Protein AF-A0A166FFF7-F1 (afdb_monomer_lite)

Radius of gyration: 35.74 Å; chains: 1; bounding box: 76×116×112 Å

Foldseek 3Di:
DDDDDDDDDDDPPPDDLVRLLVLLVVLCVLVVHPVLRQRLQVPVLLVLQCVQPPDPLSNVLSVVSSVVSSVVSVLSSVQSVCVSVVHDGPDDDDDQDPVLCVCLLVDLDSQVSSLSCCVRPVVNVVVDDPQLNVCSVVVDGNVVSDDDDPVSCVVPPDDDDDPDDLDWDADPVRHTDDCPDPVPDDPDCVVVPDPSVVVVVVCPDPDDDDDDDDDDDDDDDDDDDDDDDDDDDDDDDDDDDDDDDDDDDDDDDDPDPDPDPPPPDDDQDADDFDDDPPPPPDDDDDDDDDDDDDDDDDDDDDDDDDDDDDDDDDDDDDDDDDDDDDDDDDDDDDDDPPPPPPPVPPPPPPPPDDLVNQDEDQLDLVCLLVNLVSLVVQCVVDDCRQLQCLQRVLVRYDPPGPVVVVSVPHDPSLSVQSNRGVVSVSVCCVPRVCHDVSLVVLVVVLLPDEQCDPVRVVPDQLNLLVVQLSSCVNRVVDDAFALVSLVSSCPRYPPVCVVVDDSVVRGGSVSVND

pLDDT: mean 71.14, std 25.32, range [26.3, 98.31]

Organism: NCBI:txid1759441

Secondary structure (DSSP, 8-state):
-------S--------HHHHHHHHHHHHHHTT-GGG---SSGGG-HHHHHHT-SSHHHHHHHHHHHHHHHHHHHHHHHHHHHHHTTPPPPPPPPPPPTHHHHTGGG---HHHHHHHHHHH-HHHHTTS-HHHHHHHHTT--HHHHSPPPHHHHHHS---PPPSS----EE-TTSPEEP---TTTSSS-GGGS---HHHHTTT-----------------------------------------------------------TTS----PPPPPPP--TTTT------------------------------PPP----------------------------------------GGGS--B---TTTHHHHHHHHHHHHTT-TTHHHHHHHHHTTSBPTT-HHHHHHHHS-HHHHHHHHH-HHHHHHHIIIIIIHHHHHHHHHHHHHT--TT-TT-TT--HHHHHHHHHHHHHHHS-PPTTSHHHHHHHTTT--GGGGGT--GGG--SHHHHH-

Sequence (514 aa):
MLLREGTATSQDDEYTHAELQELCTASADALGDKKACYTIDPQDTMLPVLLAASSVGELERAWRLLIQRISRAQEKLERNFLKAKKEEVPPSPATTDPVIYENLQNTWDAEEVMTHLYQKVPSMAKMLTNDESQRFDQGKHLRSALASPIALKAAFPDRSPEARPTEVYYNEDGARIHATDPDSLIPRRSALIPPVANRLRTLGPSIGNRGMLDGIASSHQRFYGSTQNWHPSQSISHPGSRGVINLDNDEDIIPSISHAPYMASYPRQPPLDPPDFNTQYAGAGGGGGGDNNDDSSDLVNLTTPMDLAEAFPQEEILRVGEDPAEGPAEGLEAMAVQEADHQDTVMEAETDLKLSDLPKWNGDFDSAIAYFHKITELAAMGGDLPVALGFWLGQTLEADSPVEEWYMTLSPRWKDYMRSHYVNYIDTIKHYFLGRPWQQHMQYEFEVQHFRQKGHEQETPHHYFIRHIRFVRMFLQVVPDSQDEVFHVTMNMPLGWNQHLTPTTIQDTATLQL

Structure (mmCIF, N/CA/C/O backbone):
data_AF-A0A166FFF7-F1
#
_entry.id   AF-A0A166FFF7-F1
#
loop_
_atom_site.group_PDB
_atom_site.id
_atom_site.type_symbol
_atom_site.label_atom_id
_atom_site.label_alt_id
_atom_site.label_comp_id
_atom_site.label_asym_id
_atom_site.label_entity_id
_atom_site.label_seq_id
_atom_site.pdbx_PDB_ins_code
_atom_site.Cartn_x
_atom_site.Cartn_y
_atom_site.Cartn_z
_atom_site.occupancy
_atom_site.B_iso_or_equiv
_atom_site.auth_seq_id
_atom_site.auth_comp_id
_atom_site.auth_asym_id
_atom_site.auth_atom_id
_atom_site.pdbx_PDB_model_num
ATOM 1 N N . MET A 1 1 ? -11.918 21.140 -16.656 1.00 27.05 1 MET A N 1
ATOM 2 C CA . MET A 1 1 ? -13.017 21.418 -15.712 1.00 27.05 1 MET A CA 1
ATOM 3 C C . MET A 1 1 ? -12.647 20.656 -14.445 1.00 27.05 1 MET A C 1
ATOM 5 O O . MET A 1 1 ? -13.048 19.518 -14.313 1.00 27.05 1 MET A O 1
ATOM 9 N N . LEU A 1 2 ? -11.624 21.044 -13.678 1.00 34.16 2 LEU A N 1
ATOM 10 C CA . LEU A 1 2 ? -11.377 22.323 -12.994 1.00 34.16 2 LEU A CA 1
ATOM 11 C C . LEU A 1 2 ? -12.589 22.760 -12.172 1.00 34.16 2 LEU A C 1
ATOM 13 O O . LEU A 1 2 ? -13.404 23.539 -12.658 1.00 34.16 2 LEU A O 1
ATOM 17 N N . LEU A 1 3 ? -12.655 22.260 -10.940 1.00 31.55 3 LEU A N 1
ATOM 18 C CA . LEU A 1 3 ? -13.171 23.015 -9.809 1.00 31.55 3 LEU A CA 1
ATOM 19 C C . LEU A 1 3 ? -12.056 23.094 -8.767 1.00 31.55 3 LEU A C 1
ATOM 21 O O . LEU A 1 3 ? -11.648 22.103 -8.172 1.00 31.55 3 LEU A O 1
ATOM 25 N N . ARG A 1 4 ? -11.522 24.309 -8.673 1.00 37.22 4 ARG A N 1
ATOM 26 C CA . ARG A 1 4 ? -10.721 24.849 -7.584 1.00 37.22 4 ARG A CA 1
ATOM 27 C C . ARG A 1 4 ? -11.678 25.719 -6.765 1.00 37.22 4 ARG A C 1
ATOM 29 O O . ARG A 1 4 ? -12.610 26.274 -7.341 1.00 37.22 4 ARG A O 1
ATOM 36 N N . GLU A 1 5 ? -11.334 25.881 -5.493 1.00 39.88 5 GLU A N 1
ATOM 37 C CA . GLU A 1 5 ? -11.946 26.746 -4.471 1.00 39.88 5 GLU A CA 1
ATOM 38 C C . GLU A 1 5 ? -12.995 26.073 -3.573 1.00 39.88 5 GLU A C 1
ATOM 40 O O . GLU A 1 5 ? -14.202 26.146 -3.767 1.00 39.88 5 GLU A O 1
ATOM 45 N N . GLY A 1 6 ? -12.449 25.442 -2.533 1.00 29.72 6 GLY A N 1
ATOM 46 C CA . GLY A 1 6 ? -13.094 24.986 -1.310 1.00 29.72 6 GLY A CA 1
ATOM 47 C C . GLY A 1 6 ? -11.965 24.594 -0.357 1.00 29.72 6 GLY A C 1
ATOM 48 O O . GLY A 1 6 ? -11.122 23.779 -0.706 1.00 29.72 6 GLY A O 1
ATOM 49 N N . THR A 1 7 ? -11.842 25.287 0.763 1.00 35.06 7 THR A N 1
ATOM 50 C CA . THR A 1 7 ? -10.675 25.327 1.655 1.00 35.06 7 THR A CA 1
ATOM 51 C C . THR A 1 7 ? -10.220 23.982 2.245 1.00 35.06 7 THR A C 1
ATOM 53 O O . THR A 1 7 ? -11.038 23.237 2.768 1.00 35.06 7 THR A O 1
ATOM 56 N N . ALA A 1 8 ? -8.887 23.842 2.302 1.00 38.41 8 ALA A N 1
ATOM 57 C CA . ALA A 1 8 ? -8.057 23.072 3.242 1.00 38.41 8 ALA A CA 1
ATOM 58 C C . ALA A 1 8 ? -7.886 21.547 3.041 1.00 38.41 8 ALA A C 1
ATOM 60 O O . ALA A 1 8 ? -8.779 20.750 3.292 1.00 38.41 8 ALA A O 1
ATOM 61 N N . THR A 1 9 ? -6.642 21.194 2.679 1.00 42.19 9 THR A N 1
ATOM 62 C CA . THR A 1 9 ? -5.917 19.953 3.022 1.00 42.19 9 THR A CA 1
ATOM 63 C C . THR A 1 9 ? -6.656 18.638 2.779 1.00 42.19 9 THR A C 1
ATOM 65 O O . THR A 1 9 ? -7.074 17.974 3.719 1.00 42.19 9 THR A O 1
ATOM 68 N N . SER A 1 10 ? -6.728 18.215 1.521 1.00 40.75 10 SER A N 1
ATOM 69 C CA . SER A 1 10 ? -6.822 16.792 1.206 1.00 40.75 10 SER A CA 1
ATOM 70 C C . SER A 1 10 ? -5.503 16.410 0.566 1.00 40.75 10 SER A C 1
ATOM 72 O O . SER A 1 10 ? -5.154 16.915 -0.499 1.00 40.75 10 SER A O 1
ATOM 74 N N . GLN A 1 11 ? -4.756 15.558 1.255 1.00 44.97 11 GLN A N 1
ATOM 75 C CA . GLN A 1 11 ? -3.847 14.616 0.623 1.00 44.97 11 GLN A CA 1
ATOM 76 C C . GLN A 1 11 ? -4.611 14.000 -0.566 1.00 44.97 11 GLN A C 1
ATOM 78 O O . GLN A 1 11 ? -5.812 13.737 -0.441 1.00 44.97 11 GLN A O 1
ATOM 83 N N . ASP A 1 12 ? -3.986 13.907 -1.742 1.00 46.84 12 ASP A N 1
ATOM 84 C CA . ASP A 1 12 ? -4.567 13.194 -2.884 1.00 46.84 12 ASP A CA 1
ATOM 85 C C . ASP A 1 12 ? -4.595 11.705 -2.509 1.00 46.84 12 ASP A C 1
ATOM 87 O O . ASP A 1 12 ? -3.730 10.928 -2.909 1.00 46.84 12 ASP A O 1
ATOM 91 N N . ASP A 1 13 ? -5.535 11.329 -1.645 1.00 57.41 13 ASP A N 1
ATOM 92 C CA . ASP A 1 13 ? -5.773 9.953 -1.251 1.00 57.41 13 ASP A CA 1
ATOM 93 C C . ASP A 1 13 ? -6.328 9.252 -2.493 1.00 57.41 13 ASP A C 1
ATOM 95 O O . ASP A 1 13 ? -7.512 9.340 -2.836 1.00 57.41 13 ASP A O 1
ATOM 99 N N . GLU A 1 14 ? -5.425 8.619 -3.241 1.00 72.88 14 GLU A N 1
ATOM 100 C CA . GLU A 1 14 ? -5.766 7.755 -4.361 1.00 72.88 14 GLU A CA 1
ATOM 101 C C . GLU A 1 14 ? -6.474 6.512 -3.812 1.00 72.88 14 GLU A C 1
ATOM 103 O O . GLU A 1 14 ? -5.850 5.494 -3.531 1.00 72.88 14 GLU A O 1
ATOM 108 N N . TYR A 1 15 ? -7.797 6.589 -3.651 1.00 79.00 15 TYR A N 1
ATOM 109 C CA . TYR A 1 15 ? -8.595 5.421 -3.288 1.00 79.00 15 TYR A CA 1
ATOM 110 C C . TYR A 1 15 ? -8.656 4.437 -4.457 1.00 79.00 15 TYR A C 1
ATOM 112 O O . TYR A 1 15 ? -9.075 4.774 -5.574 1.00 79.00 15 TYR A O 1
ATOM 120 N N . THR A 1 16 ? -8.314 3.183 -4.189 1.00 86.31 16 THR A N 1
ATOM 121 C CA . THR A 1 16 ? -8.591 2.073 -5.097 1.00 86.31 16 THR A CA 1
ATOM 122 C C . THR A 1 16 ? -10.103 1.865 -5.249 1.00 86.31 16 THR A C 1
ATOM 124 O O . THR A 1 16 ? -10.919 2.287 -4.426 1.00 86.31 16 THR A O 1
ATOM 127 N N . HIS A 1 17 ? -10.509 1.157 -6.309 1.00 86.94 17 HIS A N 1
ATOM 128 C CA . HIS A 1 17 ? -11.913 0.778 -6.507 1.00 86.94 17 HIS A CA 1
ATOM 129 C C . HIS A 1 17 ? -12.497 0.034 -5.290 1.00 86.94 17 HIS A C 1
ATOM 131 O O . HIS A 1 17 ? -13.647 0.272 -4.922 1.00 86.94 17 HIS A O 1
ATOM 137 N N . ALA A 1 18 ? -11.716 -0.865 -4.679 1.00 85.88 18 ALA A N 1
ATOM 138 C CA . ALA A 1 18 ? -12.151 -1.671 -3.541 1.00 85.88 18 ALA A CA 1
ATOM 139 C C . ALA A 1 18 ? -12.363 -0.811 -2.288 1.00 85.88 18 ALA A C 1
ATOM 141 O O . ALA A 1 18 ? -13.435 -0.876 -1.688 1.00 85.88 18 ALA A O 1
ATOM 142 N N . GLU A 1 19 ? -11.404 0.056 -1.963 1.00 87.56 19 GLU A N 1
ATOM 143 C CA . GLU A 1 19 ? -11.501 0.972 -0.820 1.00 87.56 19 GLU A CA 1
ATOM 144 C C . GLU A 1 19 ? -12.682 1.931 -0.980 1.00 87.56 19 GLU A C 1
ATOM 146 O O . GLU A 1 19 ? -13.482 2.109 -0.063 1.00 87.56 19 GLU A O 1
ATOM 151 N N . LEU A 1 20 ? -12.870 2.500 -2.176 1.00 89.38 20 LEU A N 1
ATOM 152 C CA . LEU A 1 20 ? -13.997 3.396 -2.424 1.00 89.38 20 LEU A CA 1
ATOM 153 C C . LEU A 1 20 ? -15.349 2.667 -2.307 1.00 89.38 20 LEU A C 1
ATOM 155 O O . LEU A 1 20 ? -16.333 3.250 -1.837 1.00 89.38 20 LEU A O 1
ATOM 159 N N . GLN A 1 21 ? -15.416 1.392 -2.709 1.00 94.44 21 GLN A N 1
ATOM 160 C CA . GLN A 1 21 ? -16.612 0.562 -2.549 1.00 94.44 21 GLN A CA 1
ATOM 161 C C . GLN A 1 21 ? -16.895 0.239 -1.074 1.00 94.44 21 GLN A C 1
ATOM 163 O O . GLN A 1 21 ? -18.061 0.247 -0.656 1.00 94.44 21 GLN A O 1
ATOM 168 N N . GLU A 1 22 ? -15.855 -0.027 -0.287 1.00 91.50 22 GLU A N 1
ATOM 169 C CA . GLU A 1 22 ? -15.956 -0.255 1.153 1.00 91.50 22 GLU A CA 1
ATOM 170 C C . GLU A 1 22 ? -16.440 1.006 1.873 1.00 91.50 22 GLU A C 1
ATOM 172 O O . GLU A 1 22 ? -17.434 0.950 2.600 1.00 91.50 22 GLU A O 1
ATOM 177 N N . LEU A 1 23 ? -15.854 2.167 1.561 1.00 90.69 23 LEU A N 1
ATOM 178 C CA . LEU A 1 23 ? -16.295 3.465 2.077 1.00 90.69 23 LEU A CA 1
ATOM 179 C C . LEU A 1 23 ? -17.772 3.731 1.758 1.00 90.69 23 LEU A C 1
ATOM 181 O O . LEU A 1 23 ? -18.538 4.157 2.629 1.00 90.69 23 LEU A O 1
ATOM 185 N N . CYS A 1 24 ? -18.213 3.452 0.525 1.00 90.69 24 CYS A N 1
ATOM 186 C CA . CYS A 1 24 ? -19.621 3.602 0.144 1.00 90.69 24 CYS A CA 1
ATOM 187 C C . CYS A 1 24 ? -20.539 2.730 1.008 1.00 90.69 24 CYS A C 1
ATOM 189 O O . CYS A 1 24 ? -21.598 3.197 1.438 1.00 90.69 24 CYS A O 1
ATOM 191 N N . THR A 1 25 ? -20.122 1.493 1.280 1.00 93.00 25 THR A N 1
ATOM 192 C CA . THR A 1 25 ? -20.872 0.525 2.092 1.00 93.00 25 THR A CA 1
ATOM 193 C C . THR A 1 25 ? -20.938 0.976 3.550 1.00 93.00 25 THR A C 1
ATOM 195 O O . THR A 1 25 ? -22.035 1.144 4.085 1.00 93.00 25 THR A O 1
ATOM 198 N N . ALA A 1 26 ? -19.790 1.309 4.146 1.00 92.06 26 ALA A N 1
ATOM 199 C CA . ALA A 1 26 ? -19.692 1.800 5.517 1.00 92.06 26 ALA A CA 1
ATOM 200 C C . ALA A 1 26 ? -20.527 3.074 5.739 1.00 92.06 26 ALA A C 1
ATOM 202 O O . ALA A 1 26 ? -21.253 3.185 6.729 1.00 92.06 26 ALA A O 1
ATOM 203 N N . SER A 1 27 ? -20.500 4.016 4.786 1.00 92.69 27 SER A N 1
ATOM 204 C CA . SER A 1 27 ? -21.298 5.249 4.871 1.00 92.69 27 SER A CA 1
ATOM 205 C C . SER A 1 27 ? -22.810 4.989 4.850 1.00 92.69 27 SER A C 1
ATOM 207 O O . SER A 1 27 ? -23.574 5.707 5.495 1.00 92.69 27 SER A O 1
ATOM 209 N N . ALA A 1 28 ? -23.261 3.970 4.113 1.00 91.44 28 ALA A N 1
ATOM 210 C CA . ALA A 1 28 ? -24.671 3.612 4.026 1.00 91.44 28 ALA A CA 1
ATOM 211 C C . ALA A 1 28 ? -25.151 2.891 5.290 1.00 91.44 28 ALA A C 1
ATOM 213 O O . ALA A 1 28 ? -26.240 3.188 5.790 1.00 91.44 28 ALA A O 1
ATOM 214 N N . ASP A 1 29 ? -24.317 2.001 5.831 1.00 92.62 29 ASP A N 1
ATOM 215 C CA . ASP A 1 29 ? -24.587 1.291 7.081 1.00 92.62 29 ASP A CA 1
ATOM 216 C C . ASP A 1 29 ? -24.664 2.258 8.268 1.00 92.62 29 ASP A C 1
ATOM 218 O O . ASP A 1 29 ? -25.595 2.169 9.071 1.00 92.62 29 ASP A O 1
ATOM 222 N N . ALA A 1 30 ? -23.773 3.254 8.324 1.00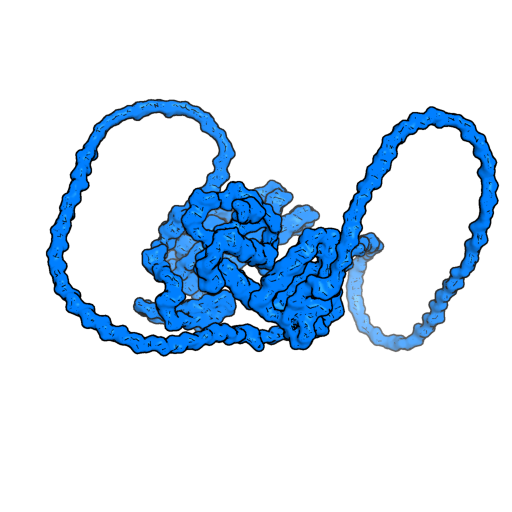 91.44 30 ALA A N 1
ATOM 223 C CA . ALA A 1 30 ? -23.799 4.306 9.343 1.00 91.44 30 ALA A CA 1
ATOM 224 C C . ALA A 1 30 ? -25.100 5.133 9.328 1.00 91.44 30 ALA A C 1
ATOM 226 O O . ALA A 1 30 ? -25.563 5.592 10.372 1.00 91.44 30 ALA A O 1
ATOM 227 N N . LEU A 1 31 ? -25.719 5.306 8.156 1.00 92.75 31 LEU A N 1
ATOM 228 C CA . LEU A 1 31 ? -27.007 5.992 8.014 1.00 92.75 31 LEU A CA 1
ATOM 229 C C . LEU A 1 31 ? -28.216 5.088 8.305 1.00 92.75 31 LEU A C 1
ATOM 231 O O . LEU A 1 31 ? -29.341 5.587 8.373 1.00 92.75 31 LEU A O 1
ATOM 235 N N . GLY A 1 32 ? -28.019 3.772 8.432 1.00 93.56 32 GLY A N 1
ATOM 236 C CA . GLY A 1 32 ? -29.105 2.796 8.555 1.00 93.56 32 GLY A CA 1
ATOM 237 C C . GLY A 1 32 ? -30.018 2.721 7.322 1.00 93.56 32 GLY A C 1
ATOM 238 O O . GLY A 1 32 ? -31.107 2.148 7.393 1.00 93.56 32 GLY A O 1
ATOM 239 N N . ASP A 1 33 ? -29.601 3.291 6.187 1.00 88.69 33 ASP A N 1
ATOM 240 C CA . ASP A 1 33 ? -30.368 3.323 4.943 1.00 88.69 33 ASP A CA 1
ATOM 241 C C . ASP A 1 33 ? -29.682 2.453 3.891 1.00 88.69 33 ASP A C 1
ATOM 243 O O . ASP A 1 33 ? -28.788 2.889 3.169 1.00 88.69 33 ASP A O 1
ATOM 247 N N . LYS A 1 34 ? -30.155 1.212 3.739 1.00 81.56 34 LYS A N 1
ATOM 248 C CA . LYS A 1 34 ? -29.635 0.288 2.717 1.00 81.56 34 LYS A CA 1
ATOM 249 C C . LYS A 1 34 ? -29.765 0.835 1.290 1.00 81.56 34 LYS A C 1
ATOM 251 O O . LYS A 1 34 ? -29.006 0.426 0.417 1.00 81.56 34 LYS A O 1
ATOM 256 N N . LYS A 1 35 ? -30.686 1.776 1.033 1.00 82.75 35 LYS A N 1
ATOM 257 C CA . LYS A 1 35 ? -30.825 2.442 -0.278 1.00 82.75 35 LYS A CA 1
ATOM 258 C C . LYS A 1 35 ? -29.769 3.533 -0.497 1.00 82.75 35 LYS A C 1
ATOM 260 O O . LYS A 1 35 ? -29.655 4.070 -1.602 1.00 82.75 35 LYS A O 1
ATOM 265 N N . ALA A 1 36 ? -29.006 3.888 0.536 1.00 81.12 36 ALA A N 1
ATOM 266 C CA . ALA A 1 36 ? -27.884 4.808 0.438 1.00 81.12 36 ALA A CA 1
ATOM 267 C C . ALA A 1 36 ? -26.602 4.136 -0.076 1.00 81.12 36 ALA A C 1
ATOM 269 O O . ALA A 1 36 ? -25.702 4.862 -0.500 1.00 81.12 36 ALA A O 1
ATOM 270 N N . CYS A 1 37 ? -26.536 2.799 -0.102 1.00 87.19 37 CYS A N 1
ATOM 271 C CA . CYS A 1 37 ? -25.381 2.080 -0.630 1.00 87.19 37 CYS A CA 1
ATOM 272 C C . CYS A 1 37 ? -25.293 2.263 -2.149 1.00 87.19 37 CYS A C 1
ATOM 274 O O . CYS A 1 37 ? -26.260 2.038 -2.881 1.00 87.19 37 CYS A O 1
ATOM 276 N N . TYR A 1 38 ? -24.133 2.719 -2.616 1.00 91.69 38 TYR A N 1
ATOM 277 C CA . TYR A 1 38 ? -23.829 2.865 -4.032 1.00 91.69 38 TYR A CA 1
ATOM 278 C C . TYR A 1 38 ? -22.791 1.825 -4.432 1.00 91.69 38 TYR A C 1
ATOM 280 O O . TYR A 1 38 ? -21.716 1.742 -3.842 1.00 91.69 38 TYR A O 1
ATOM 288 N N . THR A 1 39 ? -23.121 1.032 -5.447 1.00 93.19 39 THR A N 1
ATOM 289 C CA . THR A 1 39 ? -22.208 0.039 -6.011 1.00 93.19 39 THR A CA 1
ATOM 290 C C . THR A 1 39 ? -21.512 0.627 -7.233 1.00 93.19 39 THR A C 1
ATOM 292 O O . THR A 1 39 ? -22.178 1.003 -8.208 1.00 93.19 39 THR A O 1
ATOM 295 N N . ILE A 1 40 ? -20.185 0.729 -7.178 1.00 92.69 40 ILE A N 1
ATOM 296 C CA . ILE A 1 40 ? -19.345 1.292 -8.239 1.00 92.69 40 ILE A CA 1
ATOM 297 C C . ILE A 1 40 ? -19.394 0.386 -9.463 1.00 92.69 40 ILE A C 1
ATOM 299 O O . ILE A 1 40 ? -19.744 0.874 -10.536 1.00 92.69 40 ILE A O 1
ATOM 303 N N . ASP A 1 41 ? -19.166 -0.915 -9.285 1.00 91.56 41 ASP A N 1
ATOM 304 C CA . ASP A 1 41 ? -19.299 -1.924 -10.335 1.00 91.56 41 ASP A CA 1
ATOM 305 C C . ASP A 1 41 ? -20.399 -2.946 -9.999 1.00 91.56 41 ASP A C 1
ATOM 307 O O . ASP A 1 41 ? -20.146 -3.971 -9.361 1.00 91.56 41 ASP A O 1
ATOM 311 N N . PRO A 1 42 ? -21.667 -2.661 -10.349 1.00 89.06 42 PRO A N 1
ATOM 312 C CA . PRO A 1 42 ? -22.757 -3.565 -10.051 1.00 89.06 42 PRO A CA 1
ATOM 313 C C . PRO A 1 42 ? -22.546 -4.863 -10.820 1.00 89.06 42 PRO A C 1
ATOM 315 O O . PRO A 1 42 ? -22.398 -4.861 -12.042 1.00 89.06 42 PRO A O 1
ATOM 318 N N . GLN A 1 43 ? -22.600 -5.963 -10.071 1.00 86.62 43 GLN A N 1
ATOM 319 C CA . GLN A 1 43 ? -22.450 -7.320 -10.585 1.00 86.62 43 GLN A CA 1
ATOM 320 C C . GLN A 1 43 ? -21.087 -7.624 -11.224 1.00 86.62 43 GLN A C 1
ATOM 322 O O . GLN A 1 43 ? -21.014 -8.593 -11.974 1.00 86.62 43 GLN A O 1
ATOM 327 N N . ASP A 1 44 ? -20.044 -6.839 -10.925 1.00 85.94 44 ASP A N 1
ATOM 328 C CA . ASP A 1 44 ? -18.703 -7.026 -11.502 1.00 85.94 44 ASP A CA 1
ATOM 329 C C . ASP A 1 44 ? -18.767 -7.059 -13.040 1.00 85.94 44 ASP A C 1
ATOM 331 O O . ASP A 1 44 ? -18.373 -8.018 -13.696 1.00 85.94 44 ASP A O 1
ATOM 335 N N . THR A 1 45 ? -19.399 -6.044 -13.634 1.00 83.12 45 THR A N 1
ATOM 336 C CA . THR A 1 45 ? -19.658 -6.006 -15.081 1.00 83.12 45 THR A CA 1
ATOM 337 C C . THR A 1 45 ? -18.616 -5.184 -15.820 1.00 83.12 45 THR A C 1
ATOM 339 O O . THR A 1 45 ? -18.201 -5.562 -16.913 1.00 83.12 45 THR A O 1
ATOM 342 N N . MET A 1 46 ? -18.164 -4.066 -15.256 1.00 84.50 46 MET A N 1
ATOM 343 C CA . MET A 1 46 ? -17.285 -3.128 -15.956 1.00 84.50 46 MET A CA 1
ATOM 344 C C . MET A 1 46 ? -15.813 -3.520 -15.866 1.00 84.50 46 MET A C 1
ATOM 346 O O . MET A 1 46 ? -15.111 -3.415 -16.875 1.00 84.50 46 MET A O 1
ATOM 350 N N . LEU A 1 47 ? -15.341 -3.999 -14.714 1.00 86.75 47 LEU A N 1
ATOM 351 C CA . LEU A 1 47 ? -13.955 -4.435 -14.538 1.00 86.75 47 LEU A CA 1
ATOM 352 C C . LEU A 1 47 ? -13.613 -5.641 -15.430 1.00 86.75 47 LEU A C 1
ATOM 354 O O . LEU A 1 47 ? -12.604 -5.574 -16.140 1.00 86.75 47 LEU A O 1
ATOM 358 N N . PRO A 1 48 ? -14.444 -6.697 -15.535 1.00 85.81 48 PRO A N 1
ATOM 359 C CA . PRO A 1 48 ? -14.175 -7.774 -16.481 1.00 85.81 48 PRO A CA 1
ATOM 360 C C . PRO A 1 48 ? -14.222 -7.318 -17.937 1.00 85.81 48 PRO A C 1
ATOM 362 O O . PRO A 1 48 ? -13.411 -7.785 -18.734 1.00 85.81 48 PRO A O 1
ATOM 365 N N . VAL A 1 49 ? -15.112 -6.383 -18.294 1.00 83.38 49 VAL A N 1
ATOM 366 C CA . VAL A 1 49 ? -15.152 -5.813 -19.652 1.00 83.38 49 VAL A CA 1
ATOM 367 C C . VAL A 1 49 ? -13.885 -5.010 -19.950 1.00 83.38 49 VAL A C 1
ATOM 369 O O . VAL A 1 49 ? -13.351 -5.131 -21.050 1.00 83.38 49 VAL A O 1
ATOM 372 N N . LEU A 1 50 ? -13.362 -4.244 -18.989 1.00 86.44 50 LEU A N 1
ATOM 373 C CA . LEU A 1 50 ? -12.073 -3.555 -19.115 1.00 86.44 50 LEU A CA 1
ATOM 374 C C . LEU A 1 50 ? -10.927 -4.542 -19.360 1.00 86.44 50 LEU A C 1
ATOM 376 O O . LEU A 1 50 ? -10.130 -4.348 -20.276 1.00 86.44 50 LEU A O 1
ATOM 380 N N . LEU A 1 51 ? -10.874 -5.620 -18.576 1.00 82.56 51 LEU A N 1
ATOM 381 C CA . LEU A 1 51 ? -9.823 -6.639 -18.662 1.00 82.56 51 LEU A CA 1
ATOM 382 C C . LEU A 1 51 ? -9.939 -7.532 -19.907 1.00 82.56 51 LEU A C 1
ATOM 384 O O . LEU A 1 51 ? -8.945 -8.115 -20.340 1.00 82.56 51 LEU A O 1
ATOM 388 N N . ALA A 1 52 ? -11.143 -7.672 -20.464 1.00 79.69 52 ALA A N 1
ATOM 389 C CA . ALA A 1 52 ? -11.434 -8.529 -21.611 1.00 79.69 52 ALA A CA 1
ATOM 390 C C . ALA A 1 52 ? -11.741 -7.753 -22.903 1.00 79.69 52 ALA A C 1
ATOM 392 O O . ALA A 1 52 ? -12.171 -8.361 -23.886 1.00 79.69 52 ALA A O 1
ATOM 393 N N . ALA A 1 53 ? -11.538 -6.433 -22.917 1.00 83.44 53 ALA A N 1
ATOM 394 C CA . ALA A 1 53 ? -11.838 -5.592 -24.066 1.00 83.44 53 ALA A CA 1
ATOM 395 C C . ALA A 1 53 ? -11.073 -6.069 -25.309 1.00 83.44 53 ALA A C 1
ATOM 397 O O . ALA A 1 53 ? -9.844 -6.130 -25.331 1.00 83.44 53 ALA A O 1
ATOM 398 N N . SER A 1 54 ? -11.812 -6.380 -26.374 1.00 79.81 54 SER A N 1
ATOM 399 C CA . SER A 1 54 ? -11.256 -6.891 -27.635 1.00 79.81 54 SER A CA 1
ATOM 400 C C . SER A 1 54 ? -10.954 -5.783 -28.647 1.00 79.81 54 SER A C 1
ATOM 402 O O . SER A 1 54 ? -10.398 -6.030 -29.717 1.00 79.81 54 SER A O 1
ATOM 404 N N . SER A 1 55 ? -11.333 -4.546 -28.321 1.00 80.00 55 SER A N 1
ATOM 405 C CA . SER A 1 55 ? -11.112 -3.366 -29.150 1.00 80.00 55 SER A CA 1
ATOM 406 C C . SER A 1 55 ? -10.861 -2.125 -28.295 1.00 80.00 55 SER A C 1
ATOM 408 O O . SER A 1 55 ? -11.370 -2.008 -27.180 1.00 80.00 55 SER A O 1
ATOM 410 N N . VAL A 1 56 ? -10.131 -1.152 -28.850 1.00 79.38 56 VAL A N 1
ATOM 411 C CA . VAL A 1 56 ? -9.860 0.143 -28.193 1.00 79.38 56 VAL A CA 1
ATOM 412 C C . VAL A 1 56 ? -11.161 0.855 -27.814 1.00 79.38 56 VAL A C 1
ATOM 414 O O . VAL A 1 56 ? -11.265 1.424 -26.732 1.00 79.38 56 VAL A O 1
ATOM 417 N N . GLY A 1 57 ? -12.183 0.767 -28.671 1.00 79.00 57 GLY A N 1
ATOM 418 C CA . GLY A 1 57 ? -13.499 1.327 -28.376 1.00 79.00 57 GLY A CA 1
ATOM 419 C C . GLY A 1 57 ? -14.174 0.661 -27.173 1.00 79.00 57 GLY A C 1
ATOM 420 O O . GLY A 1 57 ? -14.799 1.346 -26.374 1.00 79.00 57 GLY A O 1
ATOM 421 N N . GLU A 1 58 ? -14.074 -0.661 -27.003 1.00 80.56 58 GLU A N 1
ATOM 422 C CA . GLU A 1 58 ? -14.594 -1.340 -25.801 1.00 80.56 58 GLU A CA 1
ATOM 423 C C . GLU A 1 58 ? -13.876 -0.900 -24.536 1.00 80.56 58 GLU A C 1
ATOM 425 O O . GLU A 1 58 ? -14.548 -0.502 -23.584 1.00 80.56 58 GLU A O 1
ATOM 430 N N . LEU A 1 59 ? -12.543 -0.903 -24.568 1.00 83.38 59 LEU A N 1
ATOM 431 C CA . LEU A 1 59 ? -11.709 -0.519 -23.434 1.00 83.38 59 LEU A CA 1
ATOM 432 C C . LEU A 1 59 ? -12.053 0.893 -22.963 1.00 83.38 59 LEU A C 1
ATOM 434 O O . LEU A 1 59 ? -12.356 1.119 -21.796 1.00 83.38 59 LEU A O 1
ATOM 438 N N . GLU A 1 60 ? -12.071 1.844 -23.891 1.00 81.62 60 GLU A N 1
ATOM 439 C CA . GLU A 1 60 ? -12.381 3.231 -23.582 1.00 81.62 60 GLU A CA 1
ATOM 440 C C . GLU A 1 60 ? -13.786 3.402 -23.001 1.00 81.62 60 GLU A C 1
ATOM 442 O O . GLU A 1 60 ? -13.986 4.171 -22.061 1.00 81.62 60 GLU A O 1
ATOM 447 N N . ARG A 1 61 ? -14.782 2.714 -23.563 1.00 80.81 61 ARG A N 1
ATOM 448 C CA . ARG A 1 61 ? -16.161 2.851 -23.089 1.00 80.81 61 ARG A CA 1
ATOM 449 C C . ARG A 1 61 ? -16.296 2.301 -21.682 1.00 80.81 61 ARG A C 1
ATOM 451 O O . ARG A 1 61 ? -16.877 2.979 -20.841 1.00 80.81 61 ARG A O 1
ATOM 458 N N . ALA A 1 62 ? -15.744 1.121 -21.423 1.00 85.00 62 ALA A N 1
ATOM 459 C CA . ALA A 1 62 ? -15.756 0.535 -20.091 1.00 85.00 62 ALA A CA 1
ATOM 460 C C . ALA A 1 62 ? -15.002 1.428 -19.090 1.00 85.00 62 ALA A C 1
ATOM 462 O O . ALA A 1 62 ? -15.500 1.677 -17.995 1.00 85.00 62 ALA A O 1
ATOM 463 N N . TRP A 1 63 ? -13.891 2.034 -19.517 1.00 84.88 63 TRP A N 1
ATOM 464 C CA . TRP A 1 63 ? -13.131 3.003 -18.726 1.00 84.88 63 TRP A CA 1
ATOM 465 C C . TRP A 1 63 ? -13.938 4.260 -18.391 1.00 84.88 63 TRP A C 1
ATOM 467 O O . TRP A 1 63 ? -14.037 4.647 -17.229 1.00 84.88 63 TRP A O 1
ATOM 477 N N . ARG A 1 64 ? -14.577 4.884 -19.387 1.00 83.88 64 ARG A N 1
ATOM 478 C CA . ARG A 1 64 ? -15.425 6.070 -19.185 1.00 83.88 64 ARG A CA 1
ATOM 479 C C . ARG A 1 64 ? -16.600 5.788 -18.260 1.00 83.88 64 ARG A C 1
ATOM 481 O O . ARG A 1 64 ? -16.920 6.632 -17.424 1.00 83.88 64 ARG A O 1
ATOM 488 N N . LEU A 1 65 ? -17.242 4.629 -18.418 1.00 86.00 65 LEU A N 1
ATOM 489 C CA . LEU A 1 65 ? -18.334 4.227 -17.537 1.00 86.00 65 LEU A CA 1
ATOM 490 C C . LEU A 1 65 ? -17.837 4.034 -16.104 1.00 86.00 65 LEU A C 1
ATOM 492 O O . LEU A 1 65 ? -18.467 4.552 -15.182 1.00 86.00 65 LEU A O 1
ATOM 496 N N . LEU A 1 66 ? -16.700 3.359 -15.922 1.00 87.50 66 LEU A N 1
ATOM 497 C CA . LEU A 1 66 ? -16.112 3.152 -14.603 1.00 87.50 66 LEU A CA 1
ATOM 498 C C . LEU A 1 66 ? -15.758 4.489 -13.936 1.00 87.50 66 LEU A C 1
ATOM 500 O O . LEU A 1 66 ? -16.209 4.731 -12.819 1.00 87.50 66 LEU A O 1
ATOM 504 N N . ILE A 1 67 ? -15.063 5.397 -14.637 1.00 86.62 67 ILE A N 1
ATOM 505 C CA . ILE A 1 67 ? -14.755 6.745 -14.124 1.00 86.62 67 ILE A CA 1
ATOM 506 C C . ILE A 1 67 ? -16.032 7.471 -13.708 1.00 86.62 67 ILE A C 1
ATOM 508 O O . ILE A 1 67 ? -16.111 7.989 -12.598 1.00 86.62 67 ILE A O 1
ATOM 512 N N . GLN A 1 68 ? -17.050 7.510 -14.575 1.00 88.31 68 GLN A N 1
ATOM 513 C CA . GLN A 1 68 ? -18.288 8.226 -14.263 1.00 88.31 68 GLN A CA 1
ATOM 514 C C . GLN A 1 68 ? -18.947 7.668 -12.997 1.00 88.31 68 GLN A C 1
ATOM 516 O O . GLN A 1 68 ? -19.522 8.414 -12.199 1.00 88.31 68 GLN A O 1
ATOM 521 N N . ARG A 1 69 ? -18.893 6.348 -12.809 1.00 90.62 69 ARG A N 1
ATOM 522 C CA . ARG A 1 69 ? -19.456 5.715 -11.621 1.00 90.62 69 ARG A CA 1
ATOM 523 C C . ARG A 1 69 ? -18.619 5.950 -10.375 1.00 90.62 69 ARG A C 1
ATOM 525 O O . ARG A 1 69 ? -19.234 6.143 -9.332 1.00 90.62 69 ARG A O 1
ATOM 532 N N . ILE A 1 70 ? -17.294 5.996 -10.485 1.00 88.88 70 ILE A N 1
ATOM 533 C CA . ILE A 1 70 ? -16.390 6.407 -9.403 1.00 88.88 70 ILE A CA 1
ATOM 534 C C . ILE A 1 70 ? -16.720 7.838 -8.961 1.00 88.88 70 ILE A C 1
ATOM 536 O O . ILE A 1 70 ? -16.985 8.058 -7.782 1.00 88.88 70 ILE A O 1
ATOM 540 N N . SER A 1 71 ? -16.844 8.788 -9.895 1.00 88.38 71 SER A N 1
ATOM 541 C CA . SER A 1 71 ? -17.217 10.173 -9.559 1.00 88.38 71 SER A CA 1
ATOM 542 C C . SER A 1 71 ? -18.565 10.249 -8.833 1.00 88.38 71 SER A C 1
ATOM 544 O O . SER A 1 71 ? -18.724 10.965 -7.851 1.00 88.38 71 SER A O 1
ATOM 546 N N . ARG A 1 72 ? -19.546 9.448 -9.257 1.00 89.00 72 ARG A N 1
ATOM 547 C CA . ARG A 1 72 ? -20.856 9.372 -8.587 1.00 89.00 72 ARG A CA 1
ATOM 548 C C . ARG A 1 72 ? -20.810 8.729 -7.210 1.00 89.00 72 ARG A C 1
ATOM 550 O O . ARG A 1 72 ? -21.642 9.067 -6.368 1.00 89.00 72 ARG A O 1
ATOM 557 N N . ALA A 1 73 ? -19.895 7.788 -7.001 1.00 90.75 73 ALA A N 1
ATOM 558 C CA . ALA A 1 73 ? -19.657 7.185 -5.700 1.00 90.75 73 ALA A CA 1
ATOM 559 C C . ALA A 1 73 ? -19.134 8.240 -4.723 1.00 90.75 73 ALA A C 1
ATOM 561 O O . ALA A 1 73 ? -19.683 8.374 -3.634 1.00 90.75 73 ALA A O 1
ATOM 562 N N . GLN A 1 74 ? -18.183 9.069 -5.162 1.00 90.19 74 GLN A N 1
ATOM 563 C CA . GLN A 1 74 ? -17.676 10.209 -4.392 1.00 90.19 74 GLN A CA 1
ATOM 564 C C . GLN A 1 74 ? -18.791 11.221 -4.070 1.00 90.19 74 GLN A C 1
ATOM 566 O O . GLN A 1 74 ? -19.049 11.494 -2.901 1.00 90.19 74 GLN A O 1
ATOM 571 N N . GLU A 1 75 ? -19.574 11.663 -5.065 1.00 90.81 75 GLU A N 1
ATOM 572 C CA . GLU A 1 75 ? -20.737 12.546 -4.832 1.00 90.81 75 GLU A CA 1
ATOM 573 C C . GLU A 1 75 ? -21.773 11.925 -3.871 1.00 90.81 75 GLU A C 1
ATOM 575 O O . GLU A 1 75 ? -22.531 12.612 -3.176 1.00 90.81 75 GLU A O 1
ATOM 580 N N . LYS A 1 76 ? -21.922 10.594 -3.882 1.00 89.75 76 LYS A N 1
ATOM 581 C CA . LYS A 1 76 ? -22.817 9.891 -2.956 1.00 89.75 76 LYS A CA 1
ATOM 582 C C . LYS A 1 76 ? -22.240 9.867 -1.544 1.00 89.75 76 LYS A C 1
ATOM 584 O O . LYS A 1 76 ? -23.004 10.127 -0.615 1.00 89.75 76 LYS A O 1
ATOM 589 N N . LEU A 1 77 ? -20.948 9.589 -1.399 1.00 91.00 77 LEU A N 1
ATOM 590 C CA . LEU A 1 77 ? -20.233 9.625 -0.127 1.00 91.00 77 LEU A CA 1
ATOM 591 C C . LEU A 1 77 ? -20.365 10.995 0.526 1.00 91.00 77 LEU A C 1
ATOM 593 O O . LEU A 1 77 ? -20.862 11.076 1.646 1.00 91.00 77 LEU A O 1
ATOM 597 N N . GLU A 1 78 ? -20.047 12.067 -0.197 1.00 91.38 78 GLU A N 1
ATOM 598 C CA . GLU A 1 78 ? -20.185 13.445 0.291 1.00 91.38 78 GLU A CA 1
ATOM 599 C C . GLU A 1 78 ? -21.602 13.731 0.801 1.00 91.38 78 GLU A C 1
ATOM 601 O O . GLU A 1 78 ? -21.793 14.226 1.912 1.00 91.38 78 GLU A O 1
ATOM 606 N N . ARG A 1 79 ? -22.633 13.335 0.046 1.00 89.19 79 ARG A N 1
ATOM 607 C CA . ARG A 1 79 ? -24.025 13.487 0.497 1.00 89.19 79 ARG A CA 1
ATOM 608 C C . ARG A 1 79 ? -24.344 12.647 1.727 1.00 89.19 79 ARG A C 1
ATOM 610 O O . ARG A 1 79 ? -25.119 13.098 2.568 1.00 89.19 79 ARG A O 1
ATOM 617 N N . ASN A 1 80 ? -23.815 11.431 1.825 1.00 91.12 80 ASN A N 1
ATOM 618 C CA . ASN A 1 80 ? -24.005 10.592 3.004 1.00 91.12 80 ASN A CA 1
ATOM 619 C C . ASN A 1 80 ? -23.343 11.237 4.236 1.00 91.12 80 ASN A C 1
ATOM 621 O O . ASN A 1 80 ? -23.957 11.260 5.303 1.00 91.12 80 ASN A O 1
ATOM 625 N N . PHE A 1 81 ? -22.171 11.859 4.074 1.00 90.31 81 PHE A N 1
ATOM 626 C CA . PHE A 1 81 ? -21.529 12.659 5.120 1.00 90.31 81 PHE A CA 1
ATOM 627 C C . PHE A 1 81 ? -22.375 13.874 5.531 1.00 90.31 81 PHE A C 1
ATOM 629 O O . PHE A 1 81 ? -22.609 14.068 6.724 1.00 90.31 81 PHE A O 1
ATOM 636 N N . LEU A 1 82 ? -22.908 14.649 4.578 1.00 91.56 82 LEU A N 1
ATOM 637 C CA . LEU A 1 82 ? -23.804 15.782 4.876 1.00 91.56 82 LEU A CA 1
ATOM 638 C C . LEU A 1 82 ? -25.073 15.331 5.619 1.00 91.56 82 LEU A C 1
ATOM 640 O O . LEU A 1 82 ? -25.483 15.951 6.602 1.00 91.56 82 LEU A O 1
ATOM 644 N N . LYS A 1 83 ? -25.664 14.199 5.210 1.00 91.75 83 LYS A N 1
ATOM 645 C CA . LYS A 1 83 ? -26.808 13.585 5.906 1.00 91.75 83 LYS A CA 1
ATOM 646 C C . LYS A 1 83 ? -26.474 13.210 7.342 1.00 91.75 83 LYS A C 1
ATOM 648 O O . LYS A 1 83 ? -27.274 13.487 8.234 1.00 91.75 83 LYS A O 1
ATOM 653 N N . ALA A 1 84 ? -25.317 12.590 7.567 1.00 91.00 84 ALA A N 1
ATOM 654 C CA . ALA A 1 84 ? -24.870 12.211 8.903 1.00 91.00 84 ALA A CA 1
ATOM 655 C C . ALA A 1 84 ? -24.699 13.447 9.806 1.00 91.00 84 ALA A C 1
ATOM 657 O O . ALA A 1 84 ? -25.072 13.410 10.979 1.00 91.00 84 ALA A O 1
ATOM 658 N N . LYS A 1 85 ? -24.241 14.569 9.235 1.00 93.62 85 LYS A N 1
ATOM 659 C CA . LYS A 1 85 ? -24.156 15.876 9.910 1.00 93.62 85 LYS A CA 1
ATOM 660 C C . LYS A 1 85 ? -25.501 16.597 10.081 1.00 93.62 85 LYS A C 1
ATOM 662 O O . LYS A 1 85 ? -25.552 17.610 10.770 1.00 93.62 85 LYS A O 1
ATOM 667 N N . LYS A 1 86 ? -26.597 16.069 9.517 1.00 94.31 86 LYS A N 1
ATOM 668 C CA . LYS A 1 86 ? -27.929 16.709 9.462 1.00 94.31 86 LYS A CA 1
ATOM 669 C C . LYS A 1 86 ? -27.924 18.070 8.746 1.00 94.31 86 LYS A C 1
ATOM 671 O O . LYS A 1 86 ? -28.750 18.927 9.053 1.00 94.31 86 LYS A O 1
ATOM 676 N N . GLU A 1 87 ? -27.010 18.257 7.799 1.00 94.31 87 GLU A N 1
ATOM 677 C CA . GLU A 1 87 ? -26.929 19.453 6.956 1.00 94.31 87 GLU A CA 1
ATOM 678 C C . GLU A 1 87 ? -27.869 19.340 5.741 1.00 94.31 87 GLU A C 1
ATOM 680 O O . GLU A 1 87 ? -28.384 18.261 5.424 1.00 94.31 87 GLU A O 1
ATOM 685 N N . GLU A 1 88 ? -28.129 20.461 5.063 1.00 93.00 88 GLU A N 1
ATOM 686 C CA . GLU A 1 88 ? -28.962 20.475 3.859 1.00 93.00 88 GLU A CA 1
ATOM 687 C C . GLU A 1 88 ? -28.276 19.691 2.730 1.00 93.00 88 GLU A C 1
ATOM 689 O O . GLU A 1 88 ? -27.157 19.987 2.315 1.00 93.00 88 GLU A O 1
ATOM 694 N N . VAL A 1 89 ? -28.951 18.651 2.237 1.00 90.38 89 VAL A N 1
ATOM 695 C CA . VAL A 1 89 ? -28.399 17.753 1.221 1.00 90.38 89 VAL A CA 1
ATOM 696 C C . VAL A 1 89 ? -28.835 18.240 -0.156 1.00 90.38 89 VAL A C 1
ATOM 698 O O . VAL A 1 89 ? -30.044 18.310 -0.404 1.00 90.38 89 VAL A O 1
ATOM 701 N N . PRO A 1 90 ? -27.906 18.500 -1.092 1.00 85.88 90 PRO A N 1
ATOM 702 C CA . PRO A 1 90 ? -28.279 18.902 -2.438 1.00 85.88 90 PRO A CA 1
ATOM 703 C C . PRO A 1 90 ? -29.163 17.833 -3.111 1.00 85.88 90 PRO A C 1
ATOM 705 O O . PRO A 1 90 ? -28.950 16.622 -2.926 1.00 85.88 90 PRO A O 1
ATOM 708 N N . PRO A 1 91 ? -30.174 18.251 -3.898 1.00 82.94 91 PRO A N 1
ATOM 709 C CA . PRO A 1 91 ? -31.098 17.331 -4.539 1.00 82.94 91 PRO A CA 1
ATOM 710 C C . PRO A 1 91 ? -30.340 16.373 -5.456 1.00 82.94 91 PRO A C 1
ATOM 712 O O . PRO A 1 91 ? -29.487 16.754 -6.254 1.00 82.94 91 PRO A O 1
ATOM 715 N N . SER A 1 92 ? -30.657 15.088 -5.327 1.00 74.62 92 SER A N 1
ATOM 716 C CA . SER A 1 92 ? -29.983 14.045 -6.090 1.00 74.62 92 SER A CA 1
ATOM 717 C C . SER A 1 92 ? -30.582 13.932 -7.492 1.00 74.62 92 SER A C 1
ATOM 719 O O . SER A 1 92 ? -31.808 13.943 -7.624 1.00 74.62 92 SER A O 1
ATOM 721 N N . PRO A 1 93 ? -29.762 13.734 -8.541 1.00 75.38 93 PRO A N 1
ATOM 722 C CA . PRO A 1 93 ? -30.271 13.251 -9.816 1.00 75.38 93 PRO A CA 1
ATOM 723 C C . PRO A 1 93 ? -31.049 11.947 -9.601 1.00 75.38 93 PRO A C 1
ATOM 725 O O . PRO A 1 93 ? -30.713 11.162 -8.708 1.00 75.38 93 PRO A O 1
ATOM 728 N N . ALA A 1 94 ? -32.068 11.704 -10.428 1.00 74.06 94 ALA A N 1
ATOM 729 C CA . ALA A 1 94 ? -32.834 10.462 -10.382 1.00 74.06 94 ALA A CA 1
ATOM 730 C C . ALA A 1 94 ? -31.885 9.249 -10.393 1.00 74.06 94 ALA A C 1
ATOM 732 O O . ALA A 1 94 ? -31.023 9.126 -11.268 1.00 74.06 94 ALA A O 1
ATOM 733 N N . THR A 1 95 ? -32.016 8.392 -9.379 1.00 72.88 95 THR A N 1
ATOM 734 C CA . THR A 1 95 ? -31.207 7.176 -9.247 1.00 72.88 95 THR A CA 1
ATOM 735 C C . THR A 1 95 ? -31.708 6.140 -10.247 1.00 72.88 95 THR A C 1
ATOM 737 O O . THR A 1 95 ? -32.913 5.973 -10.418 1.00 72.88 95 THR A O 1
ATOM 740 N N . THR A 1 96 ? -30.784 5.469 -10.929 1.00 83.44 96 THR A N 1
ATOM 741 C CA . THR A 1 96 ? -31.101 4.363 -11.836 1.00 83.44 96 THR A CA 1
ATOM 742 C C . THR A 1 96 ? -31.709 3.206 -11.049 1.00 83.44 96 THR A C 1
ATOM 744 O O . THR A 1 96 ? -31.159 2.821 -10.020 1.00 83.44 96 THR A O 1
ATOM 747 N N . ASP A 1 97 ? -32.815 2.646 -11.537 1.00 83.56 97 ASP A N 1
ATOM 748 C CA . ASP A 1 97 ? -33.465 1.486 -10.925 1.00 83.56 97 ASP A CA 1
ATOM 749 C C . ASP A 1 97 ? -32.494 0.281 -10.871 1.00 83.56 97 ASP A C 1
ATOM 751 O O . ASP A 1 97 ? -31.934 -0.076 -11.914 1.00 83.56 97 ASP A O 1
ATOM 755 N N . PRO A 1 98 ? -32.271 -0.350 -9.698 1.00 81.81 98 PRO A N 1
ATOM 756 C CA . PRO A 1 98 ? -31.439 -1.548 -9.567 1.00 81.81 98 PRO A CA 1
ATOM 757 C C . PRO A 1 98 ? -31.811 -2.682 -10.534 1.00 81.81 98 PRO A C 1
ATOM 759 O O . PRO A 1 98 ? -30.916 -3.374 -11.024 1.00 81.81 98 PRO A O 1
ATOM 762 N N . VAL A 1 99 ? -33.098 -2.816 -10.882 1.00 85.69 99 VAL A N 1
ATOM 763 C CA . VAL A 1 99 ? -33.624 -3.845 -11.802 1.00 85.69 99 VAL A CA 1
ATOM 764 C C . VAL A 1 99 ? -32.988 -3.752 -13.195 1.00 85.69 99 VAL A C 1
ATOM 766 O O . VAL A 1 99 ? -32.880 -4.744 -13.917 1.00 85.69 99 VAL A O 1
ATOM 769 N N . ILE A 1 100 ? -32.503 -2.569 -13.586 1.00 86.31 100 ILE A N 1
ATOM 770 C CA . ILE A 1 100 ? -31.800 -2.384 -14.862 1.00 86.31 100 ILE A CA 1
ATOM 771 C C . ILE A 1 100 ? -30.523 -3.231 -14.914 1.00 86.31 100 ILE A C 1
ATOM 773 O O . ILE A 1 100 ? -30.186 -3.734 -15.988 1.00 86.31 100 ILE A O 1
ATOM 777 N N . TYR A 1 101 ? -29.849 -3.420 -13.778 1.00 85.81 101 TYR A N 1
ATOM 778 C CA . TYR A 1 101 ? -28.610 -4.188 -13.697 1.00 85.81 101 TYR A CA 1
ATOM 779 C C . TYR A 1 101 ? -28.858 -5.689 -13.546 1.00 85.81 101 TYR A C 1
ATOM 781 O O . TYR A 1 101 ? -28.033 -6.458 -14.006 1.00 85.81 101 TYR A O 1
ATOM 789 N N . GLU A 1 102 ? -29.998 -6.128 -12.999 1.00 85.06 102 GLU A N 1
ATOM 790 C CA . GLU A 1 102 ? -30.309 -7.556 -12.786 1.00 85.06 102 GLU A CA 1
ATOM 791 C C . GLU A 1 102 ? -30.167 -8.413 -14.052 1.00 85.06 102 GLU A C 1
ATOM 793 O O . GLU A 1 102 ? -29.744 -9.564 -13.984 1.00 85.06 102 GLU A O 1
ATOM 798 N N . ASN A 1 103 ? -30.449 -7.831 -15.218 1.00 81.25 103 ASN A N 1
ATOM 799 C CA . ASN A 1 103 ? -30.358 -8.528 -16.498 1.00 81.25 103 ASN A CA 1
ATOM 800 C C . ASN A 1 103 ? -28.932 -8.629 -17.063 1.00 81.25 103 ASN A C 1
ATOM 802 O O . ASN A 1 103 ? -28.718 -9.412 -17.987 1.00 81.25 103 ASN A O 1
ATOM 806 N N . LEU A 1 104 ? -27.963 -7.881 -16.523 1.00 83.06 104 LEU A N 1
ATOM 807 C CA . LEU A 1 104 ? -26.602 -7.831 -17.062 1.00 83.06 104 LEU A CA 1
ATOM 808 C C . LEU A 1 104 ? -25.827 -9.127 -16.825 1.00 83.06 104 LEU A C 1
ATOM 810 O O . LEU A 1 104 ? -25.102 -9.561 -17.714 1.00 83.06 104 LEU A O 1
ATOM 814 N N . GLN A 1 105 ? -26.049 -9.799 -15.692 1.00 74.06 105 GLN A N 1
ATOM 815 C CA . GLN A 1 105 ? -25.481 -11.124 -15.394 1.00 74.06 105 GLN A CA 1
ATOM 816 C C . GLN A 1 105 ? -25.827 -12.200 -16.436 1.00 74.06 105 GLN A C 1
ATOM 818 O O . GLN A 1 105 ? -25.096 -13.183 -16.589 1.00 74.06 105 GLN A O 1
ATOM 823 N N . ASN A 1 106 ? -26.936 -12.029 -17.160 1.00 77.62 106 ASN A N 1
ATOM 824 C CA . ASN A 1 106 ? -27.403 -13.000 -18.148 1.00 77.62 106 ASN A CA 1
ATOM 825 C C . ASN A 1 106 ? -26.844 -12.738 -19.556 1.00 77.62 106 ASN A C 1
ATOM 827 O O . ASN A 1 106 ? -26.884 -13.632 -20.399 1.00 77.62 106 ASN A O 1
ATOM 831 N N . THR A 1 107 ? -26.306 -11.544 -19.813 1.00 68.75 107 THR A N 1
ATOM 832 C CA . THR A 1 107 ? -25.690 -11.152 -21.091 1.00 68.75 107 THR A CA 1
ATOM 833 C C . THR A 1 107 ? -24.176 -11.246 -20.988 1.00 68.75 107 THR A C 1
ATOM 835 O O . THR A 1 107 ? -23.551 -10.552 -20.196 1.00 68.75 107 THR A O 1
ATOM 838 N N . TRP A 1 108 ? -23.583 -12.156 -21.758 1.00 66.88 108 TRP A N 1
ATOM 839 C CA . TRP A 1 108 ? -22.162 -12.515 -21.630 1.00 66.88 108 TRP A CA 1
ATOM 840 C C . TRP A 1 108 ? -21.275 -11.801 -22.649 1.00 66.88 108 TRP A C 1
ATOM 842 O O . TRP A 1 108 ? -20.054 -11.968 -22.641 1.00 66.88 108 TRP A O 1
ATOM 852 N N . ASP A 1 109 ? -21.890 -11.028 -23.539 1.00 84.88 109 ASP A N 1
ATOM 853 C CA . ASP A 1 109 ? -21.197 -10.205 -24.508 1.00 84.88 109 ASP A CA 1
ATOM 854 C C . ASP A 1 109 ? -21.013 -8.781 -23.969 1.00 84.88 109 ASP A C 1
ATOM 856 O O . ASP A 1 109 ? -21.964 -8.114 -23.553 1.00 84.88 109 ASP A O 1
ATOM 860 N N . ALA A 1 110 ? -19.764 -8.314 -23.979 1.00 80.75 110 ALA A N 1
ATOM 861 C CA . ALA A 1 110 ? -19.401 -6.985 -23.504 1.00 80.75 110 ALA A CA 1
ATOM 862 C C . ALA A 1 110 ? -20.141 -5.886 -24.280 1.00 80.75 110 ALA A C 1
ATOM 864 O O . ALA A 1 110 ? -20.529 -4.868 -23.706 1.00 80.75 110 ALA A O 1
ATOM 865 N N . GLU A 1 111 ? -20.359 -6.077 -25.583 1.00 84.00 111 GLU A N 1
ATOM 866 C CA . GLU A 1 111 ? -21.067 -5.100 -26.403 1.00 84.00 111 GLU A CA 1
ATOM 867 C C . GLU A 1 111 ? -22.565 -5.052 -26.067 1.00 84.00 111 GLU A C 1
ATOM 869 O O . GLU A 1 111 ? -23.115 -3.951 -25.951 1.00 84.00 111 GLU A O 1
ATOM 874 N N . GLU A 1 112 ? -23.214 -6.193 -25.833 1.00 86.56 112 GLU A N 1
ATOM 875 C CA . GLU A 1 112 ? -24.601 -6.254 -25.346 1.00 86.56 112 GLU A CA 1
ATOM 876 C C . GLU A 1 112 ? -24.778 -5.584 -23.977 1.00 86.56 112 GLU A C 1
ATOM 878 O O . GLU A 1 112 ? -25.686 -4.764 -23.816 1.00 86.56 112 GLU A O 1
ATOM 883 N N . VAL A 1 113 ? -23.886 -5.861 -23.017 1.00 86.81 113 VAL A N 1
ATOM 884 C CA . VAL A 1 113 ? -23.905 -5.238 -21.677 1.00 86.81 113 VAL A CA 1
ATOM 885 C C . VAL A 1 113 ? -23.830 -3.719 -21.794 1.00 86.81 113 VAL A C 1
ATOM 887 O O . VAL A 1 113 ? -24.660 -2.993 -21.241 1.00 86.81 113 VAL A O 1
ATOM 890 N N . MET A 1 114 ? -22.866 -3.221 -22.568 1.00 87.00 114 MET A N 1
ATOM 891 C CA . MET A 1 114 ? -22.670 -1.786 -22.757 1.00 87.00 114 MET A CA 1
ATOM 892 C C . MET A 1 114 ? -23.849 -1.155 -23.501 1.00 87.00 114 MET A C 1
ATOM 894 O O . MET A 1 114 ? -24.304 -0.073 -23.134 1.00 87.00 114 MET A O 1
ATOM 898 N N . THR A 1 115 ? -24.388 -1.841 -24.508 1.00 88.69 115 THR A N 1
ATOM 899 C CA . THR A 1 115 ? -25.587 -1.409 -25.237 1.00 88.69 115 THR A CA 1
ATOM 900 C C . THR A 1 115 ? -26.770 -1.264 -24.281 1.00 88.69 115 THR A C 1
ATOM 902 O O . THR A 1 115 ? -27.402 -0.208 -24.229 1.00 88.69 115 THR A O 1
ATOM 905 N N . HIS A 1 116 ? -27.039 -2.278 -23.461 1.00 89.31 116 HIS A N 1
ATOM 906 C CA . HIS A 1 116 ? -28.118 -2.235 -22.475 1.00 89.31 116 HIS A CA 1
ATOM 907 C C . HIS A 1 116 ? -27.937 -1.083 -21.480 1.00 89.31 116 HIS A C 1
ATOM 909 O O . HIS A 1 116 ? -28.888 -0.347 -21.206 1.00 89.31 116 HIS A O 1
ATOM 915 N N . LEU A 1 117 ? -26.709 -0.862 -21.002 1.00 89.81 117 LEU A N 1
ATOM 916 C CA . LEU A 1 117 ? -26.376 0.249 -20.113 1.00 89.81 117 LEU A CA 1
ATOM 917 C C . LEU A 1 117 ? -26.671 1.617 -20.752 1.00 89.81 117 LEU A C 1
ATOM 919 O O . LEU A 1 117 ? -27.382 2.424 -20.151 1.00 89.81 117 LEU A O 1
ATOM 923 N N . TYR A 1 118 ? -26.219 1.871 -21.983 1.00 89.12 118 TYR A N 1
ATOM 924 C CA . TYR A 1 118 ? -26.504 3.135 -22.680 1.00 89.12 118 TYR A CA 1
ATOM 925 C C . TYR A 1 118 ? -27.998 3.338 -22.980 1.00 89.12 118 TYR A C 1
ATOM 927 O O . TYR A 1 118 ? -28.462 4.476 -22.964 1.00 89.12 118 TYR A O 1
ATOM 935 N N . GLN A 1 119 ? -28.766 2.266 -23.208 1.00 88.62 119 GLN A N 1
ATOM 936 C CA . GLN A 1 119 ? -30.215 2.356 -23.448 1.00 88.62 119 GLN A CA 1
ATOM 937 C C . GLN A 1 119 ? -31.017 2.627 -22.176 1.00 88.62 119 GLN A C 1
ATOM 939 O O . GLN A 1 119 ? -32.008 3.357 -22.203 1.00 88.62 119 GLN A O 1
ATOM 944 N N . LYS A 1 120 ? -30.651 1.971 -21.072 1.00 90.38 120 LYS A N 1
ATOM 945 C CA . LYS A 1 120 ? -31.492 1.916 -19.871 1.00 90.38 120 LYS A CA 1
ATOM 946 C C . LYS A 1 120 ? -31.050 2.874 -18.777 1.00 90.38 120 LYS A C 1
ATOM 948 O O . LYS A 1 120 ? -31.874 3.225 -17.938 1.00 90.38 120 LYS A O 1
ATOM 953 N N . VAL A 1 121 ? -29.793 3.315 -18.776 1.00 89.69 121 VAL A N 1
ATOM 954 C CA . VAL A 1 121 ? -29.242 4.199 -17.744 1.00 89.69 121 VAL A CA 1
ATOM 955 C C . VAL A 1 121 ? -29.237 5.648 -18.255 1.00 89.69 121 VAL A C 1
ATOM 957 O O . VAL A 1 121 ? -28.365 6.014 -19.046 1.00 89.69 121 VAL A O 1
ATOM 960 N N . PRO A 1 122 ? -30.148 6.531 -17.787 1.00 87.88 122 PRO A N 1
ATOM 961 C CA . PRO A 1 122 ? -30.326 7.864 -18.377 1.00 87.88 122 PRO A CA 1
ATOM 962 C C . PRO A 1 122 ? -29.070 8.736 -18.341 1.00 87.88 122 PRO A C 1
ATOM 964 O O . PRO A 1 122 ? -28.847 9.575 -19.207 1.00 87.88 122 PRO A O 1
ATOM 967 N N . SER A 1 123 ? -28.232 8.559 -17.324 1.00 84.25 123 SER A N 1
ATOM 968 C CA . SER A 1 123 ? -26.977 9.295 -17.214 1.00 84.25 123 SER A CA 1
ATOM 969 C C . SER A 1 123 ? -25.909 8.876 -18.206 1.00 84.25 123 SER A C 1
ATOM 971 O O . SER A 1 123 ? -25.056 9.693 -18.532 1.00 84.25 123 SER A O 1
ATOM 973 N N . MET A 1 124 ? -25.946 7.620 -18.645 1.00 85.94 124 MET A N 1
ATOM 974 C CA . MET A 1 124 ? -25.039 7.104 -19.662 1.00 85.94 124 MET A CA 1
ATOM 975 C C . MET A 1 124 ? -25.533 7.520 -21.043 1.00 85.94 124 MET A C 1
ATOM 977 O O . MET A 1 124 ? -24.743 8.003 -21.844 1.00 85.94 124 MET A O 1
ATOM 981 N N . ALA A 1 125 ? -26.849 7.471 -21.281 1.00 88.62 125 ALA A N 1
ATOM 982 C CA . ALA A 1 125 ? -27.457 8.011 -22.499 1.00 88.62 125 ALA A CA 1
ATOM 983 C C . ALA A 1 125 ? -27.070 9.484 -22.737 1.00 88.62 125 ALA A C 1
ATOM 985 O O . ALA A 1 125 ? -26.732 9.865 -23.851 1.00 88.62 125 ALA A O 1
ATOM 986 N N . LYS A 1 126 ? -27.028 10.302 -21.674 1.00 88.88 126 LYS A N 1
ATOM 987 C CA . LYS A 1 126 ? -26.593 11.712 -21.739 1.00 88.88 126 LYS A CA 1
ATOM 988 C C . LYS A 1 126 ? -25.125 11.916 -22.128 1.00 88.88 126 LYS A C 1
ATOM 990 O O . LYS A 1 126 ? -24.759 13.038 -22.463 1.00 88.88 126 LYS A O 1
ATOM 995 N N . MET A 1 127 ? -24.284 10.886 -22.041 1.00 84.50 127 MET A N 1
ATOM 996 C CA . MET A 1 127 ? -22.890 10.972 -22.487 1.00 84.50 127 MET A CA 1
ATOM 997 C C . MET A 1 127 ? -22.753 10.822 -24.000 1.00 84.50 127 MET A C 1
ATOM 999 O O . MET A 1 127 ? -21.707 11.172 -24.543 1.00 84.50 127 MET A O 1
ATOM 1003 N N . LEU A 1 128 ? -23.778 10.287 -24.667 1.00 87.62 128 LEU A N 1
ATOM 1004 C CA . LEU A 1 128 ? -23.786 10.155 -26.113 1.00 87.62 128 LEU A CA 1
ATOM 1005 C C . LEU A 1 128 ? -23.991 11.526 -26.748 1.00 87.62 128 LEU A C 1
ATOM 1007 O O . LEU A 1 128 ? -24.855 12.304 -26.337 1.00 87.62 128 LEU A O 1
ATOM 1011 N N . THR A 1 129 ? -23.218 11.817 -27.788 1.00 89.56 129 THR A N 1
ATOM 1012 C CA . THR A 1 129 ? -23.533 12.950 -28.659 1.00 89.56 129 THR A CA 1
ATOM 1013 C C . THR A 1 129 ? -24.851 12.694 -29.401 1.00 89.56 129 THR A C 1
ATOM 1015 O O . THR A 1 129 ? -25.289 11.554 -29.554 1.00 89.56 129 THR A O 1
ATOM 1018 N N . ASN A 1 130 ? -25.496 13.748 -29.908 1.00 91.38 130 ASN A N 1
ATOM 1019 C CA . ASN A 1 130 ? -26.769 13.600 -30.626 1.00 91.38 130 ASN A CA 1
ATOM 1020 C C . ASN A 1 130 ? -26.663 12.652 -31.840 1.00 91.38 130 ASN A C 1
ATOM 1022 O O . ASN A 1 130 ? -27.580 11.875 -32.087 1.00 91.38 130 ASN A O 1
ATOM 1026 N N . ASP A 1 131 ? -25.543 12.687 -32.573 1.00 90.12 131 ASP A N 1
ATOM 1027 C CA . ASP A 1 131 ? -25.285 11.787 -33.710 1.00 90.12 131 ASP A CA 1
ATOM 1028 C C . ASP A 1 131 ? -25.105 10.331 -33.249 1.00 90.12 131 ASP A C 1
ATOM 1030 O O . ASP A 1 131 ? -25.642 9.403 -33.850 1.00 90.12 131 ASP A O 1
ATOM 1034 N N . GLU A 1 132 ? -24.410 10.121 -32.133 1.00 89.25 132 GLU A N 1
ATOM 1035 C CA . GLU A 1 132 ? -24.223 8.799 -31.532 1.00 89.25 132 GLU A CA 1
ATOM 1036 C C . GLU A 1 132 ? -25.536 8.200 -31.032 1.00 89.25 132 GLU A C 1
ATOM 1038 O O . GLU A 1 132 ? -25.833 7.048 -31.346 1.00 89.25 132 GLU A O 1
ATOM 1043 N N . SER A 1 133 ? -26.351 8.993 -30.330 1.00 89.69 133 SER A N 1
ATOM 1044 C CA . SER A 1 133 ? -27.692 8.584 -29.905 1.00 89.69 133 SER A CA 1
ATOM 1045 C C . SER A 1 133 ? -28.556 8.223 -31.113 1.00 89.69 133 SER A C 1
ATOM 1047 O O . SER A 1 133 ? -29.161 7.157 -31.135 1.00 89.69 133 SER A O 1
ATOM 1049 N N . GLN A 1 134 ? -28.546 9.041 -32.172 1.00 89.50 134 GLN A N 1
ATOM 1050 C CA . GLN A 1 134 ? -29.333 8.770 -33.377 1.00 89.50 134 GLN A CA 1
ATOM 1051 C C . GLN A 1 134 ? -28.895 7.478 -34.087 1.00 89.50 134 GLN A C 1
ATOM 1053 O O . GLN A 1 134 ? -29.731 6.722 -34.584 1.00 89.50 134 GLN A O 1
ATOM 1058 N N . ARG A 1 135 ? -27.589 7.201 -34.157 1.00 86.00 135 ARG A N 1
ATOM 1059 C CA . ARG A 1 135 ? -27.064 5.945 -34.723 1.00 86.00 135 ARG A CA 1
ATOM 1060 C C . ARG A 1 135 ? -27.467 4.742 -33.883 1.00 86.00 135 ARG A C 1
ATOM 1062 O O . ARG A 1 135 ? -27.754 3.682 -34.436 1.00 86.00 135 ARG A O 1
ATOM 1069 N N . PHE A 1 136 ? -27.490 4.918 -32.572 1.00 85.62 136 PHE A N 1
ATOM 1070 C CA . PHE A 1 136 ? -27.889 3.892 -31.630 1.00 85.62 136 PHE A CA 1
ATOM 1071 C C . PHE A 1 136 ? -29.387 3.570 -31.736 1.00 85.62 136 PHE A C 1
ATOM 1073 O O . PHE A 1 136 ? -29.757 2.401 -31.825 1.00 85.62 136 PHE A O 1
ATOM 1080 N N . ASP A 1 137 ? -30.232 4.593 -31.888 1.00 86.38 137 ASP A N 1
ATOM 1081 C CA . ASP A 1 137 ? -31.673 4.443 -32.139 1.00 86.38 137 ASP A CA 1
ATOM 1082 C C . ASP A 1 137 ? -31.974 3.755 -33.484 1.00 86.38 137 ASP A C 1
ATOM 1084 O O . ASP A 1 137 ? -32.999 3.096 -33.646 1.00 86.38 137 ASP A O 1
ATOM 1088 N N . GLN A 1 138 ? -31.058 3.852 -34.455 1.00 89.56 138 GLN A N 1
ATOM 1089 C CA . GLN A 1 138 ? -31.130 3.127 -35.732 1.00 89.56 138 GLN A CA 1
ATOM 1090 C C . GLN A 1 138 ? -30.741 1.641 -35.615 1.00 89.56 138 GLN A C 1
ATOM 1092 O O . GLN A 1 138 ? -30.641 0.959 -36.637 1.00 89.56 138 GLN A O 1
ATOM 1097 N N . GLY A 1 139 ? -30.490 1.134 -34.404 1.00 84.25 139 GLY A N 1
ATOM 1098 C CA . GLY A 1 139 ? -30.093 -0.254 -34.166 1.00 84.25 139 GLY A CA 1
ATOM 1099 C C . GLY A 1 139 ? -28.675 -0.574 -34.639 1.00 84.25 139 GLY A C 1
ATOM 1100 O O . GLY A 1 139 ? -28.340 -1.742 -34.832 1.00 84.25 139 GLY A O 1
ATOM 1101 N N . LYS A 1 140 ? -27.831 0.443 -34.861 1.00 83.94 140 LYS A N 1
ATOM 1102 C CA . LYS A 1 140 ? -26.421 0.203 -35.170 1.00 83.94 140 LYS A CA 1
ATOM 1103 C C . LYS A 1 140 ? -25.712 -0.314 -33.924 1.00 83.94 140 LYS A C 1
ATOM 1105 O O . LYS A 1 140 ? -25.876 0.235 -32.837 1.00 83.94 140 LYS A O 1
ATOM 1110 N N . HIS A 1 141 ? -24.874 -1.330 -34.114 1.00 82.88 141 HIS A N 1
ATOM 1111 C CA . HIS A 1 141 ? -23.997 -1.860 -33.073 1.00 82.88 141 HIS A CA 1
ATOM 1112 C C . HIS A 1 141 ? -23.191 -0.736 -32.419 1.00 82.88 141 HIS A C 1
ATOM 1114 O O . HIS A 1 141 ? -22.712 0.170 -33.115 1.00 82.88 141 HIS A O 1
ATOM 1120 N N . LEU A 1 142 ? -23.009 -0.805 -31.099 1.00 79.06 142 LEU A N 1
ATOM 1121 C CA . LEU A 1 142 ? -22.321 0.211 -30.302 1.00 79.06 142 LEU A CA 1
ATOM 1122 C C . LEU A 1 142 ? -20.919 0.505 -30.860 1.00 79.06 142 LEU A C 1
ATOM 1124 O O . LEU A 1 142 ? -20.491 1.660 -30.894 1.00 79.06 142 LEU A O 1
ATOM 1128 N N . ARG A 1 143 ? -20.209 -0.525 -31.348 1.00 78.38 143 ARG A N 1
ATOM 1129 C CA . ARG A 1 143 ? -18.914 -0.407 -32.053 1.00 78.38 143 ARG A CA 1
ATOM 1130 C C . ARG A 1 143 ? -18.953 0.512 -33.278 1.00 78.38 143 ARG A C 1
ATOM 1132 O O . ARG A 1 143 ? -17.962 1.168 -33.566 1.00 78.38 143 ARG A O 1
ATOM 1139 N N . SER A 1 144 ? -20.077 0.565 -33.985 1.00 79.44 144 SER A N 1
ATOM 1140 C CA . SER A 1 144 ? -20.253 1.380 -35.195 1.00 79.44 144 SER A CA 1
ATOM 1141 C C . SER A 1 144 ? -20.927 2.731 -34.937 1.00 79.44 144 SER A C 1
ATOM 1143 O O . SER A 1 144 ? -20.763 3.667 -35.722 1.00 79.44 144 SER A O 1
ATOM 1145 N N . ALA A 1 145 ? -21.697 2.835 -33.852 1.00 79.25 145 ALA A N 1
ATOM 1146 C CA . ALA A 1 145 ? -22.419 4.048 -33.497 1.00 79.25 145 ALA A CA 1
ATOM 1147 C C . ALA A 1 145 ? -21.486 5.116 -32.908 1.00 79.25 145 ALA A C 1
ATOM 1149 O O . ALA A 1 145 ? -21.611 6.283 -33.278 1.00 79.25 145 ALA A O 1
ATOM 1150 N N . LEU A 1 146 ? -20.539 4.710 -32.054 1.00 76.44 146 LEU A N 1
ATOM 1151 C CA . LEU A 1 146 ? -19.693 5.619 -31.277 1.00 76.44 146 LEU A CA 1
ATOM 1152 C C . LEU A 1 146 ? -18.351 5.889 -31.952 1.00 76.44 146 LEU A C 1
ATOM 1154 O O . LEU A 1 146 ? -17.682 4.970 -32.430 1.00 76.44 146 LEU A O 1
ATOM 1158 N N . ALA A 1 147 ? -17.939 7.154 -31.980 1.00 77.00 147 ALA A N 1
ATOM 1159 C CA . ALA A 1 147 ? -16.644 7.524 -32.535 1.00 77.00 147 ALA A CA 1
ATOM 1160 C C . ALA A 1 147 ? -15.561 7.425 -31.452 1.00 77.00 147 ALA A C 1
ATOM 1162 O O . ALA A 1 147 ? -15.645 8.105 -30.433 1.00 77.00 147 ALA A O 1
ATOM 1163 N N . SER A 1 148 ? -14.499 6.643 -31.685 1.00 72.44 148 SER A N 1
ATOM 1164 C CA . SER A 1 148 ? -13.335 6.684 -30.787 1.00 72.44 148 SER A CA 1
ATOM 1165 C C . SER A 1 148 ? -12.727 8.100 -30.778 1.00 72.44 148 SER A C 1
ATOM 1167 O O . SER A 1 148 ? -12.589 8.699 -31.855 1.00 72.44 148 SER A O 1
ATOM 1169 N N . PRO A 1 149 ? -12.340 8.650 -29.615 1.00 70.38 149 PRO A N 1
ATOM 1170 C CA . PRO A 1 149 ? -11.734 9.957 -29.476 1.00 70.38 149 PRO A CA 1
ATOM 1171 C C . PRO A 1 149 ? -10.487 10.069 -30.313 1.00 70.38 149 PRO A C 1
ATOM 1173 O O . PRO A 1 149 ? -9.711 9.124 -30.456 1.00 70.38 149 PRO A O 1
ATOM 1176 N N . ILE A 1 150 ? -10.260 11.289 -30.778 1.00 71.81 150 ILE A N 1
ATOM 1177 C CA . ILE A 1 150 ? -9.119 11.628 -31.618 1.00 71.81 150 ILE A CA 1
ATOM 1178 C C . ILE A 1 150 ? -7.804 11.227 -30.935 1.00 71.81 150 ILE A C 1
ATOM 1180 O O . ILE A 1 150 ? -6.940 10.669 -31.597 1.00 71.81 150 ILE A O 1
ATOM 1184 N N . ALA A 1 151 ? -7.674 11.422 -29.617 1.00 67.44 151 ALA A N 1
ATOM 1185 C CA . ALA A 1 151 ? -6.465 11.067 -28.871 1.00 67.44 151 ALA A CA 1
ATOM 1186 C C . ALA A 1 151 ? -6.173 9.555 -28.876 1.00 67.44 151 ALA A C 1
ATOM 1188 O O . ALA A 1 151 ? -5.037 9.154 -29.112 1.00 67.44 151 ALA A O 1
ATOM 1189 N N . LEU A 1 152 ? -7.192 8.710 -28.684 1.00 63.31 152 LEU A N 1
ATOM 1190 C CA . LEU A 1 152 ? -7.020 7.256 -28.731 1.00 63.31 152 LEU A CA 1
ATOM 1191 C C . LEU A 1 152 ? -6.823 6.750 -30.155 1.00 63.31 152 LEU A C 1
ATOM 1193 O O . LEU A 1 152 ? -5.974 5.896 -30.362 1.00 63.31 152 LEU A O 1
ATOM 1197 N N . LYS A 1 153 ? -7.526 7.312 -31.147 1.00 73.00 153 LYS A N 1
ATOM 1198 C CA . LYS A 1 153 ? -7.250 7.015 -32.563 1.00 73.00 153 LYS A CA 1
ATOM 1199 C C . LYS A 1 153 ? -5.838 7.429 -32.977 1.00 73.00 153 LYS A C 1
ATOM 1201 O O . LYS A 1 153 ? -5.238 6.780 -33.821 1.00 73.00 153 LYS A O 1
ATOM 1206 N N . ALA A 1 154 ? -5.308 8.505 -32.397 1.00 74.06 154 ALA A N 1
ATOM 1207 C CA . ALA A 1 154 ? -3.941 8.944 -32.643 1.00 74.06 154 ALA A CA 1
ATOM 1208 C C . ALA A 1 154 ? -2.915 8.014 -31.975 1.00 74.06 154 ALA A C 1
ATOM 1210 O O . ALA A 1 154 ? -1.909 7.682 -32.597 1.00 74.06 154 ALA A O 1
ATOM 1211 N N . ALA A 1 155 ? -3.175 7.569 -30.741 1.00 71.31 155 ALA A N 1
ATOM 1212 C CA . ALA A 1 155 ? -2.314 6.627 -30.020 1.00 71.31 155 ALA A CA 1
ATOM 1213 C C . ALA A 1 155 ? -2.370 5.200 -30.605 1.00 71.31 155 ALA A C 1
ATOM 1215 O O . ALA A 1 155 ? -1.360 4.498 -30.650 1.00 71.31 155 ALA A O 1
ATOM 1216 N N . PHE A 1 156 ? -3.540 4.796 -31.098 1.00 74.75 156 PHE A N 1
ATOM 1217 C CA . PHE A 1 156 ? -3.830 3.490 -31.683 1.00 74.75 156 PHE A CA 1
ATOM 1218 C C . PHE A 1 156 ? -4.454 3.673 -33.077 1.00 74.75 156 PHE A C 1
ATOM 1220 O O . PHE A 1 156 ? -5.667 3.509 -33.233 1.00 74.75 156 PHE A O 1
ATOM 1227 N N . PRO A 1 157 ? -3.655 4.048 -34.094 1.00 77.88 157 PRO A N 1
ATOM 1228 C CA . PRO A 1 157 ? -4.156 4.198 -35.457 1.00 77.88 157 PRO A CA 1
ATOM 1229 C C . PRO A 1 157 ? -4.681 2.864 -35.989 1.00 77.88 157 PRO A C 1
ATOM 1231 O O . PRO A 1 157 ? -4.212 1.807 -35.565 1.00 77.88 157 PRO A O 1
ATOM 1234 N N . ASP A 1 158 ? -5.619 2.913 -36.939 1.00 76.75 158 ASP A N 1
ATOM 1235 C CA . ASP A 1 158 ? -6.141 1.711 -37.590 1.00 76.75 158 ASP A CA 1
ATOM 1236 C C . ASP A 1 158 ? -4.984 0.901 -38.193 1.00 76.75 158 ASP A C 1
ATOM 1238 O O . ASP A 1 158 ? -4.197 1.401 -39.003 1.00 76.75 158 ASP A O 1
ATOM 1242 N N . ARG A 1 159 ? -4.872 -0.365 -37.783 1.00 76.38 159 ARG A N 1
ATOM 1243 C CA . ARG A 1 159 ? -3.890 -1.320 -38.305 1.00 76.38 159 ARG A CA 1
ATOM 1244 C C . ARG A 1 159 ? -4.618 -2.477 -38.967 1.00 76.38 159 ARG A C 1
ATOM 1246 O O . ARG A 1 159 ? -5.657 -2.928 -38.488 1.00 76.38 159 ARG A O 1
ATOM 1253 N N . SER A 1 160 ? -4.060 -2.972 -40.065 1.00 79.94 160 SER A N 1
ATOM 1254 C CA . SER A 1 160 ? -4.499 -4.228 -40.673 1.00 79.94 160 SER A CA 1
ATOM 1255 C C . SER A 1 160 ? -4.391 -5.358 -39.641 1.00 79.94 160 SER A C 1
ATOM 1257 O O . SER A 1 160 ? -3.414 -5.365 -38.892 1.00 79.94 160 SER A O 1
ATOM 1259 N N . PRO A 1 161 ? -5.323 -6.328 -39.602 1.00 76.00 161 PRO A N 1
ATOM 1260 C CA . PRO A 1 161 ? -5.195 -7.486 -38.724 1.00 76.00 161 PRO A CA 1
ATOM 1261 C C . PRO A 1 161 ? -3.831 -8.167 -38.900 1.00 76.00 161 PRO A C 1
ATOM 1263 O O . PRO A 1 161 ? -3.492 -8.634 -39.989 1.00 76.00 161 PRO A O 1
ATOM 1266 N N . GLU A 1 162 ? -3.034 -8.203 -37.834 1.00 80.25 162 GLU A N 1
ATOM 1267 C CA . GLU A 1 162 ? -1.722 -8.845 -37.832 1.00 80.25 162 GLU A CA 1
ATOM 1268 C C . GLU A 1 162 ? -1.910 -10.337 -37.524 1.00 80.25 162 GLU A C 1
ATOM 1270 O O . GLU A 1 162 ? -2.488 -10.701 -36.504 1.00 80.25 162 GLU A O 1
ATOM 1275 N N . ALA A 1 163 ? -1.416 -11.230 -38.389 1.00 83.94 163 ALA A N 1
ATOM 1276 C CA . ALA A 1 163 ? -1.509 -12.677 -38.150 1.00 83.94 163 ALA A CA 1
ATOM 1277 C C . ALA A 1 163 ? -0.723 -13.127 -36.900 1.00 83.94 163 ALA A C 1
ATOM 1279 O O . ALA A 1 163 ? -0.978 -14.199 -36.351 1.00 83.94 163 ALA A O 1
ATOM 1280 N N . ARG A 1 164 ? 0.263 -12.321 -36.489 1.00 79.50 164 ARG A N 1
ATOM 1281 C CA . ARG A 1 164 ? 1.102 -12.492 -35.299 1.00 79.50 164 ARG A CA 1
ATOM 1282 C C . ARG A 1 164 ? 1.430 -11.102 -34.750 1.00 79.50 164 ARG A C 1
ATOM 1284 O O . ARG A 1 164 ? 2.467 -10.559 -35.133 1.00 79.50 164 ARG A O 1
ATOM 1291 N N . PRO A 1 165 ? 0.534 -10.494 -33.956 1.00 78.88 165 PRO A N 1
ATOM 1292 C CA . PRO A 1 165 ? 0.782 -9.166 -33.426 1.00 78.88 165 PRO A CA 1
ATOM 1293 C C . PRO A 1 165 ? 2.056 -9.172 -32.588 1.00 78.88 165 PRO A C 1
ATOM 1295 O O . PRO A 1 165 ? 2.332 -10.134 -31.869 1.00 78.88 165 PRO A O 1
ATOM 1298 N N . THR A 1 166 ? 2.849 -8.108 -32.694 1.00 78.06 166 THR A N 1
ATOM 1299 C CA . THR A 1 166 ? 3.990 -7.938 -31.788 1.00 78.06 166 THR A CA 1
ATOM 1300 C C . THR A 1 166 ? 3.438 -7.669 -30.395 1.00 78.06 166 THR A C 1
ATOM 1302 O O . THR A 1 166 ? 2.898 -6.592 -30.144 1.00 78.06 166 THR A O 1
ATOM 1305 N N . GLU A 1 167 ? 3.549 -8.646 -29.500 1.00 76.00 167 GLU A N 1
ATOM 1306 C CA . GLU A 1 167 ? 3.158 -8.473 -28.106 1.00 76.00 167 GLU A CA 1
ATOM 1307 C C . GLU A 1 167 ? 4.120 -7.484 -27.447 1.00 76.00 167 GLU A C 1
ATOM 1309 O O . GLU A 1 167 ? 5.343 -7.647 -27.469 1.00 76.00 167 GLU A O 1
ATOM 1314 N N . VAL A 1 168 ? 3.555 -6.402 -26.920 1.00 75.19 168 VAL A N 1
ATOM 1315 C CA . VAL A 1 168 ? 4.295 -5.379 -26.196 1.00 75.19 168 VAL A CA 1
ATOM 1316 C C . VAL A 1 168 ? 3.841 -5.439 -24.758 1.00 75.19 168 VAL A C 1
ATOM 1318 O O . VAL A 1 168 ? 2.664 -5.232 -24.472 1.00 75.19 168 VAL A O 1
ATOM 1321 N N . TYR A 1 169 ? 4.781 -5.721 -23.872 1.00 74.94 169 TYR A N 1
ATOM 1322 C CA . TYR A 1 169 ? 4.529 -5.746 -22.448 1.00 74.94 169 TYR A CA 1
ATOM 1323 C C . TYR A 1 169 ? 5.007 -4.423 -21.850 1.00 74.94 169 TYR A C 1
ATOM 1325 O O . TYR A 1 169 ? 5.962 -3.807 -22.335 1.00 74.94 169 TYR A O 1
ATOM 1333 N N . TYR A 1 170 ? 4.308 -3.970 -20.820 1.00 72.00 170 TYR A N 1
ATOM 1334 C CA . TYR A 1 170 ? 4.653 -2.779 -20.061 1.00 72.00 170 TYR A CA 1
ATOM 1335 C C . TYR A 1 170 ? 4.845 -3.204 -18.612 1.00 72.00 170 TYR A C 1
ATOM 1337 O O . TYR A 1 170 ? 4.111 -4.069 -18.133 1.00 72.00 170 TYR A O 1
ATOM 1345 N N . ASN A 1 171 ? 5.853 -2.652 -17.948 1.00 67.12 171 ASN A N 1
ATOM 1346 C CA . ASN A 1 171 ? 5.996 -2.827 -16.508 1.00 67.12 171 ASN A CA 1
ATOM 1347 C C . ASN A 1 171 ? 5.014 -1.903 -15.759 1.00 67.12 171 ASN A C 1
ATOM 1349 O O . ASN A 1 171 ? 4.257 -1.146 -16.371 1.00 67.12 171 ASN A O 1
ATOM 1353 N N . GLU A 1 172 ? 5.040 -1.959 -14.432 1.00 58.25 172 GLU A N 1
ATOM 1354 C CA . GLU A 1 172 ? 4.180 -1.151 -13.557 1.00 58.25 172 GLU A CA 1
ATOM 1355 C C . GLU A 1 172 ? 4.372 0.364 -13.737 1.00 58.25 172 GLU A C 1
ATOM 1357 O O . GLU A 1 172 ? 3.428 1.128 -13.553 1.00 58.25 172 GLU A O 1
ATOM 1362 N N . ASP A 1 173 ? 5.552 0.799 -14.185 1.00 59.41 173 ASP A N 1
ATOM 1363 C CA . ASP A 1 173 ? 5.861 2.207 -14.473 1.00 59.41 173 ASP A CA 1
ATOM 1364 C C . ASP A 1 173 ? 5.360 2.664 -15.854 1.00 59.41 173 ASP A C 1
ATOM 1366 O O . ASP A 1 173 ? 5.608 3.794 -16.284 1.00 59.41 173 ASP A O 1
ATOM 1370 N N . GLY A 1 174 ? 4.707 1.772 -16.605 1.00 60.25 174 GLY A N 1
ATOM 1371 C CA . GLY A 1 174 ? 4.291 2.024 -17.983 1.00 60.25 174 GLY A CA 1
ATOM 1372 C C . GLY A 1 174 ? 5.454 2.055 -18.981 1.00 60.25 174 GLY A C 1
ATOM 1373 O O . GLY A 1 174 ? 5.266 2.463 -20.132 1.00 60.25 174 GLY A O 1
ATOM 1374 N N . ALA A 1 175 ? 6.653 1.616 -18.588 1.00 67.00 175 ALA A N 1
ATOM 1375 C CA . ALA A 1 175 ? 7.794 1.478 -19.480 1.00 67.00 175 ALA A CA 1
ATOM 1376 C C . ALA A 1 175 ? 7.666 0.200 -20.320 1.00 67.00 175 ALA A C 1
ATOM 1378 O O . ALA A 1 175 ? 7.310 -0.874 -19.832 1.00 67.00 175 ALA A O 1
ATOM 1379 N N . ARG A 1 176 ? 7.970 0.312 -21.616 1.00 75.06 176 ARG A N 1
ATOM 1380 C CA . ARG A 1 176 ? 7.918 -0.814 -22.552 1.00 75.06 176 ARG A CA 1
ATOM 1381 C C . ARG A 1 176 ? 9.033 -1.809 -22.231 1.00 75.06 176 ARG A C 1
ATOM 1383 O O . ARG A 1 176 ? 10.206 -1.486 -22.409 1.00 75.06 176 ARG A O 1
ATOM 1390 N N . ILE A 1 177 ? 8.673 -3.031 -21.858 1.00 83.12 177 ILE A N 1
ATOM 1391 C CA . ILE A 1 177 ? 9.622 -4.135 -21.717 1.00 83.12 177 ILE A CA 1
ATOM 1392 C C . ILE A 1 177 ? 9.689 -4.909 -23.039 1.00 83.12 177 ILE A C 1
ATOM 1394 O O . ILE A 1 177 ? 8.682 -5.333 -23.615 1.00 83.12 177 ILE A O 1
ATOM 1398 N N . HIS A 1 178 ? 10.898 -5.032 -23.583 1.00 68.00 178 HIS A N 1
ATOM 1399 C CA . HIS A 1 178 ? 11.139 -5.852 -24.762 1.00 68.00 178 HIS A CA 1
ATOM 1400 C C . HIS A 1 178 ? 11.121 -7.319 -24.331 1.00 68.00 178 HIS A C 1
ATOM 1402 O O . HIS A 1 178 ? 11.872 -7.707 -23.444 1.00 68.00 178 HIS A O 1
ATOM 1408 N N . ALA A 1 179 ? 10.260 -8.132 -24.946 1.00 62.16 179 ALA A N 1
ATOM 1409 C CA . ALA A 1 179 ? 10.277 -9.579 -24.761 1.00 62.16 179 ALA A CA 1
ATOM 1410 C C . ALA A 1 179 ? 11.548 -10.140 -25.421 1.00 62.16 179 ALA A C 1
ATOM 1412 O O . ALA A 1 179 ? 11.528 -10.532 -26.587 1.00 62.16 179 ALA A O 1
ATOM 1413 N N . THR A 1 180 ? 12.684 -10.074 -24.725 1.00 52.81 180 THR A N 1
ATOM 1414 C CA . THR A 1 180 ? 13.984 -10.472 -25.286 1.00 52.81 180 THR A CA 1
ATOM 1415 C C . THR A 1 180 ? 14.160 -11.987 -25.355 1.00 52.81 180 THR A C 1
ATOM 1417 O O . THR A 1 180 ? 15.058 -12.449 -26.048 1.00 52.81 180 THR A O 1
ATOM 1420 N N . ASP A 1 181 ? 13.289 -12.765 -24.709 1.00 48.62 181 ASP A N 1
ATOM 1421 C CA . ASP A 1 181 ? 13.309 -14.220 -24.801 1.00 48.62 181 ASP A CA 1
ATOM 1422 C C . ASP A 1 181 ? 11.891 -14.796 -24.584 1.00 48.62 181 ASP A C 1
ATOM 1424 O O . ASP A 1 181 ? 11.352 -14.673 -23.477 1.00 48.62 181 ASP A O 1
ATOM 1428 N N . PRO A 1 182 ? 11.252 -15.390 -25.615 1.00 50.25 182 PRO A N 1
ATOM 1429 C CA . PRO A 1 182 ? 9.929 -16.007 -25.501 1.00 50.25 182 PRO A CA 1
ATOM 1430 C C . PRO A 1 182 ? 9.869 -17.134 -24.463 1.00 50.25 182 PRO A C 1
ATOM 1432 O O . PRO A 1 182 ? 8.772 -17.441 -23.997 1.00 50.25 182 PRO A O 1
ATOM 1435 N N . ASP A 1 183 ? 11.015 -17.729 -24.111 1.00 51.34 183 ASP A N 1
ATOM 1436 C CA . ASP A 1 183 ? 11.114 -18.796 -23.110 1.00 51.34 183 ASP A CA 1
ATOM 1437 C C . ASP A 1 183 ? 11.344 -18.255 -21.681 1.00 51.34 183 ASP A C 1
ATOM 1439 O O . ASP A 1 183 ? 11.183 -18.996 -20.711 1.00 51.34 183 ASP A O 1
ATOM 1443 N N . SER A 1 184 ? 11.648 -16.956 -21.527 1.00 46.53 184 SER A N 1
ATOM 1444 C CA . SER A 1 184 ? 11.801 -16.281 -20.220 1.00 46.53 184 SER A CA 1
ATOM 1445 C C . SER A 1 184 ? 10.499 -15.702 -19.652 1.00 46.53 184 SER A C 1
ATOM 1447 O O . SER A 1 184 ? 10.438 -15.334 -18.479 1.00 46.53 184 SER A O 1
ATOM 1449 N N . LEU A 1 185 ? 9.443 -15.624 -20.465 1.00 49.78 185 LEU A N 1
ATOM 1450 C CA . LEU A 1 185 ? 8.126 -15.181 -20.024 1.00 49.78 185 LEU A CA 1
ATOM 1451 C C . LEU A 1 185 ? 7.290 -16.405 -19.628 1.00 49.78 185 LEU A C 1
ATOM 1453 O O . LEU A 1 185 ? 7.165 -17.350 -20.403 1.00 49.78 185 LEU A O 1
ATOM 1457 N N . ILE A 1 186 ? 6.753 -16.357 -18.402 1.00 49.31 186 ILE A N 1
ATOM 1458 C CA . ILE A 1 186 ? 5.729 -17.218 -17.772 1.00 49.31 186 ILE A CA 1
ATOM 1459 C C . ILE A 1 186 ? 5.066 -18.201 -18.764 1.00 49.31 186 ILE A C 1
ATOM 1461 O O . ILE A 1 186 ? 4.530 -17.748 -19.780 1.00 49.31 186 ILE A O 1
ATOM 1465 N N . PRO A 1 187 ? 4.997 -19.521 -18.473 1.00 38.56 187 PRO A N 1
ATOM 1466 C CA . PRO A 1 187 ? 4.495 -20.521 -19.415 1.00 38.56 187 PRO A CA 1
ATOM 1467 C C . PRO A 1 187 ? 3.171 -20.087 -20.049 1.00 38.56 187 PRO A C 1
ATOM 1469 O O . PRO A 1 187 ? 2.198 -19.804 -19.347 1.00 38.56 187 PRO A O 1
ATOM 1472 N N . ARG A 1 188 ? 3.170 -20.028 -21.391 1.00 41.50 188 ARG A N 1
ATOM 1473 C CA . ARG A 1 188 ? 2.066 -19.611 -22.272 1.00 41.50 188 ARG A CA 1
ATOM 1474 C C . ARG A 1 188 ? 0.681 -19.867 -21.659 1.00 41.50 188 ARG A C 1
ATOM 1476 O O . ARG A 1 188 ? 0.113 -20.949 -21.813 1.00 41.50 188 ARG A O 1
ATOM 1483 N N . ARG A 1 189 ? 0.069 -18.832 -21.072 1.00 41.66 189 ARG A N 1
ATOM 1484 C CA . ARG A 1 189 ? -1.362 -18.838 -20.704 1.00 41.66 189 ARG A CA 1
ATOM 1485 C C . ARG A 1 189 ? -2.289 -18.840 -21.926 1.00 41.66 189 ARG A C 1
ATOM 1487 O O . ARG A 1 189 ? -3.478 -19.099 -21.774 1.00 41.66 189 ARG A O 1
ATOM 1494 N N . SER A 1 190 ? -1.776 -18.639 -23.141 1.00 38.31 190 SER A N 1
ATOM 1495 C CA . SER A 1 190 ? -2.577 -18.539 -24.372 1.00 38.31 190 SER A CA 1
ATOM 1496 C C . SER A 1 190 ? -3.326 -19.823 -24.765 1.00 38.31 190 SER A C 1
ATOM 1498 O O . SER A 1 190 ? -4.243 -19.752 -25.574 1.00 38.31 190 SER A O 1
ATOM 1500 N N . ALA A 1 191 ? -3.004 -20.985 -24.179 1.00 36.38 191 ALA A N 1
ATOM 1501 C CA . ALA A 1 191 ? -3.783 -22.220 -24.366 1.00 36.38 191 ALA A CA 1
ATOM 1502 C C . ALA A 1 191 ? -4.873 -22.443 -23.291 1.00 36.38 191 ALA A C 1
ATOM 1504 O O . ALA A 1 191 ? -5.671 -23.369 -23.414 1.00 36.38 191 ALA A O 1
ATOM 1505 N N . LEU A 1 192 ? -4.920 -21.605 -22.247 1.00 35.81 192 LEU A N 1
ATOM 1506 C CA . LEU A 1 192 ? -5.815 -21.741 -21.087 1.00 35.81 192 LEU A CA 1
ATOM 1507 C C . LEU A 1 192 ? -6.652 -20.485 -20.816 1.00 35.81 192 LEU A C 1
ATOM 1509 O O . LEU A 1 192 ? -7.229 -20.355 -19.741 1.00 35.81 192 LEU A O 1
ATOM 1513 N N . ILE A 1 193 ? -6.751 -19.561 -21.773 1.00 39.25 193 ILE A N 1
ATOM 1514 C CA . ILE A 1 193 ? -7.767 -18.508 -21.733 1.00 39.25 193 ILE A CA 1
ATOM 1515 C C . ILE A 1 193 ? -8.977 -19.033 -22.502 1.00 39.25 193 ILE A C 1
ATOM 1517 O O . ILE A 1 193 ? -9.022 -18.906 -23.726 1.00 39.25 193 ILE A O 1
ATOM 1521 N N . PRO A 1 194 ? -9.958 -19.663 -21.837 1.00 34.06 194 PRO A N 1
ATOM 1522 C CA . PRO A 1 194 ? -11.197 -19.963 -22.515 1.00 34.06 194 PRO A CA 1
ATOM 1523 C C . PRO A 1 194 ? -11.942 -18.637 -22.800 1.00 34.06 194 PRO A C 1
ATOM 1525 O O . PRO A 1 194 ? -11.647 -17.625 -22.153 1.00 34.06 194 PRO A O 1
ATOM 1528 N N . PRO A 1 195 ? -12.891 -18.621 -23.758 1.00 41.53 195 PRO A N 1
ATOM 1529 C CA . PRO A 1 195 ? -13.698 -17.437 -24.069 1.00 41.53 195 PRO A CA 1
ATOM 1530 C C . PRO A 1 195 ? -14.258 -16.793 -22.794 1.00 41.53 195 PRO A C 1
ATOM 1532 O O . PRO A 1 195 ? -14.494 -17.514 -21.827 1.00 41.53 195 PRO A O 1
ATOM 1535 N N . VAL A 1 196 ? -14.514 -15.478 -22.793 1.00 41.88 196 VAL A N 1
ATOM 1536 C CA . VAL A 1 196 ? -15.075 -14.703 -21.655 1.00 41.88 196 VAL A CA 1
ATOM 1537 C C . VAL A 1 196 ? -16.206 -15.456 -20.930 1.00 41.88 196 VAL A C 1
ATOM 1539 O O . VAL A 1 196 ? -16.222 -15.529 -19.702 1.00 41.88 196 VAL A O 1
ATOM 1542 N N . ALA A 1 197 ? -17.041 -16.164 -21.696 1.00 39.09 197 ALA A N 1
ATOM 1543 C CA . ALA A 1 197 ? -18.076 -17.090 -21.239 1.00 39.09 197 ALA A CA 1
ATOM 1544 C C . ALA A 1 197 ? -17.646 -18.133 -20.174 1.00 39.09 197 ALA A C 1
ATOM 1546 O O . ALA A 1 197 ? -18.438 -18.558 -19.340 1.00 39.09 197 ALA A O 1
ATOM 1547 N N . ASN A 1 198 ? -16.398 -18.588 -20.176 1.00 36.06 198 ASN A N 1
ATOM 1548 C CA . ASN A 1 198 ? -15.916 -19.649 -19.291 1.00 36.06 198 ASN A CA 1
ATOM 1549 C C . ASN A 1 198 ? -15.195 -19.126 -18.039 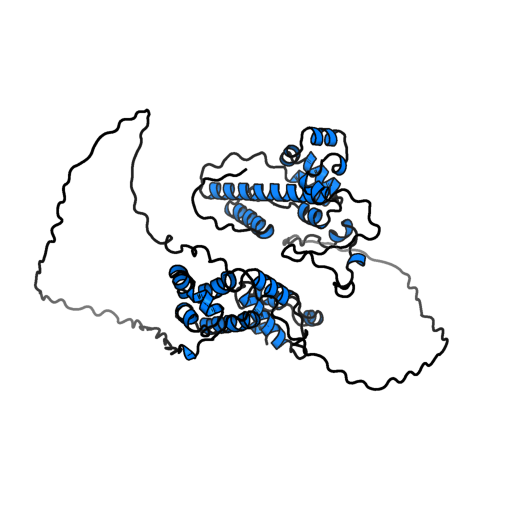1.00 36.06 198 ASN A C 1
ATOM 1551 O O . ASN A 1 198 ? -15.092 -19.883 -17.078 1.00 36.06 198 ASN A O 1
ATOM 1555 N N . ARG A 1 199 ? -14.742 -17.862 -18.000 1.00 39.50 199 ARG A N 1
ATOM 1556 C CA . ARG A 1 199 ? -14.126 -17.277 -16.787 1.00 39.50 199 ARG A CA 1
ATOM 1557 C C . ARG A 1 199 ? -15.164 -16.916 -15.723 1.00 39.50 199 ARG A C 1
ATOM 1559 O O . ARG A 1 199 ? -14.923 -17.136 -14.540 1.00 39.50 199 ARG A O 1
ATOM 1566 N N . LEU A 1 200 ? -16.347 -16.464 -16.141 1.00 41.53 200 LEU A N 1
ATOM 1567 C CA . LEU A 1 200 ? -17.458 -16.155 -15.231 1.00 41.53 200 LEU A CA 1
ATOM 1568 C C . LEU A 1 200 ? -18.172 -17.414 -14.694 1.00 41.53 200 LEU A C 1
ATOM 1570 O O . LEU A 1 200 ? -18.940 -17.322 -13.744 1.00 41.53 200 LEU A O 1
ATOM 1574 N N . ARG A 1 201 ? -17.883 -18.615 -15.229 1.00 40.88 201 ARG A N 1
ATOM 1575 C CA . ARG A 1 201 ? -18.355 -19.889 -14.642 1.00 40.88 201 ARG A CA 1
ATOM 1576 C C . ARG A 1 201 ? -17.607 -20.285 -13.371 1.00 40.88 201 ARG A C 1
ATOM 1578 O O . ARG A 1 201 ? -18.183 -20.957 -12.524 1.00 40.88 201 ARG A O 1
ATOM 1585 N N . THR A 1 202 ? -16.329 -19.931 -13.258 1.00 39.62 202 THR A N 1
ATOM 1586 C CA . THR A 1 202 ? -15.467 -20.332 -12.131 1.00 39.62 202 THR A CA 1
ATOM 1587 C C . THR A 1 202 ? -15.539 -19.386 -10.932 1.00 39.62 202 THR A C 1
ATOM 1589 O O . THR A 1 202 ? -15.074 -19.752 -9.860 1.00 39.62 202 THR A O 1
ATOM 1592 N N . LEU A 1 203 ? -16.157 -18.211 -11.090 1.00 37.69 203 LEU A N 1
ATOM 1593 C CA . LEU A 1 203 ? -16.335 -17.189 -10.050 1.00 37.69 203 LEU A CA 1
ATOM 1594 C C . LEU A 1 203 ? -17.816 -17.036 -9.646 1.00 37.69 203 LEU A C 1
ATOM 1596 O O . LEU A 1 203 ? -18.334 -15.929 -9.537 1.00 37.69 203 LEU A O 1
ATOM 1600 N N . GLY A 1 204 ? -18.531 -18.151 -9.460 1.00 32.62 204 GLY A N 1
ATOM 1601 C CA . GLY A 1 204 ? -19.895 -18.120 -8.918 1.00 32.62 204 GLY A CA 1
ATOM 1602 C C . GLY A 1 204 ? -19.929 -17.584 -7.474 1.00 32.62 204 GLY A C 1
ATOM 1603 O O . GLY A 1 204 ? -18.954 -17.756 -6.740 1.00 32.62 204 GLY A O 1
ATOM 1604 N N . PRO A 1 205 ? -21.031 -16.948 -7.035 1.00 37.66 205 PRO A N 1
ATOM 1605 C CA . PRO A 1 205 ? -21.067 -16.233 -5.765 1.00 37.66 205 PRO A CA 1
ATOM 1606 C C . PRO A 1 205 ? -20.964 -17.189 -4.568 1.00 37.66 205 PRO A C 1
ATOM 1608 O O . PRO A 1 205 ? -21.767 -18.113 -4.419 1.00 37.66 205 PRO A O 1
ATOM 1611 N N . SER A 1 206 ? -20.019 -16.911 -3.665 1.00 33.16 206 SER A N 1
ATOM 1612 C CA . SER A 1 206 ? -20.038 -17.411 -2.288 1.00 33.16 206 SER A CA 1
ATOM 1613 C C . SER A 1 206 ? -21.206 -16.753 -1.548 1.00 33.16 206 SER A C 1
ATOM 1615 O O . SER A 1 206 ? -21.057 -15.719 -0.899 1.00 33.16 206 SER A O 1
ATOM 1617 N N . ILE A 1 207 ? -22.401 -17.329 -1.686 1.00 34.75 207 ILE A N 1
ATOM 1618 C CA . ILE A 1 207 ? -23.580 -16.920 -0.923 1.00 34.75 207 ILE A CA 1
ATOM 1619 C C . ILE A 1 207 ? -23.426 -17.450 0.504 1.00 34.75 207 ILE A C 1
ATOM 1621 O O . ILE A 1 207 ? -23.707 -18.613 0.794 1.00 34.75 207 ILE A O 1
ATOM 1625 N N . GLY A 1 208 ? -23.021 -16.565 1.411 1.00 32.06 208 GLY A N 1
ATOM 1626 C CA . GLY A 1 208 ? -23.322 -16.702 2.828 1.00 32.06 208 GLY A CA 1
ATOM 1627 C C . GLY A 1 208 ? -24.803 -16.411 3.059 1.00 32.06 208 GLY A C 1
ATOM 1628 O O . GLY A 1 208 ? -25.216 -15.258 3.069 1.00 32.06 208 GLY A O 1
ATOM 1629 N N . ASN A 1 209 ? -25.607 -17.454 3.261 1.00 29.94 209 ASN A N 1
ATOM 1630 C CA . ASN A 1 209 ? -26.904 -17.340 3.923 1.00 29.94 209 ASN A CA 1
ATOM 1631 C C . ASN A 1 209 ? -27.058 -18.508 4.900 1.00 29.94 209 ASN A C 1
ATOM 1633 O O . ASN A 1 209 ? -27.044 -19.677 4.517 1.00 29.94 209 ASN A O 1
ATOM 1637 N N . ARG A 1 210 ? -27.181 -18.174 6.185 1.00 33.78 210 ARG A N 1
ATOM 1638 C CA . ARG A 1 210 ? -27.375 -19.099 7.303 1.00 33.78 210 ARG A CA 1
ATOM 1639 C C . ARG A 1 210 ? -28.803 -18.916 7.819 1.00 33.78 210 ARG A C 1
ATOM 1641 O O . ARG A 1 210 ? -29.137 -17.817 8.242 1.00 33.78 210 ARG A O 1
ATOM 1648 N N . GLY A 1 211 ? -29.599 -19.990 7.857 1.00 29.11 211 GLY A N 1
ATOM 1649 C CA . GLY A 1 211 ? -30.730 -20.101 8.792 1.00 29.11 211 GLY A CA 1
ATOM 1650 C C . GLY A 1 211 ? -32.039 -20.707 8.269 1.00 29.11 211 GLY A C 1
ATOM 1651 O O . GLY A 1 211 ? -32.784 -20.042 7.568 1.00 29.11 211 GLY A O 1
ATOM 1652 N N . MET A 1 212 ? -32.337 -21.914 8.773 1.00 29.09 212 MET A N 1
ATOM 1653 C CA . MET A 1 212 ? -33.664 -22.480 9.098 1.00 29.09 212 MET A CA 1
ATOM 1654 C C . MET A 1 212 ? -34.711 -22.694 7.987 1.00 29.09 212 MET A C 1
ATOM 1656 O O . MET A 1 212 ? -35.369 -21.760 7.547 1.00 29.09 212 MET A O 1
ATOM 1660 N N . LEU A 1 213 ? -35.015 -23.969 7.703 1.00 30.88 213 LEU A N 1
ATOM 1661 C CA . LEU A 1 213 ? -36.259 -24.624 8.151 1.00 30.88 213 LEU A CA 1
ATOM 1662 C C . LEU A 1 213 ? -36.205 -26.150 7.926 1.00 30.88 213 LEU A C 1
ATOM 1664 O O . LEU A 1 213 ? -35.635 -26.638 6.952 1.00 30.88 213 LEU A O 1
ATOM 1668 N N . ASP A 1 214 ? -36.792 -26.871 8.878 1.00 30.95 214 ASP A N 1
ATOM 1669 C CA . ASP A 1 214 ? -36.920 -28.326 8.976 1.00 30.95 214 ASP A CA 1
ATOM 1670 C C . ASP A 1 214 ? -37.759 -28.978 7.859 1.00 30.95 214 ASP A C 1
ATOM 1672 O O . ASP A 1 214 ? -38.738 -28.407 7.384 1.00 30.95 214 ASP A O 1
ATOM 1676 N N . GLY A 1 215 ? -37.490 -30.267 7.603 1.00 26.69 215 GLY A N 1
ATOM 1677 C CA . GLY A 1 215 ? -38.568 -31.262 7.674 1.00 26.69 215 GLY A CA 1
ATOM 1678 C C . GLY A 1 215 ? -38.907 -32.116 6.439 1.00 26.69 215 GLY A C 1
ATOM 1679 O O . GLY A 1 215 ? -39.672 -31.704 5.581 1.00 26.69 215 GLY A O 1
ATOM 1680 N N . ILE A 1 216 ? -38.522 -33.399 6.539 1.00 27.25 216 ILE A N 1
ATOM 1681 C CA . ILE A 1 216 ? -39.345 -34.607 6.278 1.00 27.25 216 ILE A CA 1
ATOM 1682 C C . ILE A 1 216 ? -39.477 -35.172 4.836 1.00 27.25 216 ILE A C 1
ATOM 1684 O O . ILE A 1 216 ? -39.844 -34.498 3.886 1.00 27.25 216 ILE A O 1
ATOM 1688 N N . ALA A 1 217 ? -39.328 -36.514 4.803 1.00 26.34 217 ALA A N 1
ATOM 1689 C CA . ALA A 1 217 ? -39.709 -37.544 3.814 1.00 26.34 217 ALA A CA 1
ATOM 1690 C C . ALA A 1 217 ? -38.745 -37.762 2.627 1.00 26.34 217 ALA A C 1
ATOM 1692 O O . ALA A 1 217 ? -38.626 -36.936 1.739 1.00 26.34 217 ALA A O 1
ATOM 1693 N N . SER A 1 218 ? -37.934 -38.829 2.585 1.00 27.23 218 SER A N 1
ATOM 1694 C CA . SER A 1 218 ? -38.251 -40.274 2.537 1.00 27.23 218 SER A CA 1
ATOM 1695 C C . SER A 1 218 ? -39.055 -40.677 1.292 1.00 27.23 218 SER A C 1
ATOM 1697 O O . SER A 1 218 ? -40.243 -40.371 1.222 1.00 27.23 218 SER A O 1
ATOM 1699 N N . SER A 1 219 ? -38.448 -41.445 0.369 1.00 30.52 219 SER A N 1
ATOM 1700 C CA . SER A 1 219 ? -38.885 -42.805 -0.036 1.00 30.52 219 SER A CA 1
ATOM 1701 C C . SER A 1 219 ? -38.514 -43.208 -1.483 1.00 30.52 219 SER A C 1
ATOM 1703 O O . SER A 1 219 ? -38.710 -42.442 -2.415 1.00 30.52 219 SER A O 1
ATOM 1705 N N . HIS A 1 220 ? -38.152 -44.494 -1.623 1.00 27.66 220 HIS A N 1
ATOM 1706 C CA . HIS A 1 220 ? -38.095 -45.382 -2.811 1.00 27.66 220 HIS A CA 1
ATOM 1707 C C . HIS A 1 220 ? -36.941 -45.206 -3.824 1.00 27.66 220 HIS A C 1
ATOM 1709 O O . HIS A 1 220 ? -36.818 -44.179 -4.470 1.00 27.66 220 HIS A O 1
ATOM 1715 N N . GLN A 1 221 ? -35.952 -46.112 -3.916 1.00 29.53 221 GLN A N 1
ATOM 1716 C CA . GLN A 1 221 ? -35.890 -47.549 -4.303 1.00 29.53 221 GLN A CA 1
ATOM 1717 C C . GLN A 1 221 ? -35.852 -47.853 -5.819 1.00 29.53 221 GLN A C 1
ATOM 1719 O O . GLN A 1 221 ? -36.863 -47.704 -6.492 1.00 29.53 221 GLN A O 1
ATOM 1724 N N . ARG A 1 222 ? -34.746 -48.540 -6.201 1.00 27.45 222 ARG A N 1
ATOM 1725 C CA . ARG A 1 222 ? -34.608 -49.672 -7.166 1.00 27.45 222 ARG A CA 1
ATOM 1726 C C . ARG A 1 222 ? -34.673 -49.325 -8.675 1.00 27.45 222 ARG A C 1
ATOM 1728 O O . ARG A 1 222 ? -35.444 -48.468 -9.056 1.00 27.45 222 ARG A O 1
ATOM 1735 N N . PHE A 1 223 ? -33.961 -49.960 -9.621 1.00 27.95 223 PHE A N 1
ATOM 1736 C CA . PHE A 1 223 ? -33.075 -51.144 -9.680 1.00 27.95 223 PHE A CA 1
ATOM 1737 C C . PHE A 1 223 ? -32.366 -51.194 -11.069 1.00 27.95 223 PHE A C 1
ATOM 1739 O O . PHE A 1 223 ? -32.954 -50.717 -12.030 1.00 27.95 223 PHE A O 1
ATOM 1746 N N . TYR A 1 224 ? -31.214 -51.896 -11.147 1.00 29.81 224 TYR A N 1
ATOM 1747 C CA . TYR A 1 224 ? -30.480 -52.463 -12.317 1.00 29.81 224 TYR A CA 1
ATOM 1748 C C . TYR A 1 224 ? -30.035 -51.494 -13.435 1.00 29.81 224 TYR A C 1
ATOM 1750 O O . TYR A 1 224 ? -30.782 -50.639 -13.869 1.00 29.81 224 TYR A O 1
ATOM 1758 N N . GLY A 1 225 ? -28.847 -51.576 -14.030 1.00 26.30 225 GLY A N 1
ATOM 1759 C CA . GLY A 1 225 ? -27.742 -52.534 -14.021 1.00 26.30 225 GLY A CA 1
ATOM 1760 C C . GLY A 1 225 ? -26.872 -52.236 -15.257 1.00 26.30 225 GLY A C 1
ATOM 1761 O O . GLY A 1 225 ? -27.352 -51.576 -16.172 1.00 26.30 225 GLY A O 1
ATOM 1762 N N . SER A 1 226 ? -25.618 -52.704 -15.269 1.00 29.47 226 SER A N 1
ATOM 1763 C CA . SER A 1 226 ? -24.759 -52.965 -16.450 1.00 29.47 226 SER A CA 1
ATOM 1764 C C . SER A 1 226 ? -23.315 -52.538 -16.190 1.00 29.47 226 SER A C 1
ATOM 1766 O O . SER A 1 226 ? -22.891 -51.423 -16.484 1.00 29.47 226 SER A O 1
ATOM 1768 N N . THR A 1 227 ? -22.550 -53.483 -15.662 1.00 30.69 227 THR A N 1
ATOM 1769 C CA . THR A 1 227 ? -21.095 -53.539 -15.740 1.00 30.69 227 THR A CA 1
ATOM 1770 C C . THR A 1 227 ? -20.672 -53.888 -17.169 1.00 30.69 227 THR A C 1
ATOM 1772 O O . THR A 1 227 ? -21.127 -54.890 -17.719 1.00 30.69 227 THR A O 1
ATOM 1775 N N . GLN A 1 228 ? -19.749 -53.125 -17.759 1.00 32.31 228 GLN A N 1
ATOM 1776 C CA . GLN A 1 228 ? -18.895 -53.644 -18.828 1.00 32.31 228 GLN A CA 1
ATOM 1777 C C . GLN A 1 228 ? -17.438 -53.256 -18.591 1.00 32.31 228 GLN A C 1
ATOM 1779 O O . GLN A 1 228 ? -17.061 -52.089 -18.550 1.00 32.31 228 GLN A O 1
ATOM 1784 N N . ASN A 1 229 ? -16.655 -54.316 -18.418 1.00 28.73 229 ASN A N 1
ATOM 1785 C CA . ASN A 1 229 ? -15.209 -54.363 -18.330 1.00 28.73 229 ASN A CA 1
ATOM 1786 C C . ASN A 1 229 ? -14.562 -53.892 -19.636 1.00 28.73 229 ASN A C 1
ATOM 1788 O O . ASN A 1 229 ? -14.984 -54.318 -20.710 1.00 28.73 229 ASN A O 1
ATOM 1792 N N . TRP A 1 230 ? -13.461 -53.149 -19.534 1.00 28.64 230 TRP A N 1
ATOM 1793 C CA . TRP A 1 230 ? -12.432 -53.091 -20.571 1.00 28.64 230 TRP A CA 1
ATOM 1794 C C . TRP A 1 230 ? -11.081 -53.414 -19.928 1.00 28.64 230 TRP A C 1
ATOM 1796 O O . TRP A 1 230 ? -10.608 -52.701 -19.048 1.00 28.64 230 TRP A O 1
ATOM 1806 N N . HIS A 1 231 ? -10.502 -54.543 -20.339 1.00 34.34 231 HIS A N 1
ATOM 1807 C CA . HIS A 1 231 ? -9.137 -54.958 -20.016 1.00 34.34 231 HIS A CA 1
ATOM 1808 C C . HIS A 1 231 ? -8.145 -54.443 -21.082 1.00 34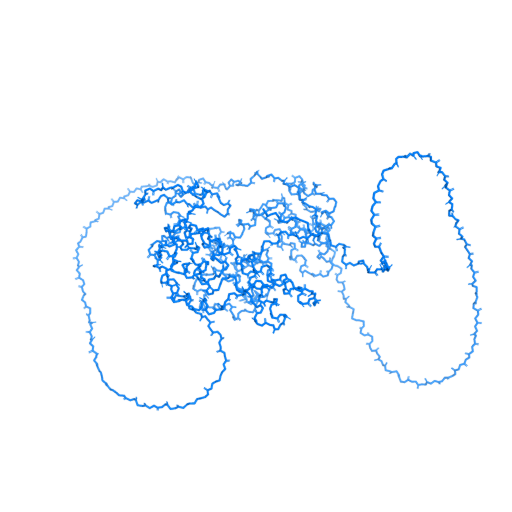.34 231 HIS A C 1
ATOM 1810 O O . HIS A 1 231 ? -8.563 -54.085 -22.184 1.00 34.34 231 HIS A O 1
ATOM 1816 N N . PRO A 1 232 ? -6.836 -54.412 -20.766 1.00 39.03 232 PRO A N 1
ATOM 1817 C CA . PRO A 1 232 ? -5.813 -53.714 -21.538 1.00 39.03 232 PRO A CA 1
ATOM 1818 C C . PRO A 1 232 ? -5.156 -54.606 -22.606 1.00 39.03 232 PRO A C 1
ATOM 1820 O O . PRO A 1 232 ? -5.108 -55.829 -22.484 1.00 39.03 232 PRO A O 1
ATOM 1823 N N . SER A 1 233 ? -4.579 -53.991 -23.638 1.00 31.53 233 SER A N 1
ATOM 1824 C CA . SER A 1 233 ? -3.691 -54.635 -24.625 1.00 31.53 233 SER A CA 1
ATOM 1825 C C . SER A 1 233 ? -2.507 -53.689 -24.858 1.00 31.53 233 SER A C 1
ATOM 1827 O O . SER A 1 233 ? -2.708 -52.545 -25.241 1.00 31.53 233 SER A O 1
ATOM 1829 N N . GLN A 1 234 ? -1.338 -53.976 -24.284 1.00 31.14 234 GLN A N 1
ATOM 1830 C CA . GLN A 1 234 ? -0.198 -54.702 -24.872 1.00 31.14 234 GLN A CA 1
ATOM 1831 C C . GLN A 1 234 ? 0.479 -54.028 -26.083 1.00 31.14 234 GLN A C 1
ATOM 1833 O O . GLN A 1 234 ? -0.012 -54.058 -27.203 1.00 31.14 234 GLN A O 1
ATOM 1838 N N . SER A 1 235 ? 1.658 -53.468 -25.781 1.00 31.41 235 SER A N 1
ATOM 1839 C CA . SER A 1 235 ? 2.960 -53.607 -26.457 1.00 31.41 235 SER A CA 1
ATOM 1840 C C . SER A 1 235 ? 3.028 -53.740 -27.983 1.00 31.41 235 SER A C 1
ATOM 1842 O O . SER A 1 235 ? 2.702 -54.787 -28.540 1.00 31.41 235 SER A O 1
ATOM 1844 N N . ILE A 1 236 ? 3.703 -52.770 -28.609 1.00 33.09 236 ILE A N 1
ATOM 1845 C CA . ILE A 1 236 ? 4.496 -52.980 -29.82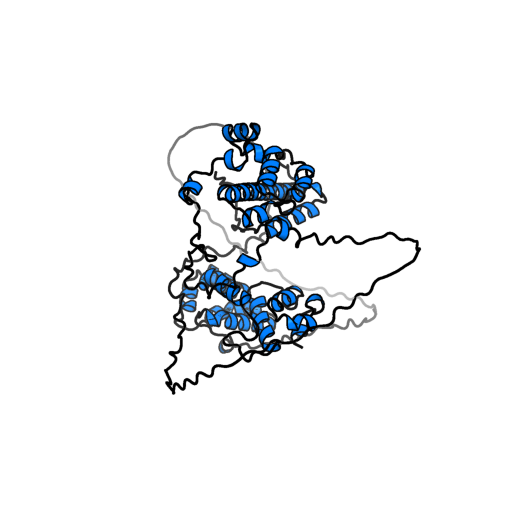5 1.00 33.09 236 ILE A CA 1
ATOM 1846 C C . ILE A 1 236 ? 5.894 -52.391 -29.593 1.00 33.09 236 ILE A C 1
ATOM 1848 O O . ILE A 1 236 ? 6.060 -51.217 -29.275 1.00 33.09 236 ILE A O 1
ATOM 1852 N N . SER A 1 237 ? 6.888 -53.261 -29.717 1.00 34.19 237 SER A N 1
ATOM 1853 C CA . SER A 1 237 ? 8.322 -52.996 -29.802 1.00 34.19 237 SER A CA 1
ATOM 1854 C C . SER A 1 237 ? 8.709 -52.549 -31.216 1.00 34.19 237 SER A C 1
ATOM 1856 O O . SER A 1 237 ? 8.061 -52.988 -32.161 1.00 34.19 237 SER A O 1
ATOM 1858 N N . HIS A 1 238 ? 9.781 -51.756 -31.370 1.00 33.34 238 HIS A N 1
ATOM 1859 C CA . HIS A 1 238 ? 10.809 -51.859 -32.432 1.00 33.34 238 HIS A CA 1
ATOM 1860 C C . HIS A 1 238 ? 12.009 -50.909 -32.146 1.00 33.34 238 HIS A C 1
ATOM 1862 O O . HIS A 1 238 ? 11.911 -50.076 -31.246 1.00 33.34 238 HIS A O 1
ATOM 1868 N N . PRO A 1 239 ? 13.179 -51.107 -32.794 1.00 41.97 239 PRO A N 1
ATOM 1869 C CA . PRO A 1 239 ? 14.479 -51.070 -32.117 1.00 41.97 239 PRO A CA 1
ATOM 1870 C C . PRO A 1 239 ? 15.370 -49.852 -32.421 1.00 41.97 239 PRO A C 1
ATOM 1872 O O . PRO A 1 239 ? 15.313 -49.267 -33.494 1.00 41.97 239 PRO A O 1
ATOM 1875 N N . GLY A 1 240 ? 16.275 -49.586 -31.472 1.00 30.05 240 GLY A N 1
ATOM 1876 C CA . GLY A 1 240 ? 17.721 -49.415 -31.666 1.00 30.05 240 GLY A CA 1
ATOM 1877 C C . GLY A 1 240 ? 18.249 -48.313 -32.590 1.00 30.05 240 GLY A C 1
ATOM 1878 O O . GLY A 1 240 ? 18.243 -48.468 -33.803 1.00 30.05 240 GLY A O 1
ATOM 1879 N N . SER A 1 241 ? 18.945 -47.332 -32.004 1.00 31.73 241 SER A N 1
ATOM 1880 C CA . SER A 1 241 ? 20.284 -46.977 -32.493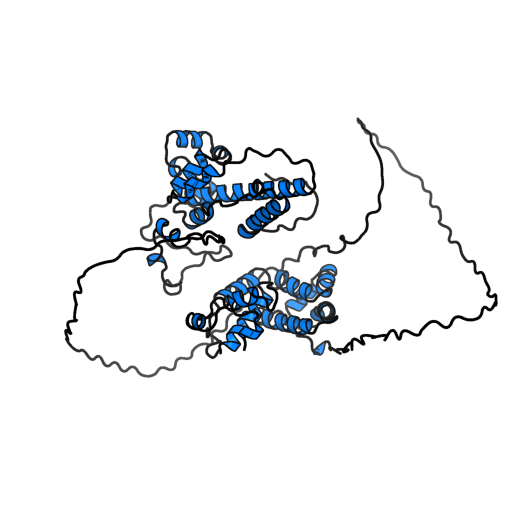 1.00 31.73 241 SER A CA 1
ATOM 1881 C C . SER A 1 241 ? 21.111 -46.249 -31.431 1.00 31.73 241 SER A C 1
ATOM 1883 O O . SER A 1 241 ? 20.692 -45.245 -30.863 1.00 31.73 241 SER A O 1
ATOM 1885 N N . ARG A 1 242 ? 22.290 -46.816 -31.155 1.00 33.31 242 ARG A N 1
ATOM 1886 C CA . ARG A 1 242 ? 23.358 -46.278 -30.307 1.00 33.31 242 ARG A CA 1
ATOM 1887 C C . ARG A 1 242 ? 24.119 -45.204 -31.087 1.00 33.31 242 ARG A C 1
ATOM 1889 O O . ARG A 1 242 ? 24.676 -45.513 -32.135 1.00 33.31 242 ARG A O 1
ATOM 1896 N N . GLY A 1 243 ? 24.220 -44.004 -30.528 1.00 30.58 243 GLY A N 1
ATOM 1897 C CA . GLY A 1 243 ? 25.219 -43.003 -30.894 1.00 30.58 243 GLY A CA 1
ATOM 1898 C C . GLY A 1 243 ? 26.000 -42.623 -29.644 1.00 30.58 243 GLY A C 1
ATOM 1899 O O . GLY A 1 243 ? 25.475 -41.935 -28.778 1.00 30.58 243 GLY A O 1
ATOM 1900 N N . VAL A 1 244 ? 27.219 -43.144 -29.527 1.00 34.12 244 VAL A N 1
ATOM 1901 C CA . VAL A 1 244 ? 28.207 -42.750 -28.519 1.00 34.12 244 VAL A CA 1
ATOM 1902 C C . VAL A 1 244 ? 28.880 -41.483 -29.035 1.00 34.12 244 VAL A C 1
ATOM 1904 O O . VAL A 1 244 ? 29.464 -41.517 -30.115 1.00 34.12 244 VAL A O 1
ATOM 1907 N N . ILE A 1 245 ? 28.809 -40.392 -28.276 1.00 32.50 245 ILE A N 1
ATOM 1908 C CA . ILE A 1 245 ? 29.674 -39.226 -28.464 1.00 32.50 245 ILE A CA 1
ATOM 1909 C C . ILE A 1 245 ? 30.313 -38.945 -27.105 1.00 32.50 245 ILE A C 1
ATOM 1911 O O . ILE A 1 245 ? 29.645 -38.499 -26.177 1.00 32.50 245 ILE A O 1
ATOM 1915 N N . ASN A 1 246 ? 31.596 -39.288 -26.997 1.00 33.22 246 ASN A N 1
ATOM 1916 C CA . ASN A 1 246 ? 32.507 -38.700 -26.022 1.00 33.22 246 ASN A CA 1
ATOM 1917 C C . ASN A 1 246 ? 32.797 -37.273 -26.482 1.00 33.22 246 ASN A C 1
ATOM 1919 O O . ASN A 1 246 ? 33.228 -37.101 -27.624 1.00 33.22 246 ASN A O 1
ATOM 1923 N N . LEU A 1 247 ? 32.623 -36.294 -25.600 1.00 35.59 247 LEU A N 1
ATOM 1924 C CA . LEU A 1 247 ? 33.384 -35.055 -25.652 1.00 35.59 247 LEU A CA 1
ATOM 1925 C C . LEU A 1 247 ? 33.869 -34.736 -24.243 1.00 35.59 247 LEU A C 1
ATOM 1927 O O . LEU A 1 247 ? 33.099 -34.714 -23.284 1.00 35.59 247 LEU A O 1
ATOM 1931 N N . ASP A 1 248 ? 35.186 -34.616 -24.188 1.00 30.55 248 ASP A N 1
ATOM 1932 C CA . ASP A 1 248 ? 36.024 -34.313 -23.051 1.00 30.55 248 ASP A CA 1
ATOM 1933 C C . ASP A 1 248 ? 35.770 -32.908 -22.487 1.00 30.55 248 ASP A C 1
ATOM 1935 O O . ASP A 1 248 ? 35.284 -32.014 -23.176 1.00 30.55 248 ASP A O 1
ATOM 1939 N N . ASN A 1 249 ? 36.137 -32.787 -21.211 1.00 38.53 249 ASN A N 1
ATOM 1940 C CA . ASN A 1 249 ? 36.575 -31.607 -20.471 1.00 38.53 249 ASN A CA 1
ATOM 1941 C C . ASN A 1 249 ? 36.740 -30.306 -21.268 1.00 38.53 249 ASN A C 1
ATOM 1943 O O . ASN A 1 249 ? 37.639 -30.218 -22.095 1.00 38.53 249 ASN A O 1
ATOM 1947 N N . ASP A 1 250 ? 36.022 -29.273 -20.833 1.00 30.70 250 ASP A N 1
ATOM 1948 C CA . ASP A 1 250 ? 36.573 -27.925 -20.710 1.00 30.70 250 ASP A CA 1
ATOM 1949 C C . ASP A 1 250 ? 35.963 -27.271 -19.457 1.00 30.70 250 ASP A C 1
ATOM 1951 O O . ASP A 1 250 ? 34.756 -27.039 -19.354 1.00 30.70 250 ASP A O 1
ATOM 1955 N N . GLU A 1 251 ? 36.815 -27.069 -18.449 1.00 37.78 251 GLU A N 1
ATOM 1956 C CA . GLU A 1 251 ? 36.554 -26.200 -17.304 1.00 37.78 251 GLU A CA 1
ATOM 1957 C C . GLU A 1 251 ? 36.652 -24.751 -17.786 1.00 37.78 251 GLU A C 1
ATOM 1959 O O . GLU A 1 251 ? 37.747 -24.195 -17.854 1.00 37.78 251 GLU A O 1
ATOM 1964 N N . ASP A 1 252 ? 35.512 -24.134 -18.097 1.00 33.75 252 ASP A N 1
ATOM 1965 C CA . ASP A 1 252 ? 35.446 -22.697 -18.339 1.00 33.75 252 ASP A CA 1
ATOM 1966 C C . ASP A 1 252 ? 34.825 -21.951 -17.153 1.00 33.75 252 ASP A C 1
ATOM 1968 O O . ASP A 1 252 ? 33.717 -22.202 -16.676 1.00 33.75 252 ASP A O 1
ATOM 1972 N N . ILE A 1 253 ? 35.636 -21.008 -16.692 1.00 37.47 253 ILE A N 1
ATOM 1973 C CA . ILE A 1 253 ? 35.451 -19.994 -15.664 1.00 37.47 253 ILE A CA 1
ATOM 1974 C C . ILE A 1 253 ? 34.064 -19.343 -15.780 1.00 37.47 253 ILE A C 1
ATOM 1976 O O . ILE A 1 253 ? 33.795 -18.595 -16.717 1.00 37.47 253 ILE A O 1
ATOM 1980 N N . ILE A 1 254 ? 33.197 -19.568 -14.788 1.00 29.45 254 ILE A N 1
ATOM 1981 C CA . ILE A 1 254 ? 31.953 -18.804 -14.628 1.00 29.45 254 ILE A CA 1
ATOM 1982 C C . ILE A 1 254 ? 32.335 -17.406 -14.113 1.00 29.45 254 ILE A C 1
ATOM 1984 O O . ILE A 1 254 ? 32.851 -17.301 -12.995 1.00 29.45 254 ILE A O 1
ATOM 1988 N N . PRO A 1 255 ? 32.094 -16.313 -14.862 1.00 30.70 255 PRO A N 1
ATOM 1989 C CA . PRO A 1 255 ? 32.238 -14.982 -14.302 1.00 30.70 255 PRO A CA 1
ATOM 1990 C C . PRO A 1 255 ? 31.140 -14.784 -13.255 1.00 30.70 255 PRO A C 1
ATOM 1992 O O . PRO A 1 255 ? 29.948 -14.902 -13.543 1.00 30.70 255 PRO A O 1
ATOM 1995 N N . SER A 1 256 ? 31.560 -14.501 -12.024 1.00 28.30 256 SER A N 1
ATOM 1996 C CA . SER A 1 256 ? 30.686 -14.054 -10.944 1.00 28.30 256 SER A CA 1
ATOM 1997 C C . SER A 1 256 ? 29.837 -12.887 -11.456 1.00 28.30 256 SER A C 1
ATOM 1999 O O . SER A 1 256 ? 30.375 -11.835 -11.806 1.00 28.30 256 SER A O 1
ATOM 2001 N N . ILE A 1 257 ? 28.522 -13.089 -11.566 1.00 29.77 257 ILE A N 1
ATOM 2002 C CA . ILE A 1 257 ? 27.572 -12.045 -11.955 1.00 29.77 257 ILE A CA 1
ATOM 2003 C C . ILE A 1 257 ? 27.506 -11.064 -10.784 1.00 29.77 257 ILE A C 1
ATOM 2005 O O . ILE A 1 257 ? 26.683 -11.214 -9.883 1.00 29.77 257 ILE A O 1
ATOM 2009 N N . SER A 1 258 ? 28.389 -10.064 -10.779 1.00 30.11 258 SER A N 1
ATOM 2010 C CA . SER A 1 258 ? 28.195 -8.879 -9.952 1.00 30.11 258 SER A CA 1
ATOM 2011 C C . SER A 1 258 ? 26.912 -8.212 -10.437 1.00 30.11 258 SER A C 1
ATOM 2013 O O . SER A 1 258 ? 26.860 -7.742 -11.577 1.00 30.11 258 SER A O 1
ATOM 2015 N N . HIS A 1 259 ? 25.868 -8.209 -9.609 1.00 35.84 259 HIS A N 1
ATOM 2016 C CA . HIS A 1 259 ? 24.718 -7.338 -9.819 1.00 35.84 259 HIS A CA 1
ATOM 2017 C C . HIS A 1 259 ? 25.250 -5.903 -9.881 1.00 35.84 259 HIS A C 1
ATOM 2019 O O . HIS A 1 259 ? 25.715 -5.354 -8.886 1.00 35.84 259 HIS A O 1
ATOM 2025 N N . ALA A 1 260 ? 25.292 -5.333 -11.085 1.00 30.75 260 ALA A N 1
ATOM 2026 C CA . ALA A 1 260 ? 25.561 -3.916 -11.249 1.00 30.75 260 ALA A CA 1
ATOM 2027 C C . ALA A 1 260 ? 24.412 -3.144 -10.573 1.00 30.75 260 ALA A C 1
ATOM 2029 O O . ALA A 1 260 ? 23.259 -3.559 -10.713 1.00 30.75 260 ALA A O 1
ATOM 2030 N N . PRO A 1 261 ? 24.692 -2.049 -9.848 1.00 42.97 261 PRO A N 1
ATOM 2031 C CA . PRO A 1 261 ? 23.690 -1.347 -9.059 1.00 42.97 261 PRO A CA 1
ATOM 2032 C C . PRO A 1 261 ? 22.718 -0.648 -10.012 1.00 42.97 261 PRO A C 1
ATOM 2034 O O . PRO A 1 261 ? 23.009 0.416 -10.558 1.00 42.97 261 PRO A O 1
ATOM 2037 N N . TYR A 1 262 ? 21.566 -1.272 -10.247 1.00 44.25 262 TYR A N 1
ATOM 2038 C CA . TYR A 1 262 ? 20.590 -0.850 -11.255 1.00 44.25 262 TYR A CA 1
ATOM 2039 C C . TYR A 1 262 ? 19.850 0.456 -10.890 1.00 44.25 262 TYR A C 1
ATOM 2041 O O . TYR A 1 262 ? 19.039 0.943 -11.667 1.00 44.25 262 TYR A O 1
ATOM 2049 N N . MET A 1 263 ? 20.142 1.073 -9.738 1.00 54.97 263 MET A N 1
ATOM 2050 C CA . MET A 1 263 ? 19.371 2.208 -9.207 1.00 54.97 263 MET A CA 1
ATOM 2051 C C . MET A 1 263 ? 20.194 3.487 -8.944 1.00 54.97 263 MET A C 1
ATOM 2053 O O . MET A 1 263 ? 19.699 4.418 -8.316 1.00 54.97 263 MET A O 1
ATOM 2057 N N . ALA A 1 264 ? 21.437 3.585 -9.431 1.00 40.88 264 ALA A N 1
ATOM 2058 C CA . ALA A 1 264 ? 22.395 4.623 -9.013 1.00 40.88 264 ALA A CA 1
ATOM 2059 C C . ALA A 1 264 ? 22.115 6.081 -9.469 1.00 40.88 264 ALA A C 1
ATOM 2061 O O . ALA A 1 264 ? 22.974 6.943 -9.288 1.00 40.88 264 ALA A O 1
ATOM 2062 N N . SER A 1 265 ? 20.955 6.420 -10.038 1.00 44.56 265 SER A N 1
ATOM 2063 C CA . SER A 1 265 ? 20.686 7.808 -10.446 1.00 44.56 265 SER A CA 1
ATOM 2064 C C . SER A 1 265 ? 19.198 8.149 -10.506 1.00 44.56 265 SER A C 1
ATOM 2066 O O . SER A 1 265 ? 18.627 8.246 -11.592 1.00 44.56 265 SER A O 1
ATOM 2068 N N . TYR A 1 266 ? 18.575 8.385 -9.351 1.00 52.91 266 TYR A N 1
ATOM 2069 C CA . TYR A 1 266 ? 17.267 9.042 -9.291 1.00 52.91 266 TYR A CA 1
ATOM 2070 C C . TYR A 1 266 ? 17.392 10.457 -8.718 1.00 52.91 266 TYR A C 1
ATOM 2072 O O . TYR A 1 266 ? 18.153 10.678 -7.770 1.00 52.91 266 TYR A O 1
ATOM 2080 N N . PRO A 1 267 ? 16.685 11.444 -9.296 1.00 43.38 267 PRO A N 1
ATOM 2081 C CA . PRO A 1 267 ? 16.710 12.810 -8.799 1.00 43.38 267 PRO A CA 1
ATOM 2082 C C . PRO A 1 267 ? 16.029 12.886 -7.428 1.00 43.38 267 PRO A C 1
ATOM 2084 O O . PRO A 1 267 ? 14.855 12.555 -7.281 1.00 43.38 267 PRO A O 1
ATOM 2087 N N . ARG A 1 268 ? 16.779 13.362 -6.429 1.00 59.47 268 ARG A N 1
ATOM 2088 C CA . ARG A 1 268 ? 16.293 13.655 -5.077 1.00 59.47 268 ARG A CA 1
ATOM 2089 C C . ARG A 1 268 ? 15.358 14.868 -5.146 1.00 59.47 268 ARG A C 1
ATOM 2091 O O . ARG A 1 268 ? 15.830 16.003 -5.166 1.00 59.47 268 ARG A O 1
ATOM 2098 N N . GLN A 1 269 ? 14.046 14.659 -5.240 1.00 53.19 269 GLN A N 1
ATOM 2099 C CA . GLN A 1 269 ? 13.109 15.756 -4.998 1.00 53.19 269 GLN A CA 1
ATOM 2100 C C . GLN A 1 269 ? 13.063 16.024 -3.488 1.00 53.19 269 GLN A C 1
ATOM 2102 O O . GLN A 1 269 ? 12.895 15.075 -2.720 1.00 53.19 269 GLN A O 1
ATOM 2107 N N . PRO A 1 270 ? 13.254 17.275 -3.032 1.00 55.09 270 PRO A N 1
ATOM 2108 C CA . PRO A 1 270 ? 13.089 17.588 -1.622 1.00 55.09 270 PRO A CA 1
ATOM 2109 C C . PRO A 1 270 ? 11.630 17.317 -1.213 1.00 55.09 270 PRO A C 1
ATOM 2111 O O . PRO A 1 270 ? 10.722 17.645 -1.983 1.00 55.09 270 PRO A O 1
ATOM 2114 N N . PRO A 1 271 ? 11.389 16.713 -0.039 1.00 62.81 271 PRO A N 1
ATOM 2115 C CA . PRO A 1 271 ? 10.037 16.425 0.423 1.00 62.81 271 PRO A CA 1
ATOM 2116 C C . PRO A 1 271 ? 9.228 17.718 0.617 1.00 62.81 271 PRO A C 1
ATOM 2118 O O . PRO A 1 271 ? 9.773 18.747 1.021 1.00 62.81 271 PRO A O 1
ATOM 2121 N N . LEU A 1 272 ? 7.918 17.651 0.345 1.00 73.25 272 LEU A N 1
ATOM 2122 C CA . LEU A 1 272 ? 6.939 18.674 0.747 1.00 73.25 272 LEU A CA 1
ATOM 2123 C C . LEU A 1 272 ? 6.908 18.806 2.281 1.00 73.25 272 LEU A C 1
ATOM 2125 O O . LEU A 1 272 ? 7.519 17.998 2.968 1.00 73.25 272 LEU A O 1
ATOM 2129 N N . ASP A 1 273 ? 6.247 19.819 2.843 1.00 77.31 273 ASP A N 1
ATOM 2130 C CA . ASP A 1 273 ? 6.150 19.962 4.305 1.00 77.31 273 ASP A CA 1
ATOM 2131 C C . ASP A 1 273 ? 5.564 18.693 4.970 1.00 77.31 273 ASP A C 1
ATOM 2133 O O . ASP A 1 273 ? 4.647 18.090 4.406 1.00 77.31 273 ASP A O 1
ATOM 2137 N N . PRO A 1 274 ? 6.062 18.272 6.155 1.00 82.50 274 PRO A N 1
ATOM 2138 C CA . PRO A 1 274 ? 5.506 17.119 6.855 1.00 82.50 274 PRO A CA 1
ATOM 2139 C C . PRO A 1 274 ? 4.072 17.412 7.318 1.00 82.50 274 PRO A C 1
ATOM 2141 O O . PRO A 1 274 ? 3.750 18.579 7.583 1.00 82.50 274 PRO A O 1
ATOM 2144 N N . PRO A 1 275 ? 3.222 16.376 7.466 1.00 77.12 275 PRO A N 1
ATOM 2145 C CA . PRO A 1 275 ? 1.841 16.535 7.915 1.00 77.12 275 PRO A CA 1
ATOM 2146 C C . PRO A 1 275 ? 1.776 17.344 9.218 1.00 77.12 275 PRO A C 1
ATOM 2148 O O . PRO A 1 275 ? 2.545 17.124 10.157 1.00 77.12 275 PRO A O 1
ATOM 2151 N N . ASP A 1 276 ? 0.900 18.350 9.253 1.00 65.06 276 ASP A N 1
ATOM 2152 C CA . ASP A 1 276 ? 0.776 19.265 10.387 1.00 65.06 276 ASP A CA 1
ATOM 2153 C C . ASP A 1 276 ? -0.083 18.635 11.491 1.00 65.06 276 ASP A C 1
ATOM 2155 O O . ASP A 1 276 ? -1.307 18.714 11.472 1.00 65.06 276 ASP A O 1
ATOM 2159 N N . PHE A 1 277 ? 0.559 17.963 12.447 1.00 52.22 277 PHE A N 1
ATOM 2160 C CA . PHE A 1 277 ? -0.135 17.261 13.534 1.00 52.22 277 PHE A CA 1
ATOM 2161 C C . PHE A 1 277 ? -0.518 18.161 14.720 1.00 52.22 277 PHE A C 1
ATOM 2163 O O . PHE A 1 277 ? -1.245 17.724 15.612 1.00 52.22 277 PHE A O 1
ATOM 2170 N N . ASN A 1 278 ? -0.068 19.420 14.759 1.00 44.88 278 ASN A N 1
ATOM 2171 C CA . ASN A 1 278 ? -0.172 20.238 15.973 1.00 44.88 278 ASN A CA 1
ATOM 2172 C C . ASN A 1 278 ? -1.454 21.090 16.075 1.00 44.88 278 ASN A C 1
ATOM 2174 O O . ASN A 1 278 ? -1.578 21.916 16.976 1.00 44.88 278 ASN A O 1
ATOM 2178 N N . THR A 1 279 ? -2.429 20.908 15.177 1.00 42.69 279 THR A N 1
ATOM 2179 C CA . THR A 1 279 ? -3.677 21.702 15.165 1.00 42.69 279 THR A CA 1
ATOM 2180 C C . THR A 1 279 ? -4.889 21.011 15.794 1.00 42.69 279 THR A C 1
ATOM 2182 O O . THR A 1 279 ? -5.938 21.638 15.918 1.00 42.69 279 THR A O 1
ATOM 2185 N N . GLN A 1 280 ? -4.770 19.769 16.277 1.00 34.12 280 GLN A N 1
ATOM 2186 C CA . GLN A 1 280 ? -5.920 19.029 16.822 1.00 34.12 280 GLN A CA 1
ATOM 2187 C C . GLN A 1 280 ? -6.196 19.234 18.328 1.00 34.12 280 GLN A C 1
ATOM 2189 O O . GLN A 1 280 ? -7.194 18.723 18.827 1.00 34.12 280 GLN A O 1
ATOM 2194 N N . TYR A 1 281 ? -5.385 20.025 19.048 1.00 31.69 281 TYR A N 1
ATOM 2195 C CA . TYR A 1 281 ? -5.530 20.249 20.502 1.00 31.69 281 TYR A CA 1
ATOM 2196 C C . TYR A 1 281 ? -5.394 21.720 20.951 1.00 31.69 281 TYR A C 1
ATOM 2198 O O . TYR A 1 281 ? -4.941 22.001 22.059 1.00 31.69 281 TYR A O 1
ATOM 2206 N N . ALA A 1 282 ? -5.830 22.683 20.133 1.00 32.75 282 ALA A N 1
ATOM 2207 C CA . ALA A 1 282 ? -6.032 24.065 20.583 1.00 32.75 282 ALA A CA 1
ATOM 2208 C C . ALA A 1 282 ? -7.534 24.385 20.621 1.00 32.75 282 ALA A C 1
ATOM 2210 O O . ALA A 1 282 ? -8.214 24.412 19.599 1.00 32.75 282 ALA A O 1
ATOM 2211 N N . GLY A 1 283 ? -8.049 24.553 21.838 1.00 31.31 283 GLY A N 1
ATOM 2212 C CA . GLY A 1 283 ? -9.468 24.659 22.144 1.00 31.31 283 GLY A CA 1
ATOM 2213 C C . GLY A 1 283 ? -10.195 25.846 21.513 1.00 31.31 283 GLY A C 1
ATOM 2214 O O . GLY A 1 283 ? -9.646 26.919 21.269 1.00 31.31 283 GLY A O 1
ATOM 2215 N N . ALA A 1 284 ? -11.492 25.618 21.328 1.00 36.44 284 ALA A N 1
ATOM 2216 C CA . ALA A 1 284 ? -12.505 26.610 21.032 1.00 36.44 284 ALA A CA 1
ATOM 2217 C C . ALA A 1 284 ? -12.502 27.759 22.060 1.00 36.44 284 ALA A C 1
ATOM 2219 O O . ALA A 1 284 ? -12.669 27.535 23.258 1.00 36.44 284 ALA A O 1
ATOM 2220 N N . GLY A 1 285 ? -12.396 28.995 21.573 1.00 32.03 285 GLY A N 1
ATOM 2221 C CA . GLY A 1 285 ? -12.717 30.221 22.304 1.00 32.03 285 GLY A CA 1
ATOM 2222 C C . GLY A 1 285 ? -13.551 31.120 21.395 1.00 32.03 285 GLY A C 1
ATOM 2223 O O . GLY A 1 285 ? -13.119 31.449 20.296 1.00 32.03 285 GLY A O 1
ATOM 2224 N N . GLY A 1 286 ? -14.784 31.412 21.808 1.00 36.69 286 GLY A N 1
ATOM 2225 C CA . GLY A 1 286 ? -15.835 31.945 20.946 1.00 36.69 286 GLY A CA 1
ATOM 2226 C C . GLY A 1 286 ? -15.899 33.464 20.763 1.00 36.69 286 GLY A C 1
ATOM 2227 O O . GLY A 1 286 ? -15.119 34.235 21.311 1.00 36.69 286 GLY A O 1
ATOM 2228 N N . GLY A 1 287 ? -16.925 33.849 20.003 1.00 31.22 287 GLY A N 1
ATOM 2229 C CA . GLY A 1 287 ? -17.406 35.207 19.724 1.00 31.22 287 GLY A CA 1
ATOM 2230 C C . GLY A 1 287 ? -17.975 35.225 18.297 1.00 31.22 287 GLY A C 1
ATOM 2231 O O . GLY A 1 287 ? -17.285 34.815 17.379 1.00 31.22 287 GLY A O 1
ATOM 2232 N N . GLY A 1 288 ? -19.223 35.573 17.987 1.00 34.53 288 GLY A N 1
ATOM 2233 C CA . GLY A 1 288 ? -20.237 36.325 18.717 1.00 34.53 288 GLY A CA 1
ATOM 2234 C C . GLY A 1 288 ? -20.625 37.566 17.902 1.00 34.53 288 GLY A C 1
ATOM 2235 O O . GLY A 1 288 ? -19.921 38.562 17.985 1.00 34.53 288 GLY A O 1
ATOM 2236 N N . GLY A 1 289 ? -21.752 37.500 17.175 1.00 33.69 289 GLY A N 1
ATOM 2237 C CA . GLY A 1 289 ? -22.443 38.630 16.513 1.00 33.69 289 GLY A CA 1
ATOM 2238 C C . GLY A 1 289 ? -21.836 39.057 15.168 1.00 33.69 289 GLY A C 1
ATOM 2239 O O . GLY A 1 289 ? -20.634 38.985 14.981 1.00 33.69 289 GLY A O 1
ATOM 2240 N N . GLY A 1 290 ? -22.575 39.512 14.163 1.00 32.84 290 GLY A N 1
ATOM 2241 C CA . GLY A 1 290 ? -23.972 39.920 14.039 1.00 32.84 290 GLY A CA 1
ATOM 2242 C C . GLY A 1 290 ? -24.100 40.718 12.730 1.00 32.84 290 GLY A C 1
ATOM 2243 O O . GLY A 1 290 ? -23.113 41.256 12.233 1.00 32.84 290 GLY A O 1
ATOM 2244 N N . ASP A 1 291 ? -25.302 40.732 12.170 1.00 39.25 291 ASP A N 1
ATOM 2245 C CA . ASP A 1 291 ? -25.678 41.207 10.833 1.00 39.25 291 ASP A CA 1
ATOM 2246 C C . ASP A 1 291 ? -25.296 42.665 10.491 1.00 39.25 291 ASP A C 1
ATOM 2248 O O . ASP A 1 291 ? -25.375 43.550 11.345 1.00 39.25 291 ASP A O 1
ATOM 2252 N N . ASN A 1 292 ? -25.014 42.949 9.208 1.00 37.22 292 ASN A N 1
ATOM 2253 C CA . ASN A 1 292 ? -25.915 43.699 8.304 1.00 37.22 292 ASN A CA 1
ATOM 2254 C C . ASN A 1 292 ? -25.227 44.179 7.004 1.00 37.22 292 ASN A C 1
ATOM 2256 O O . ASN A 1 292 ? -24.190 44.831 7.030 1.00 37.22 292 ASN A O 1
ATOM 2260 N N . ASN A 1 293 ? -25.890 43.841 5.896 1.00 35.84 293 ASN A N 1
ATOM 2261 C CA . ASN A 1 293 ? -26.161 44.554 4.640 1.00 35.84 293 ASN A CA 1
ATOM 2262 C C . ASN A 1 293 ? -25.398 45.824 4.190 1.00 35.84 293 ASN A C 1
ATOM 2264 O O . ASN A 1 293 ? -25.186 46.771 4.939 1.00 35.84 293 ASN A O 1
ATOM 2268 N N . ASP A 1 294 ? -25.284 45.850 2.855 1.00 34.81 294 ASP A N 1
ATOM 2269 C CA . ASP A 1 294 ? -25.414 46.973 1.913 1.00 34.81 294 ASP A CA 1
ATOM 2270 C C . ASP A 1 294 ? -24.222 47.911 1.630 1.00 34.81 294 ASP A C 1
ATOM 2272 O O . ASP A 1 294 ? -23.884 48.820 2.376 1.00 34.81 294 ASP A O 1
ATOM 2276 N N . ASP A 1 295 ? -23.691 47.690 0.422 1.00 34.00 295 ASP A N 1
ATOM 2277 C CA . ASP A 1 295 ? -23.767 48.601 -0.732 1.00 34.00 295 ASP A CA 1
ATOM 2278 C C . ASP A 1 295 ? -22.798 49.803 -0.852 1.00 34.00 295 ASP A C 1
ATOM 2280 O O . ASP A 1 295 ? -22.706 50.693 -0.014 1.00 34.00 295 ASP A O 1
ATOM 2284 N N . SER A 1 296 ? -22.193 49.839 -2.046 1.00 35.31 296 SER A N 1
ATOM 2285 C CA . SER A 1 296 ? -21.752 51.004 -2.821 1.00 35.31 296 SER A CA 1
ATOM 2286 C C . SER A 1 296 ? -20.506 51.822 -2.421 1.00 35.31 296 SER A C 1
ATOM 2288 O O . SER A 1 296 ? -20.502 52.662 -1.532 1.00 35.31 296 SER A O 1
ATOM 2290 N N . SER A 1 297 ? -19.490 51.637 -3.278 1.00 36.94 297 SER A N 1
ATOM 2291 C CA . SER A 1 297 ? -18.735 52.648 -4.047 1.00 36.94 297 SER A CA 1
ATOM 2292 C C . SER A 1 297 ? -17.919 53.765 -3.368 1.00 36.94 297 SER A C 1
ATOM 2294 O O . SER A 1 297 ? -18.420 54.580 -2.607 1.00 36.94 297 SER A O 1
ATOM 2296 N N . ASP A 1 298 ? -16.703 53.883 -3.915 1.00 32.34 298 ASP A N 1
ATOM 2297 C CA . ASP A 1 298 ? -15.953 55.096 -4.272 1.00 32.34 298 ASP A CA 1
ATOM 2298 C C . ASP A 1 298 ? -14.644 55.444 -3.542 1.00 32.34 298 ASP A C 1
ATOM 2300 O O . ASP A 1 298 ? -14.482 55.436 -2.326 1.00 32.34 298 ASP A O 1
ATOM 2304 N N . LEU A 1 299 ? -13.688 55.754 -4.420 1.00 37.25 299 LEU A N 1
ATOM 2305 C CA . LEU A 1 299 ? -12.294 56.135 -4.255 1.00 37.25 299 LEU A CA 1
ATOM 2306 C C . LEU A 1 299 ? -12.128 57.516 -3.610 1.00 37.25 299 LEU A C 1
ATOM 2308 O O . LEU A 1 299 ? -12.709 58.468 -4.119 1.00 37.25 299 LEU A O 1
ATOM 2312 N N . VAL A 1 300 ? -11.169 57.671 -2.685 1.00 35.94 300 VAL A N 1
ATOM 2313 C CA . VAL A 1 300 ? -10.190 58.785 -2.705 1.00 35.94 300 VAL A CA 1
ATOM 2314 C C . VAL A 1 300 ? -8.984 58.542 -1.780 1.00 35.94 300 VAL A C 1
ATOM 2316 O O . VAL A 1 300 ? -9.119 58.137 -0.632 1.00 35.94 300 VAL A O 1
ATOM 2319 N N . ASN A 1 301 ? -7.795 58.856 -2.307 1.00 33.03 301 ASN A N 1
ATOM 2320 C CA . ASN A 1 301 ? -6.517 59.036 -1.604 1.00 33.03 301 ASN A CA 1
ATOM 2321 C C . ASN A 1 301 ? -6.543 60.240 -0.643 1.00 33.03 301 ASN A C 1
ATOM 2323 O O . ASN A 1 301 ? -7.111 61.260 -1.026 1.00 33.03 301 ASN A O 1
ATOM 2327 N N . LEU A 1 302 ? -5.779 60.189 0.467 1.00 30.73 302 LEU A N 1
ATOM 2328 C CA . LEU A 1 302 ? -4.681 61.133 0.804 1.00 30.73 302 LEU A CA 1
ATOM 2329 C C . LEU A 1 302 ? -4.170 61.016 2.267 1.00 30.73 302 LEU A C 1
ATOM 2331 O O . LEU A 1 302 ? -4.927 61.156 3.217 1.00 30.73 302 LEU A O 1
ATOM 2335 N N . THR A 1 303 ? -2.836 60.913 2.388 1.00 29.75 303 THR A N 1
ATOM 2336 C CA . THR A 1 303 ? -1.922 61.457 3.433 1.00 29.75 303 THR A CA 1
ATOM 2337 C C . THR A 1 303 ? -1.945 60.989 4.911 1.00 29.75 303 THR A C 1
ATOM 2339 O O . THR A 1 303 ? -2.890 61.195 5.657 1.00 29.75 303 THR A O 1
ATOM 2342 N N . THR A 1 304 ? -0.769 60.480 5.314 1.00 32.94 304 THR A N 1
ATOM 2343 C CA . THR A 1 304 ? -0.068 60.346 6.626 1.00 32.94 304 THR A CA 1
ATOM 2344 C C . THR A 1 304 ? -0.047 61.599 7.542 1.00 32.94 304 THR A C 1
ATOM 2346 O O . THR A 1 304 ? -0.364 62.672 7.031 1.00 32.94 304 THR A O 1
ATOM 2349 N N . PRO A 1 305 ? 0.625 61.603 8.732 1.00 45.16 305 PRO A N 1
ATOM 2350 C CA . PRO A 1 305 ? 0.752 60.615 9.838 1.00 45.16 305 PRO A CA 1
ATOM 2351 C C . PRO A 1 305 ? 0.656 61.260 11.264 1.00 45.16 305 PRO A C 1
ATOM 2353 O O . PRO A 1 305 ? 0.808 62.467 11.399 1.00 45.16 305 PRO A O 1
ATOM 2356 N N . MET A 1 306 ? 0.506 60.462 12.335 1.00 28.73 306 MET A N 1
ATOM 2357 C CA . MET A 1 306 ? 0.899 60.743 13.748 1.00 28.73 306 MET A CA 1
ATOM 2358 C C . MET A 1 306 ? 0.713 59.423 14.531 1.00 28.73 306 MET A C 1
ATOM 2360 O O . MET A 1 306 ? -0.351 58.826 14.429 1.00 28.73 306 MET A O 1
ATOM 2364 N N . ASP A 1 307 ? 1.731 58.745 15.067 1.00 29.34 307 ASP A N 1
ATOM 2365 C CA . ASP A 1 307 ? 2.597 59.029 16.230 1.00 29.34 307 ASP A CA 1
ATOM 2366 C C . ASP A 1 307 ? 1.840 59.086 17.568 1.00 29.34 307 ASP A C 1
ATOM 2368 O O . ASP A 1 307 ? 1.236 60.107 17.884 1.00 29.34 307 ASP A O 1
ATOM 2372 N N . LEU A 1 308 ? 1.868 57.984 18.333 1.00 32.47 308 LEU A N 1
ATOM 2373 C CA . LEU A 1 308 ? 1.764 57.978 19.798 1.00 32.47 308 LEU A CA 1
ATOM 2374 C C . LEU A 1 308 ? 2.058 56.578 20.362 1.00 32.47 308 LEU A C 1
ATOM 2376 O O . LEU A 1 308 ? 1.321 55.617 20.146 1.00 32.47 308 LEU A O 1
ATOM 2380 N N . ALA A 1 309 ? 3.173 56.499 21.081 1.00 30.97 309 ALA A N 1
ATOM 2381 C CA . ALA A 1 309 ? 3.606 55.380 21.898 1.00 30.97 309 ALA A CA 1
ATOM 2382 C C . ALA A 1 309 ? 3.251 55.654 23.370 1.00 30.97 309 ALA A C 1
ATOM 2384 O O . ALA A 1 309 ? 3.685 56.668 23.904 1.00 30.97 309 ALA A O 1
ATOM 2385 N N . GLU A 1 310 ? 2.538 54.738 24.030 1.00 33.78 310 GLU A N 1
ATOM 2386 C CA . GLU A 1 310 ? 2.383 54.650 25.495 1.00 33.78 310 GLU A CA 1
ATOM 2387 C C . GLU A 1 310 ? 2.267 53.151 25.849 1.00 33.78 310 GLU A C 1
ATOM 2389 O O . GLU A 1 310 ? 1.456 52.435 25.272 1.00 33.78 310 GLU A O 1
ATOM 2394 N N . ALA A 1 311 ? 3.252 52.544 26.518 1.00 33.03 311 ALA A N 1
ATOM 2395 C CA . ALA A 1 311 ? 3.516 52.552 27.964 1.00 33.03 311 ALA A CA 1
ATOM 2396 C C . ALA A 1 311 ? 2.589 51.598 28.754 1.00 33.03 311 ALA A C 1
ATOM 2398 O O . ALA A 1 311 ? 1.480 51.950 29.137 1.00 33.03 311 ALA A O 1
ATOM 2399 N N . PHE A 1 312 ? 3.096 50.392 29.041 1.00 32.81 312 PHE A N 1
ATOM 2400 C CA . PHE A 1 312 ? 2.560 49.469 30.049 1.00 32.81 312 PHE A CA 1
ATOM 2401 C C . PHE A 1 312 ? 3.353 49.623 31.359 1.00 32.81 312 PHE A C 1
ATOM 2403 O O . PHE A 1 312 ? 4.584 49.540 31.307 1.00 32.81 312 PHE A O 1
ATOM 2410 N N . PRO A 1 313 ? 2.709 49.800 32.527 1.00 47.22 313 PRO A N 1
ATOM 2411 C CA . PRO A 1 313 ? 3.388 49.717 33.812 1.00 47.22 313 PRO A CA 1
ATOM 2412 C C . PRO A 1 313 ? 3.369 48.284 34.366 1.00 47.22 313 PRO A C 1
ATOM 2414 O O . PRO A 1 313 ? 2.370 47.570 34.284 1.00 47.22 313 PRO A O 1
ATOM 2417 N N . GLN A 1 314 ? 4.502 47.888 34.946 1.00 34.53 314 GLN A N 1
ATOM 2418 C CA . GLN A 1 314 ? 4.643 46.742 35.840 1.00 34.53 314 GLN A CA 1
ATOM 2419 C C . GLN A 1 314 ? 4.179 47.153 37.243 1.00 34.53 314 GLN A C 1
ATOM 2421 O O . GLN A 1 314 ? 4.567 48.221 37.712 1.00 34.53 314 GLN A O 1
ATOM 2426 N N . GLU A 1 315 ? 3.411 46.297 37.918 1.00 39.06 315 GLU A N 1
ATOM 2427 C CA . GLU A 1 315 ? 3.211 46.387 39.365 1.00 39.06 315 GLU A CA 1
ATOM 2428 C C . GLU A 1 315 ? 3.740 45.149 40.085 1.00 39.06 315 GLU A C 1
ATOM 2430 O O . GLU A 1 315 ? 3.778 44.028 39.576 1.00 39.06 315 GLU A O 1
ATOM 2435 N N . GLU A 1 316 ? 4.192 45.442 41.292 1.00 32.69 316 GLU A N 1
ATOM 2436 C CA . GLU A 1 316 ? 5.148 44.761 42.132 1.00 32.69 316 GLU A CA 1
ATOM 2437 C C . GLU A 1 316 ? 4.467 44.525 43.498 1.00 32.69 316 GLU A C 1
ATOM 2439 O O . GLU A 1 316 ? 3.854 45.437 44.038 1.00 32.69 316 GLU A O 1
ATOM 2444 N N . ILE A 1 317 ? 4.622 43.310 44.048 1.00 37.16 317 ILE A N 1
ATOM 2445 C CA . ILE A 1 317 ? 4.618 42.941 45.486 1.00 37.16 317 ILE A CA 1
ATOM 2446 C C . ILE A 1 317 ? 3.344 43.200 46.324 1.00 37.16 317 ILE A C 1
ATOM 2448 O O . ILE A 1 317 ? 2.990 44.337 46.592 1.00 37.16 317 ILE A O 1
ATOM 2452 N N . LEU A 1 318 ? 2.823 42.148 46.989 1.00 37.81 318 LEU A N 1
ATOM 2453 C CA . LEU A 1 318 ? 2.637 42.187 48.456 1.00 37.81 318 LEU A CA 1
ATOM 2454 C C . LEU A 1 318 ? 2.487 40.803 49.120 1.00 37.81 318 LEU A C 1
ATOM 2456 O O . LEU A 1 318 ? 1.681 39.967 48.726 1.00 37.81 318 LEU A O 1
ATOM 2460 N N . ARG A 1 319 ? 3.297 40.613 50.171 1.00 43.16 319 ARG A N 1
ATOM 2461 C CA . ARG A 1 319 ? 3.275 39.542 51.182 1.00 43.16 319 ARG A CA 1
ATOM 2462 C C . ARG A 1 319 ? 2.224 39.832 52.261 1.00 43.16 319 ARG A C 1
ATOM 2464 O O . ARG A 1 319 ? 2.207 40.956 52.743 1.00 43.16 319 ARG A O 1
ATOM 2471 N N . VAL A 1 320 ? 1.532 38.802 52.755 1.00 41.75 320 VAL A N 1
ATOM 2472 C CA . VAL A 1 320 ? 0.977 38.639 54.126 1.00 41.75 320 VAL A CA 1
ATOM 2473 C C . VAL A 1 320 ? 0.833 37.111 54.315 1.00 41.75 320 VAL A C 1
ATOM 2475 O O . VAL A 1 320 ? 0.423 36.456 53.366 1.00 41.75 320 VAL A O 1
ATOM 2478 N N . GLY A 1 321 ? 1.191 36.404 55.389 1.00 36.41 321 GLY A N 1
ATOM 2479 C CA . GLY A 1 321 ? 1.461 36.749 56.783 1.00 36.41 321 GLY A CA 1
ATOM 2480 C C . GLY A 1 321 ? 0.583 35.869 57.696 1.00 36.41 321 GLY A C 1
ATOM 2481 O O . GLY A 1 321 ? -0.620 36.076 57.724 1.00 36.41 321 GLY A O 1
ATOM 2482 N N . GLU A 1 322 ? 1.225 34.930 58.406 1.00 36.19 322 GLU A N 1
ATOM 2483 C CA . GLU A 1 322 ? 0.916 34.403 59.760 1.00 36.19 322 GLU A CA 1
ATOM 2484 C C . GLU A 1 322 ? -0.267 33.425 60.045 1.00 36.19 322 GLU A C 1
ATOM 2486 O O . GLU A 1 322 ? -1.445 33.733 59.897 1.00 36.19 322 GLU A O 1
ATOM 2491 N N . ASP A 1 323 ? 0.143 32.249 60.558 1.00 44.34 323 ASP A N 1
ATOM 2492 C CA . ASP A 1 323 ? -0.475 31.271 61.494 1.00 44.34 323 ASP A CA 1
ATOM 2493 C C . ASP A 1 323 ? -0.987 31.891 62.831 1.00 44.34 323 ASP A C 1
ATOM 2495 O O . ASP A 1 323 ? -0.735 33.075 63.062 1.00 44.34 323 ASP A O 1
ATOM 2499 N N . PRO A 1 324 ? -1.491 31.137 63.851 1.00 59.34 324 PRO A N 1
ATOM 2500 C CA . PRO A 1 324 ? -2.222 29.852 63.912 1.00 59.34 324 PRO A CA 1
ATOM 2501 C C . PRO A 1 324 ? -3.468 29.922 64.849 1.00 59.34 324 PRO A C 1
ATOM 2503 O O . PRO A 1 324 ? -3.674 30.895 65.574 1.00 59.34 324 PRO A O 1
ATOM 2506 N N . ALA A 1 325 ? -4.271 28.850 64.938 1.00 43.88 325 ALA A N 1
ATOM 2507 C CA . ALA A 1 325 ? -5.174 28.644 66.081 1.00 43.88 325 ALA A CA 1
ATOM 2508 C C . ALA A 1 325 ? -5.345 27.155 66.435 1.00 43.88 325 ALA A C 1
ATOM 2510 O O . ALA A 1 325 ? -5.844 26.360 65.642 1.00 43.88 325 ALA A O 1
ATOM 2511 N N . GLU A 1 326 ? -4.933 26.815 67.658 1.00 48.91 326 GLU A N 1
ATOM 2512 C CA . GLU A 1 326 ? -5.184 25.553 68.359 1.00 48.91 326 GLU A CA 1
ATOM 2513 C C . GLU A 1 326 ? -6.654 25.421 68.799 1.00 48.91 326 GLU A C 1
ATOM 2515 O O . GLU A 1 326 ? -7.294 26.401 69.185 1.00 48.91 326 GLU A O 1
ATOM 2520 N N . GLY A 1 327 ? -7.160 24.184 68.850 1.00 35.09 327 GLY A N 1
ATOM 2521 C CA . GLY A 1 327 ? -8.416 23.847 69.525 1.00 35.09 327 GLY A CA 1
ATOM 2522 C C . GLY A 1 327 ? -8.792 22.361 69.385 1.00 35.09 327 GLY A C 1
ATOM 2523 O O . GLY A 1 327 ? -8.930 21.905 68.254 1.00 35.09 327 GLY A O 1
ATOM 2524 N N . PRO A 1 328 ? -8.949 21.596 70.486 1.00 61.69 328 PRO A N 1
ATOM 2525 C CA . PRO A 1 328 ? -8.995 20.132 70.474 1.00 61.69 328 PRO A CA 1
ATOM 2526 C C . PRO A 1 328 ? -10.425 19.575 70.396 1.00 61.69 328 PRO A C 1
ATOM 2528 O O . PRO A 1 328 ? -11.359 20.170 70.930 1.00 61.69 328 PRO A O 1
ATOM 2531 N N . ALA A 1 329 ? -10.587 18.381 69.822 1.00 40.09 329 ALA A N 1
ATOM 2532 C CA . ALA A 1 329 ? -11.756 17.545 70.079 1.00 40.09 329 ALA A CA 1
ATOM 2533 C C . ALA A 1 329 ? -11.404 16.059 69.949 1.00 40.09 329 ALA A C 1
ATOM 2535 O O . ALA A 1 329 ? -10.793 15.610 68.982 1.00 40.09 329 ALA A O 1
ATOM 2536 N N . GLU A 1 330 ? -11.779 15.341 70.995 1.00 41.88 330 GLU A N 1
ATOM 2537 C CA . GLU A 1 330 ? -11.578 13.928 71.250 1.00 41.88 330 GLU A CA 1
ATOM 2538 C C . GLU A 1 330 ? -12.377 13.030 70.298 1.00 41.88 330 GLU A C 1
ATOM 2540 O O . GLU A 1 330 ? -13.488 13.362 69.897 1.00 41.88 330 GLU A O 1
ATOM 2545 N N . GLY A 1 331 ? -11.832 11.831 70.077 1.00 42.81 331 GLY A N 1
ATOM 2546 C CA . GLY A 1 331 ? -12.590 10.583 70.116 1.00 42.81 331 GLY A CA 1
ATOM 2547 C C . GLY A 1 331 ? -13.504 10.286 68.935 1.00 42.81 331 GLY A C 1
ATOM 2548 O O . GLY A 1 331 ? -14.621 10.776 68.878 1.00 42.81 331 GLY A O 1
ATOM 2549 N N . LEU A 1 332 ? -13.072 9.348 68.089 1.00 40.59 332 LEU A N 1
ATOM 2550 C CA . LEU A 1 332 ? -13.912 8.272 67.557 1.00 40.59 332 LEU A CA 1
ATOM 2551 C C . LEU A 1 332 ? -12.995 7.191 66.968 1.00 40.59 332 LEU A C 1
ATOM 2553 O O . LEU A 1 332 ? -12.366 7.371 65.928 1.00 40.59 332 LEU A O 1
ATOM 2557 N N . GLU A 1 333 ? -12.912 6.070 67.684 1.00 49.53 333 GLU A N 1
ATOM 2558 C CA . GLU A 1 333 ? -12.441 4.788 67.169 1.00 49.53 333 GLU A CA 1
ATOM 2559 C C . GLU A 1 333 ? -13.287 4.413 65.945 1.00 49.53 333 GLU A C 1
ATOM 2561 O O . GLU A 1 333 ? -14.467 4.083 66.064 1.00 49.53 333 GLU A O 1
ATOM 2566 N N . ALA A 1 334 ? -12.679 4.466 64.763 1.00 41.47 334 ALA A N 1
ATOM 2567 C CA . ALA A 1 334 ? -13.235 3.916 63.540 1.00 41.47 334 ALA A CA 1
ATOM 2568 C C . ALA A 1 334 ? -12.239 2.913 62.957 1.00 41.47 334 ALA A C 1
ATOM 2570 O O . ALA A 1 334 ? -11.034 3.145 62.888 1.00 41.47 334 ALA A O 1
ATOM 2571 N N . MET A 1 335 ? -12.793 1.758 62.616 1.00 42.50 335 MET A N 1
ATOM 2572 C CA . MET A 1 335 ? -12.145 0.528 62.197 1.00 42.50 335 MET A CA 1
ATOM 2573 C C . MET A 1 335 ? -11.084 0.761 61.116 1.00 42.50 335 MET A C 1
ATOM 2575 O O . MET A 1 335 ? -11.392 1.209 60.015 1.00 42.50 335 MET A O 1
ATOM 2579 N N . ALA A 1 336 ? -9.845 0.381 61.430 1.00 44.81 336 ALA A N 1
ATOM 2580 C CA . ALA A 1 336 ? -8.769 0.231 60.465 1.00 44.81 336 ALA A CA 1
ATOM 2581 C C . ALA A 1 336 ? -9.113 -0.906 59.490 1.00 44.81 336 ALA A C 1
ATOM 2583 O O . ALA A 1 336 ? -8.847 -2.080 59.749 1.00 44.81 336 ALA A O 1
ATOM 2584 N N . VAL A 1 337 ? -9.733 -0.551 58.367 1.00 48.44 337 VAL A N 1
ATOM 2585 C CA . VAL A 1 337 ? -9.645 -1.340 57.142 1.00 48.44 337 VAL A CA 1
ATOM 2586 C C . VAL A 1 337 ? -8.244 -1.078 56.604 1.00 48.44 337 VAL A C 1
ATOM 2588 O O . VAL A 1 337 ? -7.924 0.039 56.212 1.00 48.44 337 VAL A O 1
ATOM 2591 N N . GLN A 1 338 ? -7.383 -2.092 56.673 1.00 43.00 338 GLN A N 1
ATOM 2592 C CA . GLN A 1 338 ? -6.116 -2.109 55.954 1.00 43.00 338 GLN A CA 1
ATOM 2593 C C . GLN A 1 338 ? -6.430 -2.057 54.454 1.00 43.00 338 GLN A C 1
ATOM 2595 O O . GLN A 1 338 ? -6.644 -3.091 53.823 1.00 43.00 338 GLN A O 1
ATOM 2600 N N . GLU A 1 339 ? -6.486 -0.852 53.889 1.00 46.88 339 GLU A N 1
ATOM 2601 C CA . GLU A 1 339 ? -6.174 -0.645 52.480 1.00 46.88 339 GLU A CA 1
ATOM 2602 C C . GLU A 1 339 ? -4.721 -1.081 52.305 1.00 46.88 339 GLU A C 1
ATOM 2604 O O . GLU A 1 339 ? -3.778 -0.398 52.705 1.00 46.88 339 GLU A O 1
ATOM 2609 N N . ALA A 1 340 ? -4.546 -2.302 51.806 1.00 47.12 340 ALA A N 1
ATOM 2610 C CA . ALA A 1 340 ? -3.271 -2.744 51.290 1.00 47.12 340 ALA A CA 1
ATOM 2611 C C . ALA A 1 340 ? -2.974 -1.868 50.072 1.00 47.12 340 ALA A C 1
ATOM 2613 O O . ALA A 1 340 ? -3.490 -2.119 48.986 1.00 47.12 340 ALA A O 1
ATOM 2614 N N . ASP A 1 341 ? -2.176 -0.829 50.303 1.00 49.38 341 ASP A N 1
ATOM 2615 C CA . ASP A 1 341 ? -1.476 -0.028 49.308 1.00 49.38 341 ASP A CA 1
ATOM 2616 C C . ASP A 1 341 ? -0.621 -0.988 48.460 1.00 49.38 341 ASP A C 1
ATOM 2618 O O . ASP A 1 341 ? 0.548 -1.253 48.744 1.00 49.38 341 ASP A O 1
ATOM 2622 N N . HIS A 1 342 ? -1.249 -1.636 47.474 1.00 50.53 342 HIS A N 1
ATOM 2623 C CA . HIS A 1 342 ? -0.563 -2.278 46.361 1.00 50.53 342 HIS A CA 1
ATOM 2624 C C . HIS A 1 342 ? -0.011 -1.140 45.507 1.00 50.53 342 HIS A C 1
ATOM 2626 O O . HIS A 1 342 ? -0.561 -0.798 44.462 1.00 50.53 342 HIS A O 1
ATOM 2632 N N . GLN A 1 343 ? 1.077 -0.536 45.989 1.00 47.72 343 GLN A N 1
ATOM 2633 C CA . GLN A 1 343 ? 2.042 0.114 45.122 1.00 47.72 343 GLN A CA 1
ATOM 2634 C C . GLN A 1 343 ? 2.545 -0.980 44.193 1.00 47.72 343 GLN A C 1
ATOM 2636 O O . GLN A 1 343 ? 3.465 -1.728 44.532 1.00 47.72 343 GLN A O 1
ATOM 2641 N N . ASP A 1 344 ? 1.855 -1.110 43.061 1.00 51.94 344 ASP A N 1
ATOM 2642 C CA . ASP A 1 344 ? 2.288 -1.841 41.886 1.00 51.94 344 ASP A CA 1
ATOM 2643 C C . ASP A 1 344 ? 3.632 -1.218 41.518 1.00 51.94 344 ASP A C 1
ATOM 2645 O O . ASP A 1 344 ? 3.727 -0.177 40.867 1.00 51.94 344 ASP A O 1
ATOM 2649 N N . THR A 1 345 ? 4.688 -1.769 42.111 1.00 54.22 345 THR A N 1
ATOM 2650 C CA . THR A 1 345 ? 6.054 -1.330 41.901 1.00 54.22 345 THR A CA 1
ATOM 2651 C C . THR A 1 345 ? 6.388 -1.881 40.531 1.00 54.22 345 THR A C 1
ATOM 2653 O O . THR A 1 345 ? 6.930 -2.978 40.400 1.00 54.22 345 THR A O 1
ATOM 2656 N N . VAL A 1 346 ? 5.948 -1.161 39.497 1.00 55.50 346 VAL A N 1
ATOM 2657 C CA . VAL A 1 346 ? 6.417 -1.357 38.135 1.00 55.50 346 VAL A CA 1
ATOM 2658 C C . VAL A 1 346 ? 7.925 -1.216 38.251 1.00 55.50 346 VAL A C 1
ATOM 2660 O O . VAL A 1 346 ? 8.439 -0.123 38.472 1.00 55.50 346 VAL A O 1
ATOM 2663 N N . MET A 1 347 ? 8.633 -2.346 38.245 1.00 49.72 347 MET A N 1
ATOM 2664 C CA . MET A 1 347 ? 10.077 -2.339 38.103 1.00 49.72 347 MET A CA 1
ATOM 2665 C C . MET A 1 347 ? 10.338 -1.780 36.710 1.00 49.72 347 MET A C 1
ATOM 2667 O O . MET A 1 347 ? 10.339 -2.525 35.731 1.00 49.72 347 MET A O 1
ATOM 2671 N N . GLU A 1 348 ? 10.485 -0.459 36.628 1.00 58.31 348 GLU A N 1
ATOM 2672 C CA . GLU A 1 348 ? 11.086 0.227 35.496 1.00 58.31 348 GLU A CA 1
ATOM 2673 C C . GLU A 1 348 ? 12.502 -0.330 35.386 1.00 58.31 348 GLU A C 1
ATOM 2675 O O . GLU A 1 348 ? 13.427 0.073 36.090 1.00 58.31 348 GLU A O 1
ATOM 2680 N N . ALA A 1 349 ? 12.650 -1.377 34.578 1.00 58.09 349 ALA A N 1
ATOM 2681 C CA . ALA A 1 349 ? 13.952 -1.845 34.170 1.00 58.09 349 ALA A CA 1
ATOM 2682 C C . ALA A 1 349 ? 14.564 -0.704 33.356 1.00 58.09 349 ALA A C 1
ATOM 2684 O O . ALA A 1 349 ? 14.222 -0.526 32.189 1.00 58.09 349 ALA A O 1
ATOM 2685 N N . GLU A 1 350 ? 15.424 0.093 33.992 1.00 63.56 350 GLU A N 1
ATOM 2686 C CA . GLU A 1 350 ? 16.272 1.072 33.320 1.00 63.56 350 GLU A CA 1
ATOM 2687 C C . GLU A 1 350 ? 17.154 0.312 32.321 1.00 63.56 350 GLU A C 1
ATOM 2689 O O . GLU A 1 350 ? 18.218 -0.222 32.641 1.00 63.56 350 GLU A O 1
ATOM 2694 N N . THR A 1 351 ? 16.669 0.168 31.090 1.00 70.44 351 THR A N 1
ATOM 2695 C CA . THR A 1 351 ? 17.467 -0.359 29.993 1.00 70.44 351 THR A CA 1
ATOM 2696 C C . THR A 1 351 ? 18.434 0.733 29.564 1.00 70.44 351 THR A C 1
ATOM 2698 O O . THR A 1 351 ? 18.077 1.609 28.776 1.00 70.44 351 THR A O 1
ATOM 2701 N N . ASP A 1 352 ? 19.661 0.669 30.079 1.00 83.19 352 ASP A N 1
ATOM 2702 C CA . ASP A 1 352 ? 20.798 1.492 29.652 1.00 83.19 352 ASP A CA 1
ATOM 2703 C C . ASP A 1 352 ? 21.212 1.145 28.207 1.00 83.19 352 ASP A C 1
ATOM 2705 O O . ASP A 1 352 ? 22.247 0.518 27.957 1.00 83.19 352 ASP A O 1
ATOM 2709 N N . LEU A 1 353 ? 20.390 1.524 27.227 1.00 89.56 353 LEU A N 1
ATOM 2710 C CA . LEU A 1 353 ? 20.694 1.343 25.812 1.00 89.56 353 LEU A CA 1
ATOM 2711 C C . LEU A 1 353 ? 21.709 2.399 25.367 1.00 89.56 353 LEU A C 1
ATOM 2713 O O . LEU A 1 353 ? 21.436 3.601 25.402 1.00 89.56 353 LEU A O 1
ATOM 2717 N N . LYS A 1 354 ? 22.897 1.970 24.931 1.00 93.38 354 LYS A N 1
ATOM 2718 C CA . LYS A 1 354 ? 23.922 2.901 24.444 1.00 93.38 354 LYS A CA 1
ATOM 2719 C C . LYS A 1 354 ? 23.711 3.187 22.964 1.00 93.38 354 LYS A C 1
ATOM 2721 O O . LYS A 1 354 ? 23.336 2.311 22.192 1.00 93.38 354 LYS A O 1
ATOM 2726 N N . LEU A 1 355 ? 24.086 4.392 22.530 1.00 91.88 355 LEU A N 1
ATOM 2727 C CA . LEU A 1 355 ? 24.064 4.771 21.110 1.00 91.88 355 LEU A CA 1
ATOM 2728 C C . LEU A 1 355 ? 24.906 3.820 20.231 1.00 91.88 355 LEU A C 1
ATOM 2730 O O . LEU A 1 355 ? 24.606 3.636 19.057 1.00 91.88 355 LEU A O 1
ATOM 2734 N N . SER A 1 356 ? 25.943 3.191 20.798 1.00 93.94 356 SER A N 1
ATOM 2735 C CA . SER A 1 356 ? 26.765 2.177 20.121 1.00 93.94 356 SER A CA 1
ATOM 2736 C C . SER A 1 356 ? 26.027 0.881 19.798 1.00 93.94 356 SER A C 1
ATOM 2738 O O . SER A 1 356 ? 26.471 0.154 18.911 1.00 93.94 356 SER A O 1
ATOM 2740 N N . ASP A 1 357 ? 24.950 0.593 20.525 1.00 94.88 357 ASP A N 1
ATOM 2741 C CA . ASP A 1 357 ? 24.202 -0.661 20.429 1.00 94.88 357 ASP A CA 1
ATOM 2742 C C . ASP A 1 357 ? 23.079 -0.557 19.385 1.00 94.88 357 ASP A C 1
ATOM 2744 O O . ASP A 1 357 ? 22.519 -1.566 18.956 1.00 94.88 357 ASP A O 1
ATOM 2748 N N . LEU A 1 358 ? 22.775 0.667 18.936 1.00 96.94 358 LEU A N 1
ATOM 2749 C CA . LEU A 1 358 ? 21.803 0.923 17.885 1.00 96.94 358 LEU A CA 1
ATOM 2750 C C . LEU A 1 358 ? 22.330 0.496 16.507 1.00 96.94 358 LEU A C 1
ATOM 2752 O O . LEU A 1 358 ? 23.529 0.609 16.221 1.00 96.94 358 LEU A O 1
ATOM 2756 N N . PRO A 1 359 ? 21.441 0.031 15.612 1.00 97.81 359 PRO A N 1
ATOM 2757 C CA . PRO A 1 359 ? 21.839 -0.378 14.279 1.00 97.81 359 PRO A CA 1
ATOM 2758 C C . PRO A 1 359 ? 22.363 0.822 13.480 1.00 97.81 359 PRO A C 1
ATOM 2760 O O . PRO A 1 359 ? 21.818 1.928 13.536 1.00 97.81 359 PRO A O 1
ATOM 2763 N N . LYS A 1 360 ? 23.414 0.568 12.699 1.00 98.12 360 LYS A N 1
ATOM 2764 C CA . LYS A 1 360 ? 23.971 1.503 11.719 1.00 98.12 360 LYS A CA 1
ATOM 2765 C C . LYS A 1 360 ? 23.566 1.085 10.314 1.00 98.12 360 LYS A C 1
ATOM 2767 O O . LYS A 1 360 ? 23.388 -0.109 10.061 1.00 98.12 360 LYS A O 1
ATOM 2772 N N . TRP A 1 361 ? 23.418 2.062 9.427 1.00 98.31 361 TRP A N 1
ATOM 2773 C CA . TRP A 1 361 ? 23.066 1.824 8.032 1.00 98.31 361 TRP A CA 1
ATOM 2774 C C . TRP A 1 361 ? 23.653 2.899 7.127 1.00 98.31 361 TRP A C 1
ATOM 2776 O O . TRP A 1 361 ? 23.686 4.079 7.475 1.00 98.31 361 TRP A O 1
ATOM 2786 N N . ASN A 1 362 ? 24.115 2.464 5.962 1.00 97.88 362 ASN A N 1
ATOM 2787 C CA . ASN A 1 362 ? 24.772 3.283 4.949 1.00 97.88 362 ASN A CA 1
ATOM 2788 C C . ASN A 1 362 ? 23.833 3.711 3.811 1.00 97.88 362 ASN A C 1
ATOM 2790 O O . ASN A 1 362 ? 24.283 4.305 2.834 1.00 97.88 362 ASN A O 1
ATOM 2794 N N . GLY A 1 363 ? 22.541 3.398 3.896 1.00 97.06 363 GLY A N 1
ATOM 2795 C CA . GLY A 1 363 ? 21.590 3.726 2.837 1.00 97.06 363 GLY A CA 1
ATOM 2796 C C . GLY A 1 363 ? 21.542 2.714 1.697 1.00 97.06 363 GLY A C 1
ATOM 2797 O O . GLY A 1 363 ? 20.920 2.998 0.677 1.00 97.06 363 GLY A O 1
ATOM 2798 N N . ASP A 1 364 ? 22.198 1.561 1.833 1.00 97.06 364 ASP A N 1
ATOM 2799 C CA . ASP A 1 364 ? 22.123 0.500 0.837 1.00 97.06 364 ASP A CA 1
ATOM 2800 C C . ASP A 1 364 ? 20.718 -0.132 0.789 1.00 97.06 364 ASP A C 1
ATOM 2802 O O . ASP A 1 364 ? 20.149 -0.532 1.809 1.00 97.06 364 ASP A O 1
ATOM 2806 N N . PHE A 1 365 ? 20.166 -0.213 -0.422 1.00 94.75 365 PHE A N 1
ATOM 2807 C CA . PHE A 1 365 ? 18.774 -0.581 -0.689 1.00 94.75 365 PHE A CA 1
ATOM 2808 C C . PHE A 1 365 ? 18.500 -2.047 -0.336 1.00 94.75 365 PHE A C 1
ATOM 2810 O O . PHE A 1 365 ? 17.415 -2.362 0.161 1.00 94.75 365 PHE A O 1
ATOM 2817 N N . ASP A 1 366 ? 19.492 -2.918 -0.535 1.00 92.62 366 ASP A N 1
ATOM 2818 C CA . ASP A 1 366 ? 19.376 -4.361 -0.301 1.00 92.62 366 ASP A CA 1
ATOM 2819 C C . ASP A 1 366 ? 19.398 -4.698 1.200 1.00 92.62 366 ASP A C 1
ATOM 2821 O O . ASP A 1 366 ? 18.790 -5.671 1.653 1.00 92.62 366 ASP A O 1
ATOM 2825 N N . SER A 1 367 ? 20.062 -3.866 2.008 1.00 95.19 367 SER A N 1
ATOM 2826 C CA . SER A 1 367 ? 20.151 -4.038 3.465 1.00 95.19 367 SER A CA 1
ATOM 2827 C C . SER A 1 367 ? 19.066 -3.299 4.261 1.00 95.19 367 SER A C 1
ATOM 2829 O O . SER A 1 367 ? 18.951 -3.512 5.474 1.00 95.19 367 SER A O 1
ATOM 2831 N N . ALA A 1 368 ? 18.226 -2.494 3.600 1.00 95.75 368 ALA A N 1
ATOM 2832 C CA . ALA A 1 368 ? 17.195 -1.671 4.237 1.00 95.75 368 ALA A CA 1
ATOM 2833 C C . ALA A 1 368 ? 16.202 -2.487 5.088 1.00 95.75 368 ALA A C 1
ATOM 2835 O O . ALA A 1 368 ? 15.934 -2.134 6.236 1.00 95.75 368 ALA A O 1
ATOM 2836 N N . ILE A 1 369 ? 15.706 -3.624 4.581 1.00 92.94 369 ILE A N 1
ATOM 2837 C CA . ILE A 1 369 ? 14.748 -4.476 5.317 1.00 92.94 369 ILE A CA 1
ATOM 2838 C C . ILE A 1 369 ? 15.365 -4.996 6.618 1.00 92.94 369 ILE A C 1
ATOM 2840 O O . ILE A 1 369 ? 14.735 -4.957 7.676 1.00 92.94 369 ILE A O 1
ATOM 2844 N N . ALA A 1 370 ? 16.609 -5.476 6.556 1.00 92.88 370 ALA A N 1
ATOM 2845 C CA . ALA A 1 370 ? 17.305 -5.993 7.729 1.00 92.88 370 ALA A CA 1
ATOM 2846 C C . ALA A 1 370 ? 17.575 -4.886 8.760 1.00 92.88 370 ALA A C 1
ATOM 2848 O O . ALA A 1 370 ? 17.499 -5.140 9.963 1.00 92.88 370 ALA A O 1
ATOM 2849 N N . TYR A 1 371 ? 17.873 -3.670 8.297 1.00 96.62 371 TYR A N 1
ATOM 2850 C CA . TYR A 1 371 ? 18.031 -2.498 9.151 1.00 96.62 371 TYR A CA 1
ATOM 2851 C C . TYR A 1 371 ? 16.725 -2.135 9.867 1.00 96.62 371 TYR A C 1
ATOM 2853 O O . TYR A 1 371 ? 16.703 -2.079 11.098 1.00 96.62 371 TYR A O 1
ATOM 2861 N N . PHE A 1 372 ? 15.625 -1.977 9.128 1.00 95.38 372 PHE A N 1
ATOM 2862 C CA . PHE A 1 372 ? 14.328 -1.631 9.709 1.00 95.38 372 PHE A CA 1
ATOM 2863 C C . PHE A 1 372 ? 13.810 -2.704 10.666 1.00 95.38 372 PHE A C 1
ATOM 2865 O O . PHE A 1 372 ? 13.331 -2.370 11.745 1.00 95.38 372 PHE A O 1
ATOM 2872 N N . HIS A 1 373 ? 13.975 -3.988 10.335 1.00 92.69 373 HIS A N 1
ATOM 2873 C CA . HIS A 1 373 ? 13.575 -5.075 11.227 1.00 92.69 373 HIS A CA 1
ATOM 2874 C C . HIS A 1 373 ? 14.290 -4.993 12.582 1.00 92.69 373 HIS A C 1
ATOM 2876 O O . HIS A 1 373 ? 13.639 -5.116 13.612 1.00 92.69 373 HIS A O 1
ATOM 2882 N N . LYS A 1 374 ? 15.601 -4.702 12.608 1.00 94.94 374 LYS A N 1
ATOM 2883 C CA . LYS A 1 374 ? 16.332 -4.502 13.873 1.00 94.94 374 LYS A CA 1
ATOM 2884 C C . LYS A 1 374 ? 15.761 -3.346 14.693 1.00 94.94 374 LYS A C 1
ATOM 2886 O O . LYS A 1 374 ? 15.691 -3.462 15.909 1.00 94.94 374 LYS A O 1
ATOM 2891 N N . ILE A 1 375 ? 15.355 -2.250 14.050 1.00 96.31 375 ILE A N 1
ATOM 2892 C CA . ILE A 1 375 ? 14.720 -1.118 14.741 1.00 96.31 375 ILE A CA 1
ATOM 2893 C C . ILE A 1 375 ? 13.390 -1.551 15.359 1.00 96.31 375 ILE A C 1
ATOM 2895 O O . ILE A 1 375 ? 13.145 -1.253 16.524 1.00 96.31 375 ILE A O 1
ATOM 2899 N N . THR A 1 376 ? 12.555 -2.267 14.604 1.00 93.69 376 THR A N 1
ATOM 2900 C CA . THR A 1 376 ? 11.266 -2.769 15.095 1.00 93.69 376 THR A CA 1
ATOM 2901 C C . THR A 1 376 ? 11.445 -3.724 16.273 1.00 93.69 376 THR A C 1
ATOM 2903 O O . THR A 1 376 ? 10.729 -3.593 17.258 1.00 93.69 376 THR A O 1
ATOM 2906 N N . GLU A 1 377 ? 12.424 -4.632 16.223 1.00 92.38 377 GLU A N 1
ATOM 2907 C CA . GLU A 1 377 ? 12.731 -5.540 17.339 1.00 92.38 377 GLU A CA 1
ATOM 2908 C C . GLU A 1 377 ? 13.207 -4.783 18.586 1.00 92.38 377 GLU A C 1
ATOM 2910 O O . GLU A 1 377 ? 12.814 -5.122 19.700 1.00 92.38 377 GLU A O 1
ATOM 2915 N N . LEU A 1 378 ? 14.014 -3.728 18.416 1.00 94.88 378 LEU A N 1
ATOM 2916 C CA . LEU A 1 378 ? 14.379 -2.861 19.536 1.00 94.88 378 LEU A CA 1
ATOM 2917 C C . LEU A 1 378 ? 13.135 -2.171 20.107 1.00 94.88 378 LEU A C 1
ATOM 2919 O O . LEU A 1 378 ? 12.908 -2.225 21.309 1.00 94.88 378 LEU A O 1
ATOM 2923 N N . ALA A 1 379 ? 12.294 -1.581 19.259 1.00 94.69 379 ALA A N 1
ATOM 2924 C CA . ALA A 1 379 ? 11.068 -0.911 19.688 1.00 94.69 379 ALA A CA 1
ATOM 2925 C C . ALA A 1 379 ? 10.079 -1.864 20.388 1.00 94.69 379 ALA A C 1
ATOM 2927 O O . ALA A 1 379 ? 9.377 -1.449 21.310 1.00 94.69 379 ALA A O 1
ATOM 2928 N N . ALA A 1 380 ? 10.052 -3.141 19.992 1.00 91.94 380 ALA A N 1
ATOM 2929 C CA . ALA A 1 380 ? 9.195 -4.171 20.575 1.00 91.94 380 ALA A CA 1
ATOM 2930 C C . ALA A 1 380 ? 9.539 -4.510 22.036 1.00 91.94 380 ALA A C 1
ATOM 2932 O O . ALA A 1 380 ? 8.709 -5.105 22.722 1.00 91.94 380 ALA A O 1
ATOM 2933 N N . MET A 1 381 ? 10.706 -4.094 22.550 1.00 92.94 381 MET A N 1
ATOM 2934 C CA . MET A 1 381 ? 11.005 -4.204 23.986 1.00 92.94 381 MET A CA 1
ATOM 2935 C C . MET A 1 381 ? 10.113 -3.297 24.855 1.00 92.94 381 MET A C 1
ATOM 2937 O O . MET A 1 381 ? 10.051 -3.493 26.067 1.00 92.94 381 MET A O 1
ATOM 2941 N N . GLY A 1 382 ? 9.383 -2.353 24.248 1.00 91.56 382 GLY A N 1
ATOM 2942 C CA . GLY A 1 382 ? 8.370 -1.536 24.915 1.00 91.56 382 GLY A CA 1
ATOM 2943 C C . GLY A 1 382 ? 8.929 -0.339 25.692 1.00 91.56 382 GLY A C 1
ATOM 2944 O O . GLY A 1 382 ? 10.051 0.111 25.461 1.00 91.56 382 GLY A O 1
ATOM 2945 N N . GLY A 1 383 ? 8.106 0.213 26.589 1.00 92.31 383 GLY A N 1
ATOM 2946 C CA . GLY A 1 383 ? 8.424 1.425 27.353 1.00 92.31 383 GLY A CA 1
ATOM 2947 C C . GLY A 1 383 ? 8.543 2.673 26.470 1.00 92.31 383 GLY A C 1
ATOM 2948 O O . GLY A 1 383 ? 7.847 2.798 25.463 1.00 92.31 383 GLY A O 1
ATOM 2949 N N . ASP A 1 384 ? 9.462 3.572 26.825 1.00 93.94 384 ASP A N 1
ATOM 2950 C CA . ASP A 1 384 ? 9.742 4.809 26.073 1.00 93.94 384 ASP A CA 1
ATOM 2951 C C . ASP A 1 384 ? 10.684 4.597 24.875 1.00 93.94 384 ASP A C 1
ATOM 2953 O O . ASP A 1 384 ? 11.010 5.534 24.134 1.00 93.94 384 ASP A O 1
ATOM 2957 N N . LEU A 1 385 ? 11.130 3.357 24.655 1.00 94.62 385 LEU A N 1
ATOM 2958 C CA . LEU A 1 385 ? 12.114 3.031 23.633 1.00 94.62 385 LEU A CA 1
ATOM 2959 C C . LEU A 1 385 ? 11.665 3.389 22.200 1.00 94.62 385 LEU A C 1
ATOM 2961 O O . LEU A 1 385 ? 12.483 3.941 21.466 1.00 94.62 385 LEU A O 1
ATOM 2965 N N . PRO A 1 386 ? 10.400 3.191 21.776 1.00 96.31 386 PRO A N 1
ATOM 2966 C CA . PRO A 1 386 ? 9.913 3.640 20.465 1.00 96.31 386 PRO A CA 1
ATOM 2967 C C . PRO A 1 386 ? 10.132 5.135 20.169 1.00 96.31 386 PRO A C 1
ATOM 2969 O O . PRO A 1 386 ? 10.485 5.504 19.043 1.00 96.31 386 PRO A O 1
ATOM 2972 N N . VAL A 1 387 ? 9.941 5.996 21.173 1.00 96.19 387 VAL A N 1
ATOM 2973 C CA . VAL A 1 387 ? 10.135 7.451 21.059 1.00 96.19 387 VAL A CA 1
ATOM 2974 C C . VAL A 1 387 ? 11.628 7.774 21.074 1.00 96.19 387 VAL A C 1
ATOM 2976 O O . VAL A 1 387 ? 12.121 8.496 20.205 1.00 96.19 387 VAL A O 1
ATOM 2979 N N . ALA A 1 388 ? 12.375 7.178 22.008 1.00 95.50 388 ALA A N 1
ATOM 2980 C CA . ALA A 1 388 ? 13.813 7.391 22.137 1.00 95.50 388 ALA A CA 1
ATOM 2981 C C . ALA A 1 388 ? 14.594 6.940 20.885 1.00 95.50 388 ALA A C 1
ATOM 2983 O O . ALA A 1 388 ? 15.508 7.632 20.427 1.00 95.50 388 ALA A O 1
ATOM 2984 N N . LEU A 1 389 ? 14.185 5.827 20.265 1.00 97.38 389 LEU A N 1
ATOM 2985 C CA . LEU A 1 389 ? 14.727 5.356 18.990 1.00 97.38 389 LEU A CA 1
ATOM 2986 C C . LEU A 1 389 ? 14.548 6.399 17.886 1.00 97.38 389 LEU A C 1
ATOM 2988 O O . LEU A 1 389 ? 15.518 6.707 17.196 1.00 97.38 389 LEU A O 1
ATOM 2992 N N . GLY A 1 390 ? 13.356 6.992 17.750 1.00 96.50 390 GLY A N 1
ATOM 2993 C CA . GLY A 1 390 ? 13.128 8.077 16.789 1.00 96.50 390 GLY A CA 1
ATOM 2994 C C . GLY A 1 390 ? 14.171 9.189 16.934 1.00 96.50 390 GLY A C 1
ATOM 2995 O O . GLY A 1 390 ? 14.782 9.615 15.950 1.00 96.50 390 GLY A O 1
ATOM 2996 N N . PHE A 1 391 ? 14.453 9.599 18.173 1.00 96.81 391 PHE A N 1
ATOM 2997 C CA . PHE A 1 391 ? 15.425 10.649 18.470 1.00 96.81 391 PHE A CA 1
ATOM 2998 C C . PHE A 1 391 ? 16.872 10.286 18.079 1.00 96.81 391 PHE A C 1
ATOM 3000 O O . PHE A 1 391 ? 17.598 11.129 17.533 1.00 96.81 391 PHE A O 1
ATOM 3007 N N . TRP A 1 392 ? 17.305 9.049 18.346 1.00 97.50 392 TRP A N 1
ATOM 3008 C CA . TRP A 1 392 ? 18.702 8.630 18.170 1.00 97.50 392 TRP A CA 1
ATOM 3009 C C . TRP A 1 392 ? 19.052 8.097 16.779 1.00 97.50 392 TRP A C 1
ATOM 3011 O O . TRP A 1 392 ? 20.188 8.286 16.347 1.00 97.50 392 TRP A O 1
ATOM 3021 N N . LEU A 1 393 ? 18.123 7.471 16.052 1.00 97.81 393 LEU A N 1
ATOM 3022 C CA . LEU A 1 393 ? 18.427 6.759 14.797 1.00 97.81 393 LEU A CA 1
ATOM 3023 C C . LEU A 1 393 ? 19.021 7.654 13.699 1.00 97.81 393 LEU A C 1
ATOM 3025 O O . LEU A 1 393 ? 19.887 7.229 12.940 1.00 97.81 393 LEU A O 1
ATOM 3029 N N . GLY A 1 394 ? 18.637 8.932 13.641 1.00 96.88 394 GLY A N 1
ATOM 3030 C CA . GLY A 1 394 ? 19.257 9.886 12.713 1.00 96.88 394 GLY A CA 1
ATOM 3031 C C . GLY A 1 394 ? 20.753 10.128 12.968 1.00 96.88 394 GLY A C 1
ATOM 3032 O O . GLY A 1 394 ? 21.446 10.608 12.079 1.00 96.88 394 GLY A O 1
ATOM 3033 N N . GLN A 1 395 ? 21.253 9.803 14.165 1.00 97.25 395 GLN A N 1
ATOM 3034 C CA . GLN A 1 395 ? 22.661 9.939 14.562 1.00 97.25 395 GLN A CA 1
ATOM 3035 C C . GLN A 1 395 ? 23.461 8.642 14.359 1.00 97.25 395 GLN A C 1
ATOM 3037 O O . GLN A 1 395 ? 24.676 8.645 14.548 1.00 97.25 395 GLN A O 1
ATOM 3042 N N . THR A 1 396 ? 22.799 7.529 14.016 1.00 97.69 396 THR A N 1
ATOM 3043 C CA . THR A 1 396 ? 23.443 6.216 13.829 1.00 97.69 396 THR A CA 1
ATOM 3044 C C . THR A 1 396 ? 23.658 5.857 12.362 1.00 97.69 396 THR A C 1
ATOM 3046 O O . THR A 1 396 ? 24.231 4.806 12.069 1.00 97.69 396 THR A O 1
ATOM 3049 N N . LEU A 1 397 ? 23.234 6.728 11.442 1.00 98.19 397 LEU A N 1
ATOM 3050 C CA . LEU A 1 397 ? 23.564 6.625 10.024 1.00 98.19 397 LEU A CA 1
ATOM 3051 C C . LEU A 1 397 ? 25.088 6.648 9.841 1.00 98.19 397 LEU A C 1
ATOM 3053 O O . LEU A 1 397 ? 25.802 7.337 10.573 1.00 98.19 397 LEU A O 1
ATOM 3057 N N . GLU A 1 398 ? 25.601 5.850 8.905 1.00 98.19 398 GLU A N 1
ATOM 3058 C CA . GLU A 1 398 ? 27.046 5.785 8.675 1.00 98.19 398 GLU A CA 1
ATOM 3059 C C . GLU A 1 398 ? 27.574 7.111 8.118 1.00 98.19 398 GLU A C 1
ATOM 3061 O O . GLU A 1 398 ? 26.963 7.698 7.225 1.00 98.19 398 GLU A O 1
ATOM 3066 N N . ALA A 1 399 ? 28.716 7.557 8.644 1.00 97.62 399 ALA A N 1
ATOM 3067 C CA . ALA A 1 399 ? 29.362 8.787 8.206 1.00 97.62 399 ALA A CA 1
ATOM 3068 C C . ALA A 1 399 ? 29.718 8.722 6.712 1.00 97.62 399 ALA A C 1
ATOM 3070 O O . ALA A 1 399 ? 30.181 7.684 6.233 1.00 97.62 399 ALA A O 1
ATOM 3071 N N . ASP A 1 400 ? 29.520 9.831 6.000 1.00 97.12 400 ASP A N 1
ATOM 3072 C CA . ASP A 1 400 ? 29.760 9.985 4.558 1.00 97.12 400 ASP A CA 1
ATOM 3073 C C . ASP A 1 400 ? 28.889 9.068 3.673 1.00 97.12 400 ASP A C 1
ATOM 3075 O O . ASP A 1 400 ? 29.187 8.840 2.496 1.00 97.12 400 ASP A O 1
ATOM 3079 N N . SER A 1 401 ? 27.794 8.532 4.220 1.00 97.69 401 SER A N 1
ATOM 3080 C CA . SER A 1 401 ? 26.866 7.688 3.469 1.00 97.69 401 SER A CA 1
ATOM 3081 C C . SER A 1 401 ? 25.800 8.504 2.716 1.00 97.69 401 SER A C 1
ATOM 3083 O O . SER A 1 401 ? 25.416 9.591 3.160 1.00 97.69 401 SER A O 1
ATOM 3085 N N . PRO A 1 402 ? 25.243 7.988 1.599 1.00 97.56 402 PRO A N 1
ATOM 3086 C CA . PRO A 1 402 ? 24.175 8.673 0.864 1.00 97.56 402 PRO A CA 1
ATOM 3087 C C . PRO A 1 402 ? 22.937 8.997 1.711 1.00 97.56 402 PRO A C 1
ATOM 3089 O O . PRO A 1 402 ? 22.302 10.034 1.497 1.00 97.56 402 PRO A O 1
ATOM 3092 N N . VAL A 1 403 ? 22.593 8.125 2.667 1.00 97.94 403 VAL A N 1
ATOM 3093 C CA . VAL A 1 403 ? 21.457 8.337 3.576 1.00 97.94 403 VAL A CA 1
ATOM 3094 C C . VAL A 1 403 ? 21.752 9.410 4.615 1.00 97.94 403 VAL A C 1
ATOM 3096 O O . VAL A 1 403 ? 20.871 10.219 4.898 1.00 97.94 403 VAL A O 1
ATOM 3099 N N . GLU A 1 404 ? 22.975 9.473 5.149 1.00 98.00 404 GLU A N 1
ATOM 3100 C CA . GLU A 1 404 ? 23.363 10.543 6.068 1.00 98.00 404 GLU A CA 1
ATOM 3101 C C . GLU A 1 404 ? 23.331 11.891 5.343 1.00 98.00 404 GLU A C 1
ATOM 3103 O O . GLU A 1 404 ? 22.687 12.826 5.818 1.00 98.00 404 GLU A O 1
ATOM 3108 N N . GLU A 1 405 ? 23.937 11.978 4.155 1.00 97.62 405 GLU A N 1
ATOM 3109 C CA . GLU A 1 405 ? 23.914 13.189 3.332 1.00 97.62 405 GLU A CA 1
ATOM 3110 C C . GLU A 1 405 ? 22.470 13.639 3.061 1.00 97.62 405 GLU A C 1
ATOM 3112 O O . GLU A 1 405 ? 22.124 14.800 3.290 1.00 97.62 405 GLU A O 1
ATOM 3117 N N . TRP A 1 406 ? 21.596 12.719 2.635 1.00 97.38 406 TRP A N 1
ATOM 3118 C CA . TRP A 1 406 ? 20.172 13.002 2.442 1.00 97.38 406 TRP A CA 1
ATOM 3119 C C . TRP A 1 406 ? 19.505 13.502 3.729 1.00 97.38 406 TRP A C 1
ATOM 3121 O O . TRP A 1 406 ? 18.866 14.557 3.713 1.00 97.38 406 TRP A O 1
ATOM 3131 N N . TYR A 1 407 ? 19.699 12.813 4.853 1.00 97.75 407 TYR A N 1
ATOM 3132 C CA . TYR A 1 407 ? 19.116 13.195 6.137 1.00 97.75 407 TYR A CA 1
ATOM 3133 C C . TYR A 1 407 ? 19.581 14.590 6.578 1.00 97.75 407 TYR A C 1
ATOM 3135 O O . TYR A 1 407 ? 18.785 15.391 7.077 1.00 97.75 407 TYR A O 1
ATOM 3143 N N . MET A 1 408 ? 20.847 14.940 6.334 1.00 97.38 408 MET A N 1
ATOM 3144 C CA . MET A 1 408 ? 21.383 16.266 6.646 1.00 97.38 408 MET A CA 1
ATOM 3145 C C . MET A 1 408 ? 20.715 17.376 5.830 1.00 97.38 408 MET A C 1
ATOM 3147 O O . MET A 1 408 ? 20.517 18.463 6.381 1.00 97.38 408 MET A O 1
ATOM 3151 N N . THR A 1 409 ? 20.284 17.098 4.594 1.00 97.25 409 THR A N 1
ATOM 3152 C CA . THR A 1 409 ? 19.546 18.063 3.753 1.00 97.25 409 THR A CA 1
ATOM 3153 C C . THR A 1 409 ? 18.097 18.305 4.182 1.00 97.25 409 THR A C 1
ATOM 3155 O O . THR A 1 409 ? 17.499 19.290 3.745 1.00 97.25 409 THR A O 1
ATOM 3158 N N . LEU A 1 410 ? 17.525 17.462 5.051 1.00 96.50 410 LEU A N 1
ATOM 3159 C CA . LEU A 1 410 ? 16.154 17.641 5.534 1.00 96.50 410 LEU A CA 1
ATOM 3160 C C . LEU A 1 410 ? 16.009 18.908 6.389 1.00 96.50 410 LEU A C 1
ATOM 3162 O O . LEU A 1 410 ? 16.904 19.278 7.162 1.00 96.50 410 LEU A O 1
ATOM 3166 N N . SER A 1 411 ? 14.840 19.546 6.286 1.00 96.62 411 SER A N 1
ATOM 3167 C CA . SER A 1 411 ? 14.488 20.699 7.116 1.00 96.62 411 SER A CA 1
ATOM 3168 C C . SER A 1 411 ? 14.406 20.310 8.603 1.00 96.62 411 SER A C 1
ATOM 3170 O O . SER A 1 411 ? 14.162 19.141 8.923 1.00 96.62 411 SER A O 1
ATOM 3172 N N . PRO A 1 412 ? 14.569 21.266 9.539 1.00 97.00 412 PRO A N 1
ATOM 3173 C CA . PRO A 1 412 ? 14.410 20.990 10.968 1.00 97.00 412 PRO A CA 1
ATOM 3174 C C . PRO A 1 412 ? 13.062 20.339 11.297 1.00 97.00 412 PRO A C 1
ATOM 3176 O O . PRO A 1 412 ? 13.026 19.363 12.031 1.00 97.00 412 PRO A O 1
ATOM 3179 N N . ARG A 1 413 ? 11.978 20.794 10.653 1.00 96.69 413 ARG A N 1
ATOM 3180 C CA . ARG A 1 413 ? 10.625 20.256 10.844 1.00 96.69 413 ARG A CA 1
ATOM 3181 C C . ARG A 1 413 ? 10.528 18.767 10.488 1.00 96.69 413 ARG A C 1
ATOM 3183 O O . ARG A 1 413 ? 9.930 18.004 11.237 1.00 96.69 413 ARG A O 1
ATOM 3190 N N . TRP A 1 414 ? 11.139 18.343 9.379 1.00 97.06 414 TRP A N 1
ATOM 3191 C CA . TRP A 1 414 ? 11.204 16.924 9.007 1.00 97.06 414 TRP A CA 1
ATOM 3192 C C . TRP A 1 414 ? 12.030 16.107 9.996 1.00 97.06 414 TRP A C 1
ATOM 3194 O O . TRP A 1 414 ? 11.617 15.017 10.384 1.00 97.06 414 TRP A O 1
ATOM 3204 N N . LYS A 1 415 ? 13.171 16.641 10.446 1.00 97.88 415 LYS A N 1
ATOM 3205 C CA . LYS A 1 415 ? 13.999 15.979 11.462 1.00 97.88 415 LYS A CA 1
ATOM 3206 C C . LYS A 1 415 ? 13.236 15.820 12.775 1.00 97.88 415 LYS A C 1
ATOM 3208 O O . LYS A 1 415 ? 13.291 14.750 13.363 1.00 97.88 415 LYS A O 1
ATOM 3213 N N . ASP A 1 416 ? 12.491 16.831 13.210 1.00 97.62 416 ASP A N 1
ATOM 3214 C CA . ASP A 1 416 ? 11.681 16.765 14.430 1.00 97.62 416 ASP A CA 1
ATOM 3215 C C . ASP A 1 416 ? 10.527 15.761 14.290 1.00 97.62 416 ASP A C 1
ATOM 3217 O O . ASP A 1 416 ? 10.296 14.963 15.199 1.00 97.62 416 ASP A O 1
ATOM 3221 N N . TYR A 1 417 ? 9.876 15.712 13.122 1.00 97.38 417 TYR A N 1
ATOM 3222 C CA . TYR A 1 417 ? 8.879 14.686 12.809 1.00 97.38 417 TYR A CA 1
ATOM 3223 C C . TYR A 1 417 ? 9.473 13.274 12.885 1.00 97.38 417 TYR A C 1
ATOM 3225 O O . TYR A 1 417 ? 8.955 12.429 13.614 1.00 97.38 417 TYR A O 1
ATOM 3233 N N . MET A 1 418 ? 10.600 13.022 12.215 1.00 98.06 418 MET A N 1
ATOM 3234 C CA . MET A 1 418 ? 11.286 11.726 12.276 1.00 98.06 418 MET A CA 1
ATOM 3235 C C . MET A 1 418 ? 11.727 11.373 13.704 1.00 98.06 418 MET A C 1
ATOM 3237 O O . MET A 1 418 ? 11.657 10.212 14.096 1.00 98.06 418 MET A O 1
ATOM 3241 N N . ARG A 1 419 ? 12.145 12.368 14.498 1.00 98.00 419 ARG A N 1
ATOM 3242 C CA . ARG A 1 419 ? 12.587 12.177 15.887 1.00 98.00 419 ARG A CA 1
ATOM 3243 C C . ARG A 1 419 ? 11.466 11.862 16.869 1.00 98.00 419 ARG A C 1
ATOM 3245 O O . ARG A 1 419 ? 11.752 11.334 17.936 1.00 98.00 419 ARG A O 1
ATOM 3252 N N . SER A 1 420 ? 10.221 12.188 16.533 1.00 97.31 420 SER A N 1
ATOM 3253 C CA . SER A 1 420 ? 9.083 11.993 17.438 1.00 97.31 420 SER A CA 1
ATOM 3254 C C . SER A 1 420 ? 8.743 10.520 17.693 1.00 97.31 420 SER A C 1
ATOM 3256 O O . SER A 1 420 ? 8.231 10.196 18.761 1.00 97.31 420 SER A O 1
ATOM 3258 N N . HIS A 1 421 ? 9.019 9.625 16.737 1.00 97.50 421 HIS A N 1
ATOM 3259 C CA . HIS A 1 421 ? 8.728 8.197 16.864 1.00 97.50 421 HIS A CA 1
ATOM 3260 C C . HIS A 1 421 ? 9.487 7.370 15.812 1.00 97.50 421 HIS A C 1
ATOM 3262 O O . HIS A 1 421 ? 9.626 7.807 14.669 1.00 97.50 421 HIS A O 1
ATOM 3268 N N . TYR A 1 422 ? 9.924 6.147 16.143 1.00 97.19 422 TYR A N 1
ATOM 3269 C CA . TYR A 1 422 ? 10.665 5.293 15.196 1.00 97.19 422 TYR A CA 1
ATOM 3270 C C . TYR A 1 422 ? 9.881 4.959 13.912 1.00 97.19 422 TYR A C 1
ATOM 3272 O O . TYR A 1 422 ? 10.479 4.835 12.845 1.00 97.19 422 TYR A O 1
ATOM 3280 N N . VAL A 1 423 ? 8.549 4.845 13.992 1.00 95.06 423 VAL A N 1
ATOM 3281 C CA . VAL A 1 423 ? 7.691 4.619 12.810 1.00 95.06 423 VAL A CA 1
ATOM 3282 C C . VAL A 1 423 ? 7.804 5.796 11.844 1.00 95.06 423 VAL A C 1
ATOM 3284 O O . VAL A 1 423 ? 8.053 5.588 10.663 1.00 95.06 423 VAL A O 1
ATOM 3287 N N . ASN A 1 424 ? 7.756 7.032 12.356 1.00 96.31 424 ASN A N 1
ATOM 3288 C CA . ASN A 1 424 ? 7.900 8.242 11.543 1.00 96.31 424 ASN A CA 1
ATOM 3289 C C . ASN A 1 424 ? 9.275 8.293 10.866 1.00 96.31 424 ASN A C 1
ATOM 3291 O O . ASN A 1 424 ? 9.384 8.689 9.704 1.00 96.31 424 ASN A O 1
ATOM 3295 N N . TYR A 1 425 ? 10.322 7.855 11.569 1.00 97.88 425 TYR A N 1
ATOM 3296 C CA . TYR A 1 425 ? 11.663 7.709 11.009 1.00 97.88 425 TYR A CA 1
ATOM 3297 C C . TYR A 1 425 ? 11.702 6.696 9.849 1.00 97.88 425 TYR A C 1
ATOM 3299 O O . TYR A 1 425 ? 12.135 7.051 8.750 1.00 97.88 425 TYR A O 1
ATOM 3307 N N . ILE A 1 426 ? 11.216 5.465 10.065 1.00 96.12 426 ILE A N 1
ATOM 3308 C CA . ILE A 1 426 ? 11.201 4.401 9.045 1.00 96.12 426 ILE A CA 1
ATOM 3309 C C . ILE A 1 426 ? 10.359 4.823 7.840 1.00 96.12 426 ILE A C 1
ATOM 3311 O O . ILE A 1 426 ? 10.827 4.733 6.703 1.00 96.12 426 ILE A O 1
ATOM 3315 N N . ASP A 1 427 ? 9.150 5.331 8.069 1.00 94.38 427 ASP A N 1
ATOM 3316 C CA . ASP A 1 427 ? 8.250 5.733 6.993 1.00 94.38 427 ASP A CA 1
ATOM 3317 C C . ASP A 1 427 ? 8.837 6.877 6.172 1.00 94.38 427 ASP A C 1
ATOM 3319 O O . ASP A 1 427 ? 8.790 6.826 4.943 1.00 94.38 427 ASP A O 1
ATOM 3323 N N . THR A 1 428 ? 9.470 7.869 6.802 1.00 96.50 428 THR A N 1
ATOM 3324 C CA . THR A 1 428 ? 10.106 8.965 6.054 1.00 96.50 428 THR A CA 1
ATOM 3325 C C . THR A 1 428 ? 11.237 8.440 5.161 1.00 96.50 428 THR A C 1
ATOM 3327 O O . THR A 1 428 ? 11.343 8.845 4.001 1.00 96.50 428 THR A O 1
ATOM 3330 N N . ILE A 1 429 ? 12.046 7.489 5.641 1.00 97.25 429 ILE A N 1
ATOM 3331 C CA . ILE A 1 429 ? 13.084 6.851 4.815 1.00 97.25 429 ILE A CA 1
ATOM 3332 C C . ILE A 1 429 ? 12.452 6.059 3.662 1.00 97.25 429 ILE A C 1
ATOM 3334 O O . ILE A 1 429 ? 12.865 6.226 2.513 1.00 97.25 429 ILE A O 1
ATOM 3338 N N . LYS A 1 430 ? 11.429 5.238 3.932 1.00 94.88 430 LYS A N 1
ATOM 3339 C CA . LYS A 1 430 ? 10.734 4.443 2.904 1.00 94.88 430 LYS A CA 1
ATOM 3340 C C . LYS A 1 430 ? 10.151 5.320 1.797 1.00 94.88 430 LYS A C 1
ATOM 3342 O O . LYS A 1 430 ? 10.280 4.980 0.622 1.00 94.88 430 LYS A O 1
ATOM 3347 N N . HIS A 1 431 ? 9.518 6.434 2.151 1.00 93.69 431 HIS A N 1
ATOM 3348 C CA . HIS A 1 431 ? 8.812 7.281 1.189 1.00 93.69 431 HIS A CA 1
ATOM 3349 C C . HIS A 1 431 ? 9.735 8.243 0.439 1.00 93.69 431 HIS A C 1
ATOM 3351 O O . HIS A 1 431 ? 9.554 8.428 -0.763 1.00 93.69 431 HIS A O 1
ATOM 3357 N N . TYR A 1 432 ? 10.722 8.839 1.113 1.00 95.75 432 TYR A N 1
ATOM 3358 C CA . TYR A 1 432 ? 11.479 9.962 0.546 1.00 95.75 432 TYR A CA 1
ATOM 3359 C C . TYR A 1 432 ? 12.949 9.661 0.247 1.00 95.75 432 TYR A C 1
ATOM 3361 O O . TYR A 1 432 ? 13.527 10.331 -0.607 1.00 95.75 432 TYR A O 1
ATOM 3369 N N . PHE A 1 433 ? 13.562 8.684 0.921 1.00 96.62 433 PHE A N 1
ATOM 3370 C CA . PHE A 1 433 ? 14.927 8.256 0.602 1.00 96.62 433 PHE A CA 1
ATOM 3371 C C . PHE A 1 433 ? 14.929 7.083 -0.381 1.00 96.62 433 PHE A C 1
ATOM 3373 O O . PHE A 1 433 ? 15.540 7.170 -1.443 1.00 96.62 433 PHE A O 1
ATOM 3380 N N . LEU A 1 434 ? 14.211 6.008 -0.044 1.00 95.81 434 LEU A N 1
ATOM 3381 C CA . LEU A 1 434 ? 14.110 4.804 -0.874 1.00 95.81 434 LEU A CA 1
ATOM 3382 C C . LEU A 1 434 ? 13.122 5.001 -2.032 1.00 95.81 434 LEU A C 1
ATOM 3384 O O . LEU A 1 434 ? 13.397 4.618 -3.169 1.00 95.81 434 LEU A O 1
ATOM 3388 N N . GLY A 1 435 ? 11.992 5.650 -1.749 1.00 93.56 435 GLY A N 1
ATOM 3389 C CA . GLY A 1 435 ? 10.998 6.030 -2.743 1.00 93.56 435 GLY A CA 1
ATOM 3390 C C . GLY A 1 435 ? 10.101 4.885 -3.215 1.00 93.56 435 GLY A C 1
ATOM 3391 O O . GLY A 1 435 ? 10.298 3.709 -2.902 1.00 93.56 435 GLY A O 1
ATOM 3392 N N . ARG A 1 436 ? 9.097 5.253 -4.018 1.00 90.56 436 ARG A N 1
ATOM 3393 C CA . ARG A 1 436 ? 8.119 4.325 -4.608 1.00 90.56 436 ARG A CA 1
ATOM 3394 C C . ARG A 1 436 ? 8.756 3.188 -5.428 1.00 90.56 436 ARG A C 1
ATOM 3396 O O . ARG A 1 436 ? 8.328 2.056 -5.221 1.00 90.56 436 ARG A O 1
ATOM 3403 N N . PRO A 1 437 ? 9.790 3.417 -6.266 1.00 90.31 437 PRO A N 1
ATOM 3404 C CA . PRO A 1 437 ? 10.392 2.337 -7.051 1.00 90.31 437 PRO A CA 1
ATOM 3405 C C . PRO A 1 437 ? 10.998 1.227 -6.190 1.00 90.31 437 PRO A C 1
ATOM 3407 O O . PRO A 1 437 ? 10.854 0.051 -6.510 1.00 90.31 437 PRO A O 1
ATOM 3410 N N . TRP A 1 438 ? 11.644 1.578 -5.072 1.00 94.31 438 TRP A N 1
ATOM 3411 C CA . TRP A 1 438 ? 12.154 0.571 -4.143 1.00 94.31 438 TRP A CA 1
ATOM 3412 C C . TRP A 1 438 ? 11.012 -0.194 -3.471 1.00 94.31 438 TRP A C 1
ATOM 3414 O O . TRP A 1 438 ? 11.082 -1.413 -3.375 1.00 94.31 438 TRP A O 1
ATOM 3424 N N . GLN A 1 439 ? 9.936 0.486 -3.061 1.00 91.56 439 GLN A N 1
ATOM 3425 C CA . GLN A 1 439 ? 8.776 -0.186 -2.463 1.00 91.56 439 GLN A CA 1
ATOM 3426 C C . GLN A 1 439 ? 8.119 -1.169 -3.442 1.00 91.56 439 GLN A C 1
ATOM 3428 O O . GLN A 1 439 ? 7.849 -2.305 -3.064 1.00 91.56 439 GLN A O 1
ATOM 3433 N N . GLN A 1 440 ? 7.930 -0.770 -4.705 1.00 90.44 440 GLN A N 1
ATOM 3434 C CA . GLN A 1 440 ? 7.429 -1.649 -5.769 1.00 90.44 440 GLN A CA 1
ATOM 3435 C C . GLN A 1 440 ? 8.374 -2.823 -6.018 1.00 90.44 440 GLN A C 1
ATOM 3437 O O . GLN A 1 440 ? 7.931 -3.963 -6.110 1.00 90.44 440 GLN A O 1
ATOM 3442 N N . HIS A 1 441 ? 9.684 -2.569 -6.067 1.00 92.19 441 HIS A N 1
ATOM 3443 C CA . HIS A 1 441 ? 10.670 -3.630 -6.225 1.00 92.19 441 HIS A CA 1
ATOM 3444 C C . HIS A 1 441 ? 10.610 -4.639 -5.071 1.00 92.19 441 HIS A C 1
ATOM 3446 O O . HIS A 1 441 ? 10.615 -5.838 -5.321 1.00 92.19 441 HIS A O 1
ATOM 3452 N N . MET A 1 442 ? 10.495 -4.181 -3.824 1.00 92.75 442 MET A N 1
ATOM 3453 C CA . MET A 1 442 ? 10.384 -5.065 -2.661 1.00 92.75 442 MET A CA 1
ATOM 3454 C C . MET A 1 442 ? 9.053 -5.823 -2.617 1.00 92.75 442 MET A C 1
ATOM 3456 O O . MET A 1 442 ? 9.038 -6.989 -2.225 1.00 92.75 442 MET A O 1
ATOM 3460 N N . GLN A 1 443 ? 7.955 -5.196 -3.051 1.00 91.12 443 GLN A N 1
ATOM 3461 C CA . GLN A 1 443 ? 6.660 -5.857 -3.221 1.00 91.12 443 GLN A CA 1
ATOM 3462 C C . GLN A 1 443 ? 6.748 -6.964 -4.279 1.00 91.12 443 GLN A C 1
ATOM 3464 O O . GLN A 1 443 ? 6.340 -8.093 -4.022 1.00 91.12 443 GLN A O 1
ATOM 3469 N N . TYR A 1 444 ? 7.351 -6.672 -5.433 1.00 92.38 444 TYR A N 1
ATOM 3470 C CA . TYR A 1 444 ? 7.613 -7.668 -6.467 1.00 92.38 444 TYR A CA 1
ATOM 3471 C C . TYR A 1 444 ? 8.492 -8.803 -5.935 1.00 92.38 444 TYR A C 1
ATOM 3473 O O . TYR A 1 444 ? 8.144 -9.970 -6.107 1.00 92.38 444 TYR A O 1
ATOM 3481 N N . GLU A 1 445 ? 9.596 -8.475 -5.251 1.00 91.88 445 GLU A N 1
ATOM 3482 C CA . GLU A 1 445 ? 10.482 -9.469 -4.644 1.00 91.88 445 GLU A CA 1
ATOM 3483 C C . GLU A 1 445 ? 9.706 -10.381 -3.703 1.00 91.88 445 GLU A C 1
ATOM 3485 O O . GLU A 1 445 ? 9.890 -11.587 -3.805 1.00 91.88 445 GLU A O 1
ATOM 3490 N N . PHE A 1 446 ? 8.822 -9.834 -2.855 1.00 93.19 446 PHE A N 1
ATOM 3491 C CA . PHE A 1 446 ? 7.920 -10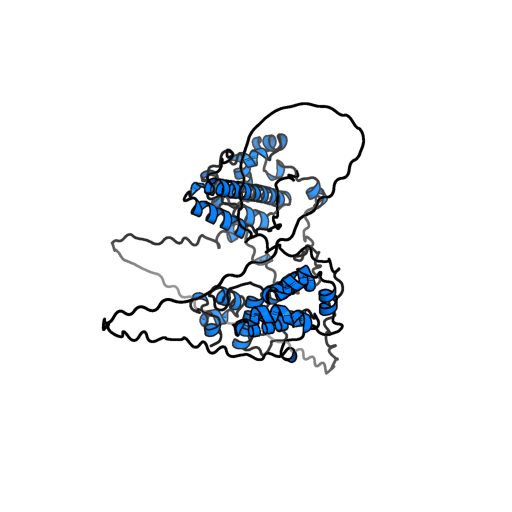.586 -1.976 1.00 93.19 446 PHE A CA 1
ATOM 3492 C C . PHE A 1 446 ? 6.968 -11.512 -2.755 1.00 93.19 446 PHE A C 1
ATOM 3494 O O . PHE A 1 446 ? 6.841 -12.693 -2.429 1.00 93.19 446 PHE A O 1
ATOM 3501 N N . GLU A 1 447 ? 6.332 -11.011 -3.812 1.00 91.75 447 GLU A N 1
ATOM 3502 C CA . GLU A 1 447 ? 5.370 -11.774 -4.615 1.00 91.75 447 GLU A CA 1
ATOM 3503 C C . GLU A 1 447 ? 6.001 -12.942 -5.377 1.00 91.75 447 GLU A C 1
ATOM 3505 O O . GLU A 1 447 ? 5.364 -13.986 -5.541 1.00 91.75 447 GLU A O 1
ATOM 3510 N N . VAL A 1 448 ? 7.251 -12.799 -5.823 1.00 93.31 448 VAL A N 1
ATOM 3511 C CA . VAL A 1 448 ? 7.974 -13.878 -6.515 1.00 93.31 448 VAL A CA 1
ATOM 3512 C C . VAL A 1 448 ? 8.709 -14.821 -5.560 1.00 93.31 448 VAL A C 1
ATOM 3514 O O . VAL A 1 448 ? 9.299 -15.814 -6.018 1.00 93.31 448 VAL A O 1
ATOM 3517 N N . GLN A 1 449 ? 8.671 -14.559 -4.245 1.00 94.31 449 GLN A N 1
ATOM 3518 C CA . GLN A 1 449 ? 9.325 -15.434 -3.280 1.00 94.31 449 GLN A CA 1
ATOM 3519 C C . GLN A 1 449 ? 8.706 -16.818 -3.297 1.00 94.31 449 GLN A C 1
ATOM 3521 O O . GLN A 1 449 ? 7.492 -17.011 -3.244 1.00 94.31 449 GLN A O 1
ATOM 3526 N N . HIS A 1 450 ? 9.583 -17.807 -3.317 1.00 95.56 450 HIS A N 1
ATOM 3527 C CA . HIS A 1 450 ? 9.199 -19.195 -3.176 1.00 95.56 450 HIS A CA 1
ATOM 3528 C C . HIS A 1 450 ? 10.228 -19.932 -2.332 1.00 95.56 450 HIS A C 1
ATOM 3530 O O . HIS A 1 450 ? 11.390 -19.530 -2.194 1.00 95.56 450 HIS A O 1
ATOM 3536 N N . PHE A 1 451 ? 9.772 -21.029 -1.740 1.00 97.12 451 PHE A N 1
ATOM 3537 C CA . PHE A 1 451 ? 10.615 -21.894 -0.936 1.00 97.12 451 PHE A CA 1
ATOM 3538 C C . PHE A 1 451 ? 11.792 -22.409 -1.766 1.00 97.12 451 PHE A C 1
ATOM 3540 O O . PHE A 1 451 ? 11.591 -23.014 -2.822 1.00 97.12 451 PHE A O 1
ATOM 3547 N N . ARG A 1 452 ? 13.013 -22.200 -1.261 1.00 96.00 452 ARG A N 1
ATOM 3548 C CA . ARG A 1 452 ? 14.262 -22.619 -1.920 1.00 96.00 452 ARG A CA 1
ATOM 3549 C C . ARG A 1 452 ? 14.513 -22.001 -3.296 1.00 96.00 452 ARG A C 1
ATOM 3551 O O . ARG A 1 452 ? 15.039 -22.659 -4.194 1.00 96.00 452 ARG A O 1
ATOM 3558 N N . GLN A 1 453 ? 14.170 -20.726 -3.440 1.00 94.94 453 GLN A N 1
ATOM 3559 C CA . GLN A 1 453 ? 14.618 -19.910 -4.566 1.00 94.94 453 GLN A CA 1
ATOM 3560 C C . GLN A 1 453 ? 16.152 -19.781 -4.619 1.00 94.94 453 GLN A C 1
ATOM 3562 O O . GLN A 1 453 ? 16.862 -20.144 -3.677 1.00 94.94 453 GLN A O 1
ATOM 3567 N N . LYS A 1 454 ? 16.671 -19.224 -5.718 1.00 94.06 454 LYS A N 1
ATOM 3568 C CA . LYS A 1 454 ? 18.106 -18.955 -5.891 1.00 94.06 454 LYS A CA 1
ATOM 3569 C C . LYS A 1 454 ? 18.654 -18.112 -4.726 1.00 94.06 454 LYS A C 1
ATOM 3571 O O . LYS A 1 454 ? 18.056 -17.098 -4.374 1.00 94.06 454 LYS A O 1
ATOM 3576 N N . GLY A 1 455 ? 19.772 -18.534 -4.138 1.00 94.31 455 GLY A N 1
ATOM 3577 C CA . GLY A 1 455 ? 20.366 -17.948 -2.926 1.00 94.31 455 GLY A CA 1
ATOM 3578 C C . GLY A 1 455 ? 19.787 -18.475 -1.604 1.00 94.31 455 GLY A C 1
ATOM 3579 O O . GLY A 1 455 ? 20.350 -18.219 -0.542 1.00 94.31 455 GLY A O 1
ATOM 3580 N N . HIS A 1 456 ? 18.692 -19.235 -1.661 1.00 96.06 456 HIS A N 1
ATOM 3581 C CA . HIS A 1 456 ? 18.008 -19.840 -0.519 1.00 96.06 456 HIS A CA 1
ATOM 3582 C C . HIS A 1 456 ? 17.844 -21.358 -0.703 1.00 96.06 456 HIS A C 1
ATOM 3584 O O . HIS A 1 456 ? 16.950 -21.968 -0.127 1.00 96.06 456 HIS A O 1
ATOM 3590 N N . GLU A 1 457 ? 18.701 -22.020 -1.480 1.00 97.50 457 GLU A N 1
ATOM 3591 C CA . GLU A 1 457 ? 18.510 -23.415 -1.910 1.00 97.50 457 GLU A CA 1
ATOM 3592 C C . GLU A 1 457 ? 18.426 -24.411 -0.737 1.00 97.50 457 GLU A C 1
ATOM 3594 O O . GLU A 1 457 ? 17.782 -25.457 -0.838 1.00 97.50 457 GLU A O 1
ATOM 3599 N N . GLN A 1 458 ? 19.069 -24.077 0.386 1.00 97.62 458 GLN A N 1
ATOM 3600 C CA . GLN A 1 458 ? 19.091 -24.873 1.620 1.00 97.62 458 GLN A CA 1
ATOM 3601 C C . GLN A 1 458 ? 18.107 -24.369 2.684 1.00 97.62 458 GLN A C 1
ATOM 3603 O O . GLN A 1 458 ? 18.182 -24.764 3.848 1.00 97.62 458 GLN A O 1
ATOM 3608 N N . GLU A 1 459 ? 17.187 -23.485 2.305 1.00 97.25 459 GLU A N 1
ATOM 3609 C CA . GLU A 1 459 ? 16.180 -22.945 3.207 1.00 97.25 459 GLU A CA 1
ATOM 3610 C C . GLU A 1 459 ? 15.301 -24.072 3.776 1.00 97.25 459 GLU A C 1
ATOM 3612 O O . GLU A 1 459 ? 14.880 -25.013 3.085 1.00 97.25 459 GLU A O 1
ATOM 3617 N N . THR A 1 460 ? 15.068 -23.992 5.085 1.00 96.88 460 THR A N 1
ATOM 3618 C CA . THR A 1 460 ? 14.134 -24.846 5.822 1.00 96.88 460 THR A CA 1
ATOM 3619 C C . THR A 1 460 ? 12.771 -24.153 5.879 1.00 96.88 460 THR A C 1
ATOM 3621 O O . THR A 1 460 ? 12.722 -22.929 5.751 1.00 96.88 460 THR A O 1
ATOM 3624 N N . PRO A 1 461 ? 11.655 -24.877 6.084 1.00 95.81 461 PRO A N 1
ATOM 3625 C CA . PRO A 1 461 ? 10.337 -24.244 6.191 1.00 95.81 461 PRO A CA 1
ATOM 3626 C C . PRO A 1 461 ? 10.282 -23.118 7.232 1.00 95.81 461 PRO A C 1
ATOM 3628 O O . PRO A 1 461 ? 9.735 -22.054 6.972 1.00 95.81 461 PRO A O 1
ATOM 3631 N N . HIS A 1 462 ? 10.945 -23.317 8.371 1.00 95.38 462 HIS A N 1
ATOM 3632 C CA . HIS A 1 462 ? 11.066 -22.308 9.419 1.00 95.38 462 HIS A CA 1
ATOM 3633 C C . HIS A 1 462 ? 11.796 -21.041 8.932 1.00 95.38 462 HIS A C 1
ATOM 3635 O O . HIS A 1 462 ? 11.301 -19.933 9.118 1.00 95.38 462 HIS A O 1
ATOM 3641 N N . HIS A 1 463 ? 12.934 -21.185 8.238 1.00 95.75 463 HIS A N 1
ATOM 3642 C CA . HIS A 1 463 ? 13.651 -20.035 7.670 1.00 95.75 463 HIS A CA 1
ATOM 3643 C C . HIS A 1 463 ? 12.844 -19.305 6.586 1.00 95.75 463 HIS A C 1
ATOM 3645 O O . HIS A 1 463 ? 12.897 -18.078 6.525 1.00 95.75 463 HIS A O 1
ATOM 3651 N N . TYR A 1 464 ? 12.071 -20.041 5.785 1.00 95.94 464 TYR A N 1
ATOM 3652 C CA . TYR A 1 464 ? 11.166 -19.462 4.792 1.00 95.94 464 TYR A CA 1
ATOM 3653 C C . TYR A 1 464 ? 10.101 -18.575 5.441 1.00 95.94 464 TYR A C 1
ATOM 3655 O O . TYR A 1 464 ? 9.937 -17.424 5.037 1.00 95.94 464 TYR A O 1
ATOM 3663 N N . PHE A 1 465 ? 9.441 -19.057 6.498 1.00 95.94 465 PHE A N 1
ATOM 3664 C CA . PHE A 1 465 ? 8.448 -18.252 7.209 1.00 95.94 465 PHE A CA 1
ATOM 3665 C C . PHE A 1 465 ? 9.066 -17.046 7.911 1.00 95.94 465 PHE A C 1
ATOM 3667 O O . PHE A 1 465 ? 8.514 -15.959 7.800 1.00 95.94 465 PHE A O 1
ATOM 3674 N N . ILE A 1 466 ? 10.237 -17.181 8.543 1.00 94.06 466 ILE A N 1
ATOM 3675 C CA . ILE A 1 466 ? 10.949 -16.023 9.116 1.00 94.06 466 ILE A CA 1
ATOM 3676 C C . ILE A 1 466 ? 11.218 -14.963 8.042 1.00 94.06 466 ILE A C 1
ATOM 3678 O O . ILE A 1 466 ? 11.029 -13.770 8.290 1.00 94.06 466 ILE A O 1
ATOM 3682 N N . ARG A 1 467 ? 11.657 -15.380 6.847 1.00 93.88 467 ARG A N 1
ATOM 3683 C CA . ARG A 1 467 ? 11.887 -14.461 5.730 1.00 93.88 467 ARG A CA 1
ATOM 3684 C C . ARG A 1 467 ? 10.590 -13.756 5.332 1.00 93.88 467 ARG A C 1
ATOM 3686 O O . ARG A 1 467 ? 10.580 -12.532 5.309 1.00 93.88 467 ARG A O 1
ATOM 3693 N N . HIS A 1 468 ? 9.501 -14.491 5.118 1.00 94.94 468 HIS A N 1
ATOM 3694 C CA . HIS A 1 468 ? 8.198 -13.915 4.764 1.00 94.94 468 HIS A CA 1
ATOM 3695 C C . HIS A 1 468 ? 7.629 -12.980 5.843 1.00 94.94 468 HIS A C 1
ATOM 3697 O O . HIS A 1 468 ? 7.185 -11.884 5.515 1.00 94.94 468 HIS A O 1
ATOM 3703 N N . ILE A 1 469 ? 7.695 -13.356 7.125 1.00 94.69 469 ILE A N 1
ATOM 3704 C CA . ILE A 1 469 ? 7.226 -12.531 8.253 1.00 94.69 469 ILE A CA 1
ATOM 3705 C C . ILE A 1 469 ? 7.923 -11.172 8.249 1.00 94.69 469 ILE A C 1
ATOM 3707 O O . ILE A 1 469 ? 7.271 -10.139 8.383 1.00 94.69 469 ILE A O 1
ATOM 3711 N N . ARG A 1 470 ? 9.243 -11.143 8.018 1.00 91.94 470 ARG A N 1
ATOM 3712 C CA . ARG A 1 470 ? 9.988 -9.878 7.924 1.00 91.94 470 ARG A CA 1
ATOM 3713 C C . ARG A 1 470 ? 9.463 -8.979 6.807 1.00 91.94 470 ARG A C 1
ATOM 3715 O O . ARG A 1 470 ? 9.360 -7.778 7.026 1.00 91.94 470 ARG A O 1
ATOM 3722 N N . PHE A 1 471 ? 9.123 -9.534 5.643 1.00 93.06 471 PHE A N 1
ATOM 3723 C CA . PHE A 1 471 ? 8.532 -8.756 4.550 1.00 93.06 471 PHE A CA 1
ATOM 3724 C C . PHE A 1 471 ? 7.131 -8.254 4.911 1.00 93.06 471 PHE A C 1
ATOM 3726 O O . PHE A 1 471 ? 6.869 -7.058 4.795 1.00 93.06 471 PHE A O 1
ATOM 3733 N N . VAL A 1 472 ? 6.256 -9.127 5.412 1.00 93.12 472 VAL A N 1
ATOM 3734 C CA . VAL A 1 472 ? 4.869 -8.768 5.750 1.00 93.12 472 VAL A CA 1
ATOM 3735 C C . VAL A 1 472 ? 4.821 -7.657 6.799 1.00 93.12 472 VAL A C 1
ATOM 3737 O O . VAL A 1 472 ? 4.180 -6.633 6.558 1.00 93.12 472 VAL A O 1
ATOM 3740 N N . ARG A 1 473 ? 5.572 -7.793 7.902 1.00 90.38 473 ARG A N 1
ATOM 3741 C CA . ARG A 1 473 ? 5.653 -6.763 8.957 1.00 90.38 473 ARG A CA 1
ATOM 3742 C C . ARG A 1 473 ? 6.217 -5.441 8.450 1.00 90.38 473 ARG A C 1
ATOM 3744 O O . ARG A 1 473 ? 5.857 -4.386 8.958 1.00 90.38 473 ARG A O 1
ATOM 3751 N N . MET A 1 474 ? 7.112 -5.487 7.465 1.00 87.38 474 MET A N 1
ATOM 3752 C CA . MET A 1 474 ? 7.780 -4.292 6.955 1.00 87.38 474 MET A CA 1
ATOM 3753 C C . MET A 1 474 ? 6.957 -3.531 5.910 1.00 87.38 474 MET A C 1
ATOM 3755 O O . MET A 1 474 ? 7.034 -2.298 5.844 1.00 87.38 474 MET A O 1
ATOM 3759 N N . PHE A 1 475 ? 6.193 -4.241 5.077 1.00 84.81 475 PHE A N 1
ATOM 3760 C CA . PHE A 1 475 ? 5.551 -3.656 3.896 1.00 84.81 475 PHE A CA 1
ATOM 3761 C C . PHE A 1 475 ? 4.037 -3.586 3.976 1.00 84.81 475 PHE A C 1
ATOM 3763 O O . PHE A 1 475 ? 3.480 -2.568 3.581 1.00 84.81 475 PHE A O 1
ATOM 3770 N N . LEU A 1 476 ? 3.374 -4.615 4.501 1.00 83.75 476 LEU A N 1
ATOM 3771 C CA . LEU A 1 476 ? 1.919 -4.718 4.388 1.00 83.75 476 LEU A CA 1
ATOM 3772 C C . LEU A 1 476 ? 1.165 -3.980 5.504 1.00 83.75 476 LEU A C 1
ATOM 3774 O O . LEU A 1 476 ? -0.058 -3.995 5.507 1.00 83.75 476 LEU A O 1
ATOM 3778 N N . GLN A 1 477 ? 1.879 -3.340 6.444 1.00 81.81 477 GLN A N 1
ATOM 3779 C CA . GLN A 1 477 ? 1.301 -2.647 7.611 1.00 81.81 477 GLN A CA 1
ATOM 3780 C C . GLN A 1 477 ? 0.277 -3.508 8.379 1.00 81.81 477 GLN A C 1
ATOM 3782 O O . GLN A 1 477 ? -0.641 -3.001 9.018 1.00 81.81 477 GLN A O 1
ATOM 3787 N N . VAL A 1 478 ? 0.439 -4.831 8.317 1.00 87.94 478 VAL A N 1
ATOM 3788 C CA . VAL A 1 478 ? -0.455 -5.782 8.970 1.00 87.94 478 VAL A CA 1
ATOM 3789 C C . VAL A 1 478 ? -0.118 -5.834 10.454 1.00 87.94 478 VAL A C 1
ATOM 3791 O O . VAL A 1 478 ? 1.054 -5.813 10.836 1.00 87.94 478 VAL A O 1
ATOM 3794 N N . VAL A 1 479 ? -1.151 -5.918 11.294 1.00 88.81 479 VAL A N 1
ATOM 3795 C CA . VAL A 1 479 ? -0.985 -6.074 12.741 1.00 88.81 479 VAL A CA 1
ATOM 3796 C C . VAL A 1 479 ? -0.185 -7.358 13.014 1.00 88.81 479 VAL A C 1
ATOM 3798 O O . VAL A 1 479 ? -0.613 -8.428 12.569 1.00 88.81 479 VAL A O 1
ATOM 3801 N N . PRO A 1 480 ? 0.957 -7.288 13.724 1.00 90.44 480 PRO A N 1
ATOM 3802 C CA . PRO A 1 480 ? 1.735 -8.473 14.068 1.00 90.44 480 PRO A CA 1
ATOM 3803 C C . PRO A 1 480 ? 0.905 -9.501 14.841 1.00 90.44 480 PRO A C 1
ATOM 3805 O O . PRO A 1 480 ? 0.050 -9.145 15.650 1.00 90.44 480 PRO A O 1
ATOM 3808 N N . ASP A 1 481 ? 1.167 -10.775 14.572 1.00 91.69 481 ASP A N 1
ATOM 3809 C CA . ASP A 1 481 ? 0.508 -11.955 15.130 1.00 91.69 481 ASP A CA 1
ATOM 3810 C C . ASP A 1 481 ? -1.008 -12.009 14.896 1.00 91.69 481 ASP A C 1
ATOM 3812 O O . ASP A 1 481 ? -1.732 -12.750 15.558 1.00 91.69 481 ASP A O 1
ATOM 3816 N N . SER A 1 482 ? -1.493 -11.260 13.904 1.00 94.38 482 SER A N 1
ATOM 3817 C CA . SER A 1 482 ? -2.872 -11.351 13.437 1.00 94.38 482 SER A CA 1
ATOM 3818 C C . SER A 1 482 ? -3.074 -12.505 12.456 1.00 94.38 482 SER A C 1
ATOM 3820 O O . SER A 1 482 ? -2.149 -12.998 11.804 1.00 94.38 482 SER A O 1
ATOM 3822 N N . GLN A 1 483 ? -4.336 -12.892 12.282 1.00 94.25 483 GLN A N 1
ATOM 3823 C CA . GLN A 1 483 ? -4.710 -13.882 11.279 1.00 94.25 483 GLN A CA 1
ATOM 3824 C C . GLN A 1 483 ? -4.457 -13.391 9.842 1.00 94.25 483 GLN A C 1
ATOM 3826 O O . GLN A 1 483 ? -4.145 -14.199 8.965 1.00 94.25 483 GLN A O 1
ATOM 3831 N N . ASP A 1 484 ? -4.517 -12.078 9.614 1.00 94.50 484 ASP A N 1
ATOM 3832 C CA . ASP A 1 484 ? -4.150 -11.469 8.334 1.00 94.50 484 ASP A CA 1
ATOM 3833 C C . ASP A 1 484 ? -2.645 -11.612 8.074 1.00 94.50 484 ASP A C 1
ATOM 3835 O O . ASP A 1 484 ? -2.236 -11.920 6.952 1.00 94.50 484 ASP A O 1
ATOM 3839 N N . GLU A 1 485 ? -1.806 -11.492 9.112 1.00 95.69 485 GLU A N 1
ATOM 3840 C CA . GLU A 1 485 ? -0.369 -11.739 8.981 1.00 95.69 485 GLU A CA 1
ATOM 3841 C C . GLU A 1 485 ? -0.118 -13.193 8.575 1.00 95.69 485 GLU A C 1
ATOM 3843 O O . GLU A 1 485 ? 0.606 -13.449 7.614 1.00 95.69 485 GLU A O 1
ATOM 3848 N N . VAL A 1 486 ? -0.768 -14.149 9.246 1.00 96.75 486 VAL A N 1
ATOM 3849 C CA . VAL A 1 486 ? -0.683 -15.576 8.896 1.00 96.75 486 VAL A CA 1
ATOM 3850 C C . VAL A 1 486 ? -1.106 -15.812 7.445 1.00 96.75 486 VAL A C 1
ATOM 3852 O O . VAL A 1 486 ? -0.433 -16.550 6.717 1.00 96.75 486 VAL A O 1
ATOM 3855 N N . PHE A 1 487 ? -2.191 -15.179 6.995 1.00 95.38 487 PHE A N 1
ATOM 3856 C CA . PHE A 1 487 ? -2.654 -15.283 5.614 1.00 95.38 487 PHE A CA 1
ATOM 3857 C C . PHE A 1 487 ? -1.590 -14.799 4.621 1.00 95.38 487 PHE A C 1
ATOM 3859 O O . PHE A 1 487 ? -1.233 -15.541 3.706 1.00 95.38 487 PHE A O 1
ATOM 3866 N N . HIS A 1 488 ? -1.025 -13.609 4.832 1.00 94.69 488 HIS A N 1
ATOM 3867 C CA . HIS A 1 488 ? 0.003 -13.060 3.947 1.00 94.69 488 HIS A CA 1
ATOM 3868 C C . HIS A 1 488 ? 1.321 -13.839 4.000 1.00 94.69 488 HIS A C 1
ATOM 3870 O O . HIS A 1 488 ? 1.930 -14.091 2.964 1.00 94.69 488 HIS A O 1
ATOM 3876 N N . VAL A 1 489 ? 1.752 -14.284 5.180 1.00 95.50 489 VAL A N 1
ATOM 3877 C CA . VAL A 1 489 ? 2.982 -15.075 5.345 1.00 95.50 489 VAL A CA 1
ATOM 3878 C C . VAL A 1 489 ? 2.875 -16.427 4.641 1.00 95.50 489 VAL A C 1
ATOM 3880 O O . VAL A 1 489 ? 3.863 -16.916 4.093 1.00 95.50 489 VAL A O 1
ATOM 3883 N N . THR A 1 490 ? 1.681 -17.023 4.626 1.00 95.56 490 THR A N 1
ATOM 3884 C CA . THR A 1 490 ? 1.421 -18.306 3.954 1.00 95.56 490 THR A CA 1
ATOM 3885 C C . THR A 1 490 ? 1.104 -18.167 2.462 1.00 95.56 490 THR A C 1
ATOM 3887 O O . THR A 1 490 ? 0.997 -19.185 1.768 1.00 95.56 490 THR A O 1
ATOM 3890 N N . MET A 1 491 ? 1.017 -16.942 1.923 1.00 91.50 491 MET A N 1
ATOM 3891 C CA . MET A 1 491 ? 0.955 -16.739 0.475 1.00 91.50 491 MET A CA 1
ATOM 3892 C C . MET A 1 491 ? 2.206 -17.313 -0.194 1.00 91.50 491 MET A C 1
ATOM 3894 O O . MET A 1 491 ? 3.315 -17.228 0.326 1.00 91.50 491 MET A O 1
ATOM 3898 N N . ASN A 1 492 ? 2.015 -17.918 -1.366 1.00 89.62 492 ASN A N 1
ATOM 3899 C CA . ASN A 1 492 ? 3.075 -18.528 -2.175 1.00 89.62 492 ASN A CA 1
ATOM 3900 C C . ASN A 1 492 ? 3.818 -19.712 -1.526 1.00 89.62 492 ASN A C 1
ATOM 3902 O O . ASN A 1 492 ? 4.822 -20.179 -2.073 1.00 89.62 492 ASN A O 1
ATOM 3906 N N . MET A 1 493 ? 3.303 -20.275 -0.423 1.00 94.19 493 MET A N 1
ATOM 3907 C CA . MET A 1 493 ? 3.881 -21.494 0.140 1.00 94.19 493 MET A CA 1
ATOM 3908 C C . MET A 1 493 ? 3.736 -22.689 -0.824 1.00 94.19 493 MET A C 1
ATOM 3910 O O . MET A 1 493 ? 2.775 -22.760 -1.601 1.00 94.19 493 MET A O 1
ATOM 3914 N N . PRO A 1 494 ? 4.659 -23.671 -0.790 1.00 95.38 494 PRO A N 1
ATOM 3915 C CA . PRO A 1 494 ? 4.573 -24.853 -1.640 1.00 95.38 494 PRO A CA 1
ATOM 3916 C C . PRO A 1 494 ? 3.221 -25.564 -1.519 1.00 95.38 494 PRO A C 1
ATOM 3918 O O . PRO A 1 494 ? 2.768 -25.865 -0.417 1.00 95.38 494 PRO A O 1
ATOM 3921 N N . LEU A 1 495 ? 2.614 -25.939 -2.652 1.00 90.69 495 LEU A N 1
ATOM 3922 C CA . LEU A 1 495 ? 1.292 -26.591 -2.683 1.00 90.69 495 LEU A CA 1
ATOM 3923 C C . LEU A 1 495 ? 1.199 -27.849 -1.801 1.00 90.69 495 LEU A C 1
ATOM 3925 O O . LEU A 1 495 ? 0.128 -28.160 -1.285 1.00 90.69 495 LEU A O 1
ATOM 3929 N N . GLY A 1 496 ? 2.310 -28.569 -1.612 1.00 94.06 496 GLY A N 1
ATOM 3930 C CA . GLY A 1 496 ? 2.367 -29.744 -0.738 1.00 94.06 496 GLY A CA 1
ATOM 3931 C C . GLY A 1 496 ? 2.147 -29.427 0.745 1.00 94.06 496 GLY A C 1
ATOM 3932 O O . GLY A 1 496 ? 1.723 -30.303 1.492 1.00 94.06 496 GLY A O 1
ATOM 3933 N N . TRP A 1 497 ? 2.387 -28.189 1.181 1.00 94.81 497 TRP A N 1
ATOM 3934 C CA . TRP A 1 497 ? 2.214 -27.784 2.577 1.00 94.81 497 TRP A CA 1
ATOM 3935 C C . TRP A 1 497 ? 0.760 -27.502 2.937 1.00 94.81 497 TRP A C 1
ATOM 3937 O O . TRP A 1 497 ? 0.412 -27.655 4.101 1.00 94.81 497 TRP A O 1
ATOM 3947 N N . ASN A 1 498 ? -0.113 -27.223 1.961 1.00 89.19 498 ASN A N 1
ATOM 3948 C CA . ASN A 1 498 ? -1.556 -27.045 2.187 1.00 89.19 498 ASN A CA 1
ATOM 3949 C C . ASN A 1 498 ? -2.223 -28.267 2.854 1.00 89.19 498 ASN A C 1
ATOM 3951 O O . ASN A 1 498 ? -3.320 -28.160 3.390 1.00 89.19 498 ASN A O 1
ATOM 3955 N N . GLN A 1 499 ? -1.587 -29.445 2.806 1.00 91.88 499 GLN A N 1
ATOM 3956 C CA . GLN A 1 499 ? -2.070 -30.658 3.478 1.00 91.88 499 GLN A CA 1
ATOM 3957 C C . GLN A 1 499 ? -1.764 -30.679 4.983 1.00 91.88 499 GLN A C 1
ATOM 3959 O O . GLN A 1 499 ? -2.409 -31.411 5.730 1.00 91.88 499 GLN A O 1
ATOM 3964 N N . HIS A 1 500 ? -0.767 -29.907 5.416 1.00 92.50 500 HIS A N 1
ATOM 3965 C CA . HIS A 1 500 ? -0.264 -29.871 6.790 1.00 92.50 500 HIS A CA 1
ATOM 3966 C C . HIS A 1 500 ? -0.557 -28.539 7.479 1.00 92.50 500 HIS A C 1
ATOM 3968 O O . HIS A 1 500 ? -0.758 -28.504 8.688 1.00 92.50 500 HIS A O 1
ATOM 3974 N N . LEU A 1 501 ? -0.608 -27.458 6.705 1.00 93.50 501 LEU A N 1
ATOM 3975 C CA . LEU A 1 501 ? -0.852 -26.101 7.160 1.00 93.50 501 LEU A CA 1
ATOM 3976 C C . LEU A 1 501 ? -2.193 -25.645 6.602 1.00 93.50 501 LEU A C 1
ATOM 3978 O O . LEU A 1 501 ? -2.374 -25.542 5.390 1.00 93.50 501 LEU A O 1
ATOM 3982 N N . THR A 1 502 ? -3.139 -25.379 7.497 1.00 93.25 502 THR A N 1
ATOM 3983 C CA . THR A 1 502 ? -4.409 -24.741 7.145 1.00 93.25 502 THR A CA 1
ATOM 3984 C C . THR A 1 502 ? -4.393 -23.332 7.739 1.00 93.25 502 THR A C 1
ATOM 3986 O O . THR A 1 502 ? -4.616 -23.211 8.945 1.00 93.25 502 THR A O 1
ATOM 3989 N N . PRO A 1 503 ? -4.138 -22.270 6.944 1.00 90.12 503 PRO A N 1
ATOM 3990 C CA . PRO A 1 503 ? -3.957 -20.908 7.462 1.00 90.12 503 PRO A CA 1
ATOM 3991 C C . PRO A 1 503 ? -5.108 -20.418 8.349 1.00 90.12 503 PRO A C 1
ATOM 3993 O O . PRO A 1 503 ? -4.887 -19.731 9.334 1.00 90.12 503 PRO A O 1
ATOM 3996 N N . THR A 1 504 ? -6.343 -20.849 8.077 1.00 92.31 504 THR A N 1
ATOM 3997 C CA . THR A 1 504 ? -7.522 -20.484 8.884 1.00 92.31 504 THR A CA 1
ATOM 3998 C C . THR A 1 504 ? -7.544 -21.106 10.284 1.00 92.31 504 THR A C 1
ATOM 4000 O O . THR A 1 504 ? -8.310 -20.664 11.137 1.00 92.31 504 THR A O 1
ATOM 4003 N N . THR A 1 505 ? -6.734 -22.139 10.524 1.00 94.69 505 THR A N 1
ATOM 4004 C CA . THR A 1 505 ? -6.611 -22.818 11.828 1.00 94.69 505 THR A CA 1
ATOM 4005 C C . THR A 1 505 ? -5.422 -22.327 12.648 1.00 94.69 505 THR A C 1
ATOM 4007 O O . THR A 1 505 ? -5.370 -22.586 13.848 1.00 94.69 505 THR A O 1
ATOM 4010 N N . ILE A 1 506 ? -4.484 -21.625 12.012 1.00 95.88 506 ILE A N 1
ATOM 4011 C CA . ILE A 1 506 ? -3.290 -21.072 12.644 1.00 95.88 506 ILE A CA 1
ATOM 4012 C C . ILE A 1 506 ? -3.642 -19.655 13.100 1.00 95.88 506 ILE A C 1
ATOM 4014 O O . ILE A 1 506 ? -4.096 -18.844 12.297 1.00 95.88 506 ILE A O 1
ATOM 4018 N N . GLN A 1 507 ? -3.507 -19.390 14.399 1.00 94.69 507 GLN A N 1
ATOM 4019 C CA . GLN A 1 507 ? -3.975 -18.135 14.999 1.00 94.69 507 GLN A CA 1
ATOM 4020 C C . GLN A 1 507 ? -2.971 -16.995 14.826 1.00 94.69 507 GLN A C 1
ATOM 4022 O O . GLN A 1 507 ? -3.381 -15.864 14.592 1.00 94.69 507 GLN A O 1
ATOM 4027 N N . ASP A 1 508 ? -1.680 -17.310 14.909 1.00 95.69 508 ASP A N 1
ATOM 4028 C CA . ASP A 1 508 ? -0.590 -16.341 14.922 1.00 95.69 508 ASP A CA 1
ATOM 4029 C C . ASP A 1 508 ? 0.673 -16.900 14.244 1.00 95.69 508 ASP A C 1
ATOM 4031 O O . ASP A 1 508 ? 0.787 -18.095 13.931 1.00 95.69 508 ASP A O 1
ATOM 4035 N N . THR A 1 509 ? 1.647 -16.022 13.993 1.00 94.81 509 THR A N 1
ATOM 4036 C CA . THR A 1 509 ? 2.900 -16.423 13.341 1.00 94.81 509 THR A CA 1
ATOM 4037 C C . THR A 1 509 ? 3.844 -17.187 14.261 1.00 94.81 509 THR A C 1
ATOM 4039 O O . THR A 1 509 ? 4.722 -17.895 13.765 1.00 94.81 509 THR A O 1
ATOM 4042 N N . ALA A 1 510 ? 3.661 -17.098 15.581 1.00 93.62 510 ALA A N 1
ATOM 4043 C CA . ALA A 1 510 ? 4.403 -17.904 16.543 1.00 93.62 510 ALA A CA 1
ATOM 4044 C C . ALA A 1 510 ? 4.038 -19.390 16.401 1.00 93.62 510 ALA A C 1
ATOM 4046 O O . ALA A 1 510 ? 4.919 -20.236 16.269 1.00 93.62 510 ALA A O 1
ATOM 4047 N N . THR A 1 511 ? 2.744 -19.699 16.318 1.00 93.94 511 THR A N 1
ATOM 4048 C CA . THR A 1 511 ? 2.208 -21.045 16.084 1.00 93.94 511 THR A CA 1
ATOM 4049 C C . THR A 1 511 ? 2.643 -21.588 14.728 1.00 93.94 511 THR A C 1
ATOM 4051 O O . THR A 1 511 ? 2.926 -22.773 14.614 1.00 93.94 511 THR A O 1
ATOM 4054 N N . LEU A 1 512 ? 2.735 -20.733 13.704 1.00 91.44 512 LEU A N 1
ATOM 4055 C CA . LEU A 1 512 ? 3.228 -21.124 12.378 1.00 91.44 512 LEU A CA 1
ATOM 4056 C C . LEU A 1 512 ? 4.703 -21.573 12.392 1.00 91.44 512 LEU A C 1
ATOM 4058 O O . LEU A 1 512 ? 5.121 -22.348 11.533 1.00 91.44 512 LEU A O 1
ATOM 4062 N N . GLN A 1 513 ? 5.499 -21.053 13.329 1.00 88.94 513 GLN A N 1
ATOM 4063 C CA . GLN A 1 513 ? 6.935 -21.319 13.426 1.00 88.94 513 GLN A CA 1
ATOM 4064 C C . GLN A 1 513 ? 7.291 -22.551 14.272 1.00 88.94 513 GLN A C 1
ATOM 4066 O O . GLN A 1 513 ? 8.432 -23.018 14.155 1.00 88.94 513 GLN A O 1
ATOM 4071 N N . LEU A 1 514 ? 6.359 -23.031 15.107 1.00 84.94 514 LEU A N 1
ATOM 4072 C CA . LEU A 1 514 ? 6.481 -24.212 15.976 1.00 84.94 514 LEU A CA 1
ATOM 4073 C C . LEU A 1 514 ? 6.160 -25.505 15.217 1.00 84.94 514 LEU A C 1
ATOM 4075 O O . LEU A 1 514 ? 6.886 -26.500 15.455 1.00 84.94 514 LEU A O 1
#